Protein AF-A0A6P2ANN6-F1 (afdb_monomer_lite)

pLDDT: mean 75.97, std 21.84, range [27.89, 98.75]

Secondary structure (DSSP, 8-state):
--EEEEEEEEPSS-EEEEESSEEEEEEEEEEEEEEEEEESSEEEE-S-EEEEEEEE-SSSEEEE-SSEEEEEEEEEEE-SEEEESS-EEEEE----TTSEEEEE--EE-SS-EEEEESSSEEEE-S-BSSSS-BS-EEEEE-TTT--EEE--S---TT--SEEBSS-EEESTTPPPPS-SSS-SEEESS-EEEEEEEEEEEE-TT-EEEESS-EEEEEEEEEE-EEEESS-EEEEEEEEEEE--PPPTTSS--S-EEEESS-EEESSPPEEESSTTPPPPEEEESS--B-GGGTTSEEEE---SSS-HHHHHHHHTTS-SSS-----SS-HHHHHHHHH--S----------------HHHHHHHHHTT----PPPHHHHHHHHTT-------------TT-PPPPPP-----HHHHHHHHHHHHHHH-HHHHHHHHHHHHHHHHHHHHHHGGG--HHHHHHHHHHTTTTSHHHHHHHHHHHHHHHHHHHTT--HHHHHHHHTTTTHHHHSS--S---HHHHHHHHHHHHHH-

Foldseek 3Di:
DEAADDDAAEDPEEDEDEEAAEYHDEHYDAQAYEYEYEHQAEYEYHEEHHYQEYEYDLHHEYEDQEEYEYEHAEAYYYNYEYEYNYAYEYEYHHYDQAAARYEHEEYAYQYHYAYYYLGAAHEYAAAYHQVHAYAEYHHAHHQALHAHEYEYPDDDPPGARHGHQEEYEYNAPHPAYPDLLEARYEYAEEHEYAHQNYEYAYYASHAYEYAYEYYYHHQEYEDFAYYYLAEYYYHYPAYEYRWDAADPPPLGQTGEYYYQYEYEHNAQYDYDDDPPRAFYEYEYQVLDYYPSCVVGHTDHDHPPDDDSVVCLVVVCPDDDHHSRDHPDCPPCRVVCSVVVPPDDDDDDDDDDDDDPQDPVNQVVCVVVQHHDDDDDSVQVVCVSLLHFRDDDDPDDDAPPVRRDDHDDDGPDPPVLVVVLVVLLCCLVVVCLLVQLLVLLLVLLVVQCVVCPPNDALLVSLVSCVVPCVSSVSNVVSLVSLLVSLVSCVVSVDDPVRSVVVSVVSCVVVPPDDDRPDDPVSSVVNSVSVVVPD

Sequence (533 aa):
GNIEVGGQVTLTGDVELKAGTSIFLSGIVGEDYKLSLDAANEINLFGDVNVRQFETGASGTTHLRQSLSITARELVRFANALQLHGAAEIRVTEISPNTFAIELQTVDGNHNLTVVAEQGSILFNDQIGNSEALADFVANAGPNGQLIAFATQNAPNNVPFVVVNGDIQLNVGNPLPTDPELAQIGAIGDLWFSATNGTFEMGQGQKMTALGNLVIEASHAIIGDLNALNDIVVDAQQISILLREPGGDGFDQGVDYVAGGNIDFSVVPVLVGPDNLPPPQFATPTGEVSPTLQGFIIRAFLDEVGGQQNLLFRLIGESGFLDVSAVGVSIEDLSEALAAEAPLGVDEDEIDDEVQIGASEREELERLGLIIRELRPEEVIALTEGRGVYIDQFETSWEDDGRPLPIVASRLDERPVGRVVEAYEQLMDEASVEGGRLAIAEAWVDYRDQAESAAEPASYVEFLLTREDEYRDALDVLRAIRNFEQLMTSLGLTTEEVRRGIMRVPDGVYERYALGLDRSELEQVIVTLRRID

Radius of gyration: 29.88 Å; chains: 1; bounding box: 69×79×67 Å

Structure (mmCIF, N/CA/C/O backbone):
data_AF-A0A6P2ANN6-F1
#
_entry.id   AF-A0A6P2ANN6-F1
#
loop_
_atom_site.group_PDB
_atom_site.id
_atom_site.type_symbol
_atom_site.label_atom_id
_atom_site.label_alt_id
_atom_site.label_comp_id
_atom_site.label_asym_id
_atom_site.label_entity_id
_atom_site.label_seq_id
_atom_site.pdbx_PDB_ins_code
_atom_site.Cartn_x
_atom_site.Cartn_y
_atom_site.Cartn_z
_atom_site.occupancy
_atom_site.B_iso_or_equiv
_atom_site.auth_seq_id
_atom_site.auth_comp_id
_atom_site.auth_asym_id
_atom_site.auth_atom_id
_atom_site.pdbx_PDB_model_num
ATOM 1 N N . GLY A 1 1 ? -9.152 2.325 33.962 1.00 90.00 1 GLY A N 1
ATOM 2 C CA . GLY A 1 1 ? -9.744 1.030 34.343 1.00 90.00 1 GLY A CA 1
ATOM 3 C C . GLY A 1 1 ? -10.277 0.359 33.098 1.00 90.00 1 GLY A C 1
ATOM 4 O O . GLY A 1 1 ? -10.222 0.984 32.044 1.00 90.00 1 GLY A O 1
ATOM 5 N N . ASN A 1 2 ? -10.764 -0.875 33.214 1.00 92.38 2 ASN A N 1
ATOM 6 C CA . ASN A 1 2 ? -11.252 -1.644 32.067 1.00 92.38 2 ASN A CA 1
ATOM 7 C C . ASN A 1 2 ? -12.691 -1.256 31.703 1.00 92.38 2 ASN A C 1
ATOM 9 O O . ASN A 1 2 ? -13.484 -0.950 32.595 1.00 92.38 2 ASN A O 1
ATOM 13 N N . ILE A 1 3 ? -13.017 -1.338 30.415 1.00 93.56 3 ILE A N 1
ATOM 14 C CA . ILE A 1 3 ? -14.391 -1.359 29.908 1.00 93.56 3 ILE A CA 1
ATOM 15 C C . ILE A 1 3 ? -14.637 -2.753 29.336 1.00 93.56 3 ILE A C 1
ATOM 17 O O . ILE A 1 3 ? -13.902 -3.205 28.464 1.00 93.56 3 ILE A O 1
ATOM 21 N N . GLU A 1 4 ? -15.666 -3.431 29.827 1.00 93.81 4 GLU A N 1
ATOM 22 C CA . GLU A 1 4 ? -16.084 -4.738 29.326 1.00 93.81 4 GLU A CA 1
ATOM 23 C C . GLU A 1 4 ? -17.577 -4.677 29.018 1.00 93.81 4 GLU A C 1
ATOM 25 O O . GLU A 1 4 ? -18.395 -4.444 29.913 1.00 93.81 4 GLU A O 1
ATOM 30 N N . VAL A 1 5 ? -17.924 -4.855 27.743 1.00 88.56 5 VAL A N 1
ATOM 31 C CA . VAL A 1 5 ? -19.310 -4.943 27.283 1.00 88.56 5 VAL A CA 1
ATOM 32 C C . VAL A 1 5 ? -19.494 -6.311 26.640 1.00 88.56 5 VAL A C 1
ATOM 34 O O . VAL A 1 5 ? -19.018 -6.574 25.538 1.00 88.56 5 VAL A O 1
ATOM 37 N N . GLY A 1 6 ? -20.138 -7.211 27.380 1.00 82.19 6 GLY A N 1
ATOM 38 C CA . GLY A 1 6 ? -20.430 -8.564 26.918 1.00 82.19 6 GLY A CA 1
ATOM 39 C C . GLY A 1 6 ? -21.735 -8.644 26.126 1.00 82.19 6 GLY A C 1
ATOM 40 O O . GLY A 1 6 ? -22.708 -7.964 26.452 1.00 82.19 6 GLY A O 1
ATOM 41 N N . GLY A 1 7 ? -21.774 -9.553 25.149 1.00 85.62 7 GLY A N 1
ATOM 42 C CA . GLY A 1 7 ? -22.923 -9.749 24.260 1.00 85.62 7 GLY A CA 1
ATOM 43 C C . GLY A 1 7 ? -23.008 -8.693 23.157 1.00 85.62 7 GLY A C 1
ATOM 44 O O . GLY A 1 7 ? -22.202 -7.775 23.125 1.00 85.62 7 GLY A O 1
ATOM 45 N N . GLN A 1 8 ? -23.987 -8.843 22.260 1.00 89.12 8 GLN A N 1
ATOM 46 C CA . GLN A 1 8 ? -24.161 -7.940 21.122 1.00 89.12 8 GLN A CA 1
ATOM 47 C C . GLN A 1 8 ? -24.501 -6.514 21.586 1.00 89.12 8 GLN A C 1
ATOM 49 O O . GLN A 1 8 ? -25.440 -6.311 22.361 1.00 89.12 8 GLN A O 1
ATOM 54 N N . VAL A 1 9 ? -23.760 -5.533 21.080 1.00 91.19 9 VAL A N 1
ATOM 55 C CA . VAL A 1 9 ? -23.912 -4.105 21.359 1.00 91.19 9 VAL A CA 1
ATOM 56 C C . VAL A 1 9 ? -24.612 -3.431 20.185 1.00 91.19 9 VAL A C 1
ATOM 58 O O . VAL A 1 9 ? -24.138 -3.494 19.055 1.00 91.19 9 VAL A O 1
ATOM 61 N N . THR A 1 10 ? -25.728 -2.754 20.448 1.00 94.94 10 THR A N 1
ATOM 62 C CA . THR A 1 10 ? -26.407 -1.911 19.455 1.00 94.94 10 THR A CA 1
ATOM 63 C C . THR A 1 10 ? -26.118 -0.445 19.743 1.00 94.94 10 THR A C 1
ATOM 65 O O . THR A 1 10 ? -26.422 0.035 20.838 1.00 94.94 10 THR A O 1
ATOM 68 N N . LEU A 1 11 ? -25.553 0.267 18.771 1.00 94.94 11 LEU A N 1
ATOM 69 C CA . LEU A 1 11 ? -25.348 1.710 18.847 1.00 94.94 11 LEU A CA 1
ATOM 70 C C . LEU A 1 11 ? -26.642 2.425 18.439 1.00 94.94 11 LEU A C 1
ATOM 72 O O . LEU A 1 11 ? -27.311 2.031 17.488 1.00 94.94 11 LEU A O 1
ATOM 76 N N . THR A 1 12 ? -27.001 3.478 19.170 1.00 95.31 12 THR A N 1
ATOM 77 C CA . THR A 1 12 ? -28.160 4.347 18.869 1.00 95.31 12 THR A CA 1
ATOM 78 C C . THR A 1 12 ? -27.735 5.798 18.632 1.00 95.31 12 THR A C 1
ATOM 80 O O . THR A 1 12 ? -28.529 6.723 18.793 1.00 95.31 12 THR A O 1
ATOM 83 N N . GLY A 1 13 ? -26.449 5.993 18.374 1.00 96.50 13 GLY A N 1
ATOM 84 C CA . GLY A 1 13 ? -25.747 7.264 18.300 1.00 96.50 13 GLY A CA 1
ATOM 85 C C . GLY A 1 13 ? -24.255 6.995 18.158 1.00 96.50 13 GLY A C 1
ATOM 86 O O . GLY A 1 13 ? -23.811 5.869 18.399 1.00 96.50 13 GLY A O 1
ATOM 87 N N . ASP A 1 14 ? -23.496 8.025 17.802 1.00 97.06 14 ASP A N 1
ATOM 88 C CA . ASP A 1 14 ? -22.038 7.945 17.785 1.00 97.06 14 ASP A CA 1
ATOM 89 C C . ASP A 1 14 ? -21.507 7.662 19.196 1.00 97.06 14 ASP A C 1
ATOM 91 O O . ASP A 1 14 ? -21.978 8.233 20.189 1.00 97.06 14 ASP A O 1
ATOM 95 N N . VAL A 1 15 ? -20.535 6.757 19.293 1.00 97.25 15 VAL A N 1
ATOM 96 C CA . VAL A 1 15 ? -19.979 6.294 20.565 1.00 97.25 15 VAL A CA 1
ATOM 97 C C . VAL A 1 15 ? -18.465 6.424 20.563 1.00 97.25 15 VAL A C 1
ATOM 99 O O . VAL A 1 15 ? -17.776 5.881 19.705 1.00 97.25 15 VAL A O 1
ATOM 102 N N . GLU A 1 16 ? -17.948 7.069 21.605 1.00 96.81 16 GLU A N 1
ATOM 103 C CA . GLU A 1 16 ? -16.529 7.080 21.944 1.00 96.81 16 GLU A CA 1
ATOM 104 C C . GLU A 1 16 ? -16.319 6.348 23.278 1.00 96.81 16 GLU A C 1
ATOM 106 O O . GLU A 1 16 ? -16.902 6.714 24.304 1.00 96.81 16 GLU A O 1
ATOM 111 N N . LEU A 1 17 ? -15.484 5.305 23.279 1.00 95.44 17 LEU A N 1
ATOM 112 C CA . LEU A 1 17 ? -15.092 4.574 24.483 1.00 95.44 17 LEU A CA 1
ATOM 113 C C . LEU A 1 17 ? -13.613 4.808 24.774 1.00 95.44 17 LEU A C 1
ATOM 115 O O . LEU A 1 17 ? -12.753 4.404 23.998 1.00 95.44 17 LEU A O 1
ATOM 119 N N . LYS A 1 18 ? -13.326 5.401 25.938 1.00 95.88 18 LYS A N 1
ATOM 120 C CA . LYS A 1 18 ? -11.961 5.620 26.433 1.00 95.88 18 LYS A CA 1
ATOM 121 C C . LYS A 1 18 ? -11.697 4.814 27.695 1.00 95.88 18 LYS A C 1
ATOM 123 O O . LYS A 1 18 ? -12.338 5.038 28.725 1.00 95.88 18 LYS A O 1
ATOM 128 N N . ALA A 1 19 ? -10.729 3.907 27.647 1.00 94.31 19 ALA A N 1
ATOM 129 C CA . ALA A 1 19 ? -10.306 3.113 28.792 1.00 94.31 19 ALA A CA 1
ATOM 130 C C . ALA A 1 19 ? -8.851 3.406 29.163 1.00 94.31 19 ALA A C 1
A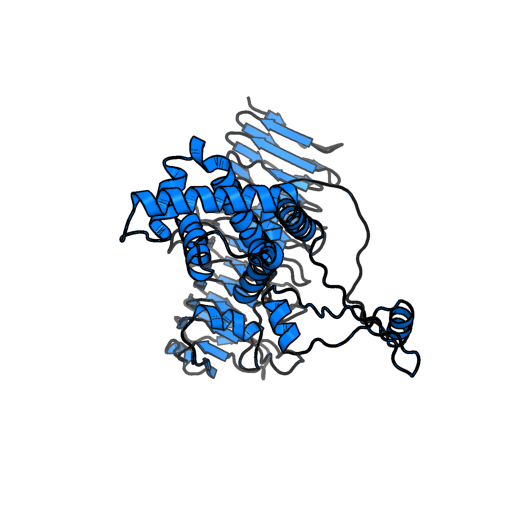TOM 132 O O . ALA A 1 19 ? -7.942 3.338 28.347 1.00 94.31 19 ALA A O 1
ATOM 133 N N . GLY A 1 20 ? -8.591 3.621 30.453 1.00 93.31 20 GLY A N 1
ATOM 134 C CA . GLY A 1 20 ? -7.212 3.780 30.935 1.00 93.31 20 GLY A CA 1
ATOM 135 C C . GLY A 1 20 ? -6.364 2.499 30.886 1.00 93.31 20 GLY A C 1
ATOM 136 O O . GLY A 1 20 ? -5.220 2.540 31.315 1.00 93.31 20 GLY A O 1
ATOM 137 N N . THR A 1 21 ? -6.933 1.363 30.473 1.00 95.31 21 THR A N 1
ATOM 138 C CA . THR A 1 21 ? -6.235 0.072 30.362 1.00 95.31 21 THR A CA 1
ATOM 139 C C . THR A 1 21 ? -6.731 -0.705 29.146 1.00 95.31 21 THR A C 1
ATOM 141 O O . THR A 1 21 ? -6.077 -0.657 28.111 1.00 95.31 21 THR A O 1
ATOM 144 N N . SER A 1 22 ? -7.885 -1.372 29.249 1.00 96.44 22 SER A N 1
ATOM 145 C CA . SER A 1 22 ? -8.367 -2.294 28.213 1.00 96.44 22 SER A CA 1
ATOM 146 C C . SER A 1 22 ? -9.845 -2.085 27.879 1.00 96.44 22 SER A C 1
ATOM 148 O O . SER A 1 22 ? -10.644 -1.772 28.770 1.00 96.44 22 SER A O 1
ATOM 150 N N . ILE A 1 23 ? -10.205 -2.321 26.617 1.00 96.81 23 ILE A N 1
ATOM 151 C CA . ILE A 1 23 ? -11.588 -2.402 26.123 1.00 96.81 23 ILE A CA 1
ATOM 152 C C . ILE A 1 23 ? -11.856 -3.835 25.646 1.00 96.81 23 ILE A C 1
ATOM 154 O O . ILE A 1 23 ? -11.043 -4.401 24.922 1.00 96.81 23 ILE A O 1
ATOM 158 N N . PHE A 1 24 ? -12.994 -4.416 26.026 1.00 96.38 24 PHE A N 1
ATOM 159 C CA . PHE A 1 24 ? -13.464 -5.720 25.546 1.00 96.38 24 PHE A CA 1
ATOM 160 C C . PHE A 1 24 ? -14.882 -5.570 24.996 1.00 96.38 24 PHE A C 1
ATOM 162 O O . PHE A 1 24 ? -15.790 -5.207 25.749 1.00 96.38 24 PHE A O 1
ATOM 169 N N . LEU A 1 25 ? -15.066 -5.846 23.703 1.00 94.44 25 LEU A N 1
ATOM 170 C CA . LEU A 1 25 ? -16.351 -5.742 23.007 1.00 94.44 25 LEU A CA 1
ATOM 171 C C . LEU A 1 25 ? -16.614 -6.993 22.168 1.00 94.44 25 LEU A C 1
ATOM 173 O O . LEU A 1 25 ? -15.696 -7.621 21.641 1.00 94.44 25 LEU A O 1
ATOM 177 N N . SER A 1 26 ? -17.883 -7.347 22.006 1.00 93.25 26 SER A N 1
ATOM 178 C CA . SER A 1 26 ? -18.304 -8.458 21.154 1.00 93.25 26 SER A CA 1
ATOM 179 C C . SER A 1 26 ? -19.541 -8.049 20.365 1.00 93.25 26 SER A C 1
ATOM 181 O O . SER A 1 26 ? -20.477 -7.524 20.951 1.00 93.25 26 SER A O 1
ATOM 183 N N . GLY A 1 27 ? -19.543 -8.288 19.052 1.00 89.31 27 GLY A N 1
ATOM 184 C CA . GLY A 1 27 ? -20.719 -8.133 18.190 1.00 89.31 27 GLY A CA 1
ATOM 185 C C . GLY A 1 27 ? -21.331 -6.732 18.222 1.00 89.31 27 GLY A C 1
ATOM 186 O O . GLY A 1 27 ? -22.280 -6.498 18.961 1.00 89.31 27 GLY A O 1
ATOM 187 N N . ILE A 1 28 ? -20.830 -5.803 17.419 1.00 94.38 28 ILE A N 1
ATOM 188 C CA . ILE A 1 28 ? -21.291 -4.410 17.418 1.00 94.38 28 ILE A CA 1
ATOM 189 C C . ILE A 1 28 ? -22.116 -4.145 16.165 1.00 94.38 28 ILE A C 1
ATOM 191 O O . ILE A 1 28 ? -21.681 -4.459 15.063 1.00 94.38 28 ILE A O 1
ATOM 195 N N . VAL A 1 29 ? -23.293 -3.541 16.327 1.00 93.56 29 VAL A N 1
ATOM 196 C CA . VAL A 1 29 ? -24.156 -3.135 15.213 1.00 93.56 29 VAL A CA 1
ATOM 197 C C . VAL A 1 29 ? -24.618 -1.695 15.405 1.00 93.56 29 VAL A C 1
ATOM 199 O O . VAL A 1 29 ? -25.149 -1.340 16.456 1.00 93.56 29 VAL A O 1
ATOM 202 N N . GLY A 1 30 ? -24.450 -0.879 14.376 1.00 91.75 30 GLY A N 1
ATOM 203 C CA . GLY A 1 30 ? -24.805 0.532 14.357 1.00 91.75 30 GLY A CA 1
ATOM 204 C C . GLY A 1 30 ? -24.468 1.159 13.013 1.00 91.75 30 GLY A C 1
ATOM 205 O O . GLY A 1 30 ? -23.649 2.066 12.979 1.00 91.75 30 GLY A O 1
ATOM 206 N N . GLU A 1 31 ? -25.066 0.652 11.932 1.00 89.38 31 GLU A N 1
ATOM 207 C CA . GLU A 1 31 ? -24.732 0.956 10.523 1.00 89.38 31 GLU A CA 1
ATOM 208 C C . GLU A 1 31 ? -24.681 2.454 10.179 1.00 89.38 31 GLU A C 1
ATOM 210 O O . GLU A 1 31 ? -23.976 2.841 9.255 1.00 89.38 31 GLU A O 1
ATOM 215 N N . ASP A 1 32 ? -25.384 3.298 10.938 1.00 92.94 32 ASP A N 1
ATOM 216 C CA . ASP A 1 32 ? -25.440 4.754 10.741 1.00 92.94 32 ASP A CA 1
ATOM 217 C C . ASP A 1 32 ? -24.557 5.548 11.724 1.00 92.94 32 ASP A C 1
ATOM 219 O O . ASP A 1 32 ? -24.519 6.778 11.688 1.00 92.94 32 ASP A O 1
ATOM 223 N N . TYR A 1 33 ? -23.837 4.866 12.614 1.00 96.31 33 TYR A N 1
ATOM 224 C CA . TYR A 1 33 ? -23.125 5.489 13.726 1.00 96.31 33 TYR A CA 1
ATOM 225 C C . TYR A 1 33 ? -21.627 5.225 13.698 1.00 96.31 33 TYR A C 1
ATOM 227 O O . TYR A 1 33 ? -21.159 4.172 13.269 1.00 96.31 33 TYR A O 1
ATOM 235 N N . LYS A 1 34 ? -20.873 6.198 14.200 1.00 96.44 34 LYS A N 1
ATOM 236 C CA . LYS A 1 34 ? -19.434 6.101 14.425 1.00 96.44 34 LYS A CA 1
ATOM 237 C C . LYS A 1 34 ? -19.137 5.365 15.730 1.00 96.44 34 LYS A C 1
ATOM 239 O O . LYS A 1 34 ? -19.766 5.626 16.759 1.00 96.44 34 LYS A O 1
ATOM 244 N N . LEU A 1 35 ? -18.127 4.501 15.703 1.00 97.38 35 LEU A N 1
ATOM 245 C CA . LEU A 1 35 ? -17.514 3.914 16.887 1.00 97.38 35 LEU A CA 1
ATOM 246 C C . LEU A 1 35 ? -16.029 4.279 16.957 1.00 97.38 35 LEU A C 1
ATOM 248 O O . LEU A 1 35 ? -15.251 3.855 16.107 1.00 97.38 35 LEU A O 1
ATOM 252 N N . SER A 1 36 ? -15.636 4.978 18.021 1.00 97.81 36 SER A N 1
ATOM 253 C CA . SER A 1 36 ? -14.236 5.274 18.341 1.00 97.81 36 SER A CA 1
ATOM 254 C C . SER A 1 36 ? -13.811 4.575 19.629 1.00 97.81 36 SER A C 1
ATOM 256 O O . SER A 1 36 ? -14.453 4.727 20.673 1.00 97.81 36 SER A O 1
ATOM 258 N N . LEU A 1 37 ? -12.718 3.814 19.573 1.00 97.62 37 LEU A N 1
ATOM 259 C CA . LEU A 1 37 ? -12.189 3.034 20.692 1.00 97.62 37 LEU A CA 1
ATOM 260 C C . LEU A 1 37 ? -10.765 3.471 21.033 1.00 97.62 37 LEU A C 1
ATOM 262 O O . LEU A 1 37 ? -9.872 3.376 20.204 1.00 97.62 37 LEU A O 1
ATOM 266 N N . ASP A 1 38 ? -10.515 3.879 22.271 1.00 97.06 38 ASP A N 1
ATOM 267 C CA . ASP A 1 38 ? -9.178 4.273 22.721 1.00 97.06 38 ASP A CA 1
ATOM 268 C C . ASP A 1 38 ? -8.852 3.610 24.062 1.00 97.06 38 ASP A C 1
ATOM 270 O O . ASP A 1 38 ? -9.547 3.793 25.069 1.00 97.06 38 ASP A O 1
ATOM 274 N N . ALA A 1 39 ? -7.802 2.792 24.072 1.00 95.94 39 ALA A N 1
ATOM 275 C CA . ALA A 1 39 ? -7.337 2.087 25.253 1.00 95.94 39 ALA A CA 1
ATOM 276 C C . ALA A 1 39 ? -5.814 2.176 25.364 1.00 95.94 39 ALA A C 1
ATOM 278 O O . ALA A 1 39 ? -5.097 1.944 24.397 1.00 95.94 39 ALA A O 1
ATOM 279 N N . ALA A 1 40 ? -5.311 2.447 26.569 1.00 93.81 40 ALA A N 1
ATOM 280 C CA . ALA A 1 40 ? -3.871 2.593 26.786 1.00 93.81 40 ALA A CA 1
ATOM 281 C C . ALA A 1 40 ? -3.064 1.307 26.504 1.00 93.81 40 ALA A C 1
ATOM 283 O O . ALA A 1 40 ? -1.906 1.399 26.104 1.00 93.81 40 ALA A O 1
ATOM 284 N N . ASN A 1 41 ? -3.655 0.125 26.728 1.00 95.81 41 ASN A N 1
ATOM 285 C CA . ASN A 1 41 ? -2.975 -1.161 26.562 1.00 95.81 41 ASN A CA 1
ATOM 286 C C . ASN A 1 41 ? -3.542 -1.969 25.396 1.00 95.81 41 ASN A C 1
ATOM 288 O O . ASN A 1 41 ? -2.804 -2.316 24.482 1.00 95.81 41 ASN A O 1
ATOM 292 N N . GLU A 1 42 ? -4.827 -2.328 25.450 1.00 97.00 42 GLU A N 1
ATOM 293 C CA . GLU A 1 42 ? -5.406 -3.250 24.470 1.00 97.00 42 GLU A CA 1
ATOM 294 C C . GLU A 1 42 ? -6.897 -3.017 24.208 1.00 97.00 42 GLU A C 1
ATOM 296 O O . GLU A 1 42 ? -7.686 -2.727 25.113 1.00 97.00 42 GLU A O 1
ATOM 301 N N . ILE A 1 43 ? -7.297 -3.223 22.958 1.00 97.69 43 ILE A N 1
ATOM 302 C CA . ILE A 1 43 ? -8.693 -3.297 22.524 1.00 97.69 43 ILE A CA 1
ATOM 303 C C . ILE A 1 43 ? -8.931 -4.728 22.057 1.00 97.69 43 ILE A C 1
ATOM 305 O O . ILE A 1 43 ? -8.213 -5.222 21.203 1.00 97.69 43 ILE A O 1
ATOM 309 N N . ASN A 1 44 ? -9.918 -5.423 22.607 1.00 97.12 44 ASN A N 1
ATOM 310 C CA . ASN A 1 44 ? -10.210 -6.813 22.277 1.00 97.12 44 ASN A CA 1
ATOM 311 C C . ASN A 1 44 ? -11.597 -6.922 21.643 1.00 97.12 44 ASN A C 1
ATOM 313 O O . ASN A 1 44 ? -12.601 -6.638 22.302 1.00 97.12 44 ASN A O 1
ATOM 317 N N . LEU A 1 45 ? -11.642 -7.375 20.389 1.00 96.31 45 LEU A N 1
ATOM 318 C CA . LEU A 1 45 ? -12.875 -7.599 19.637 1.00 96.31 45 LEU A CA 1
ATOM 319 C C . LEU A 1 45 ? -13.143 -9.103 19.488 1.00 96.31 45 LEU A C 1
ATOM 321 O O . LEU A 1 45 ? -12.293 -9.854 19.010 1.00 96.31 45 LEU A O 1
ATOM 325 N N . PHE A 1 46 ? -14.334 -9.538 19.906 1.00 93.38 46 PHE A N 1
ATOM 326 C CA . PHE A 1 46 ? -14.775 -10.943 19.905 1.00 93.38 46 PHE A CA 1
ATOM 327 C C . PHE A 1 46 ? -16.023 -11.167 19.042 1.00 93.38 46 PHE A C 1
ATOM 329 O O . PHE A 1 46 ? -16.898 -11.953 19.402 1.00 93.38 46 PHE A O 1
ATOM 336 N N . GLY A 1 47 ? -16.193 -10.424 17.957 1.00 92.31 47 GLY A N 1
ATOM 337 C CA . GLY A 1 47 ? -17.342 -10.577 17.071 1.00 92.31 47 GLY A CA 1
ATOM 338 C C . GLY A 1 47 ? -17.376 -9.496 16.014 1.00 92.31 47 GLY A C 1
ATOM 339 O O . GLY A 1 47 ? -16.608 -8.539 16.095 1.00 92.31 47 GLY A O 1
ATOM 340 N N . ASP A 1 48 ? -18.276 -9.677 15.056 1.00 95.50 48 ASP A N 1
ATOM 341 C CA . ASP A 1 48 ? -18.387 -8.781 13.915 1.00 95.50 48 ASP A CA 1
ATOM 342 C C . ASP A 1 48 ? -18.745 -7.361 14.357 1.00 95.50 48 ASP A C 1
ATOM 344 O O . ASP A 1 48 ? -19.450 -7.151 15.350 1.00 95.50 48 ASP A O 1
ATOM 348 N N . VAL A 1 49 ? -18.242 -6.388 13.612 1.00 96.31 49 VAL A N 1
ATOM 349 C CA . VAL A 1 49 ? -18.522 -4.968 13.799 1.00 96.31 49 VAL A CA 1
ATOM 350 C C . VAL A 1 49 ? -19.158 -4.466 12.517 1.00 96.31 49 VAL A C 1
ATOM 352 O O . VAL A 1 49 ? -18.585 -4.632 11.447 1.00 96.31 49 VAL A O 1
ATOM 355 N N . ASN A 1 50 ? -20.338 -3.868 12.624 1.00 96.81 50 ASN A N 1
ATOM 356 C CA . ASN A 1 50 ? -21.035 -3.249 11.506 1.00 96.81 50 ASN A CA 1
ATOM 357 C C . ASN A 1 50 ? -21.469 -1.834 11.899 1.00 96.81 50 ASN A C 1
ATOM 359 O O . ASN A 1 50 ? -22.341 -1.676 12.758 1.00 96.81 50 ASN A O 1
ATOM 363 N N . VAL A 1 51 ? -20.813 -0.821 11.337 1.00 96.19 51 VAL A N 1
ATOM 364 C CA . VAL A 1 51 ? -20.941 0.589 11.741 1.00 96.19 51 VAL A CA 1
ATOM 365 C C . VAL A 1 51 ? -20.865 1.535 10.540 1.00 96.19 51 VAL A C 1
ATOM 367 O O . VAL A 1 51 ? -20.560 1.113 9.432 1.00 96.19 51 VAL A O 1
ATOM 370 N N . ARG A 1 52 ? -21.107 2.834 10.730 1.00 94.81 52 ARG A N 1
ATOM 371 C CA . ARG A 1 52 ? -20.832 3.832 9.681 1.00 94.81 52 ARG A CA 1
ATOM 372 C C . ARG A 1 52 ? -19.339 4.109 9.560 1.00 94.81 52 ARG A C 1
ATOM 374 O O . ARG A 1 52 ? -18.798 4.101 8.462 1.00 94.81 52 ARG A O 1
ATOM 381 N N . GLN A 1 53 ? -18.683 4.314 10.700 1.00 95.56 53 GLN A N 1
ATOM 382 C CA . GLN A 1 53 ? -17.244 4.550 10.814 1.00 95.56 53 GLN A CA 1
ATOM 383 C C . GLN A 1 53 ? -16.688 3.777 12.011 1.00 95.56 53 GLN A C 1
ATOM 385 O O . GLN A 1 53 ? -17.311 3.755 13.077 1.00 95.56 53 GLN A O 1
ATOM 390 N N . PHE A 1 54 ? -15.515 3.174 11.854 1.00 96.88 54 PHE A N 1
ATOM 391 C CA . PHE A 1 54 ? -14.782 2.498 12.917 1.00 96.88 54 PHE A CA 1
ATOM 392 C C . PHE A 1 54 ? -13.393 3.108 13.059 1.00 96.88 54 PHE A C 1
ATOM 394 O O . PHE A 1 54 ? -12.637 3.151 12.095 1.00 96.88 54 PHE A O 1
ATOM 401 N N . GLU A 1 55 ? -13.034 3.533 14.266 1.00 97.44 55 GLU A N 1
ATOM 402 C CA . GLU A 1 55 ? -11.724 4.119 14.537 1.00 97.44 55 GLU A CA 1
ATOM 403 C C . GLU A 1 55 ? -11.138 3.598 15.850 1.00 97.44 55 GLU A C 1
ATOM 405 O O . GLU A 1 55 ? -11.843 3.469 16.858 1.00 97.44 55 GLU A O 1
ATOM 410 N N . THR A 1 56 ? -9.826 3.365 15.872 1.00 97.56 56 THR A N 1
ATOM 411 C CA . THR A 1 56 ? -9.065 3.171 17.112 1.00 97.56 56 THR A CA 1
ATOM 412 C C . THR A 1 56 ? -8.145 4.355 17.398 1.00 97.56 56 THR A C 1
ATOM 414 O O . THR A 1 56 ? -7.689 5.041 16.487 1.00 97.56 56 THR A O 1
ATOM 417 N N . GLY A 1 57 ? -7.871 4.612 18.678 1.00 94.19 57 GLY A N 1
ATOM 418 C CA . GLY A 1 57 ? -6.830 5.545 19.104 1.00 94.19 57 GLY A CA 1
ATOM 419 C C . GLY A 1 57 ? -5.423 4.994 18.848 1.00 94.19 57 GLY A C 1
ATOM 420 O O . GLY A 1 57 ? -5.238 3.792 18.680 1.00 94.19 57 GLY A O 1
ATOM 421 N N . ALA A 1 58 ? -4.415 5.870 18.872 1.00 92.62 58 ALA A N 1
ATOM 422 C CA . ALA A 1 58 ? -3.024 5.521 18.547 1.00 92.62 58 ALA A CA 1
ATOM 423 C C . ALA A 1 58 ? -2.282 4.707 19.629 1.00 92.62 58 ALA A C 1
ATOM 425 O O . ALA A 1 58 ? -1.133 4.312 19.446 1.00 92.62 58 ALA A O 1
ATOM 426 N N . SER A 1 59 ? -2.906 4.489 20.789 1.00 92.12 59 SER A N 1
ATOM 427 C CA . SER A 1 59 ? -2.298 3.765 21.910 1.00 92.12 59 SER A CA 1
ATOM 428 C C . SER A 1 59 ? -2.653 2.278 21.906 1.00 92.12 59 SER A C 1
ATOM 430 O O . SER A 1 59 ? -3.709 1.861 21.427 1.00 92.12 59 SER A O 1
ATOM 432 N N . GLY A 1 60 ? -1.776 1.478 22.513 1.00 93.88 60 GLY A N 1
ATOM 433 C CA . GLY A 1 60 ? -2.011 0.057 22.741 1.00 93.88 60 GLY A CA 1
ATOM 434 C C . GLY A 1 60 ? -1.992 -0.794 21.471 1.00 93.88 60 GLY A C 1
ATOM 435 O O . GLY A 1 60 ? -1.367 -0.448 20.472 1.00 93.88 60 GLY A O 1
ATOM 436 N N . THR A 1 61 ? -2.665 -1.939 21.531 1.00 96.88 61 THR A N 1
ATOM 437 C CA . THR A 1 61 ? -2.811 -2.878 20.411 1.00 96.88 61 THR A CA 1
ATOM 438 C C . THR A 1 61 ? -4.260 -3.329 20.303 1.00 96.88 61 THR A C 1
ATOM 440 O O . THR A 1 61 ? -4.899 -3.656 21.307 1.00 96.88 61 THR A O 1
ATOM 443 N N . THR A 1 62 ? -4.789 -3.385 19.087 1.00 97.94 62 THR A N 1
ATOM 444 C CA . THR A 1 62 ? -6.108 -3.961 18.839 1.00 97.94 62 THR A CA 1
ATOM 445 C C . THR A 1 62 ? -5.981 -5.439 18.489 1.00 97.94 62 THR A C 1
ATOM 447 O O . THR A 1 62 ? -5.245 -5.819 17.589 1.00 97.94 62 THR A O 1
ATOM 450 N N . HIS A 1 63 ? -6.700 -6.294 19.207 1.00 97.75 63 HIS A N 1
ATOM 451 C CA . HIS A 1 63 ? -6.727 -7.738 19.030 1.00 97.75 63 HIS A CA 1
ATOM 452 C C . HIS A 1 63 ? -8.059 -8.186 18.424 1.00 97.75 63 HIS A C 1
ATOM 454 O O . HIS A 1 63 ? -9.113 -8.037 19.053 1.00 97.75 63 HIS A O 1
ATOM 460 N N . LEU A 1 64 ? -8.003 -8.825 17.254 1.00 96.75 64 LEU A N 1
ATOM 461 C CA . LEU A 1 64 ? -9.143 -9.525 16.655 1.00 96.75 64 LEU A CA 1
ATOM 462 C C . LEU A 1 64 ? -9.098 -10.982 17.121 1.00 96.75 64 LEU A C 1
ATOM 464 O O . LEU A 1 64 ? -8.328 -11.793 16.611 1.00 96.75 64 LEU A O 1
ATOM 468 N N . ARG A 1 65 ? -9.841 -11.295 18.189 1.00 92.12 65 ARG A N 1
ATOM 469 C CA . ARG A 1 65 ? -9.624 -12.505 19.008 1.00 92.12 65 ARG A CA 1
ATOM 470 C C . ARG A 1 65 ? -10.134 -13.810 18.393 1.00 92.12 65 ARG A C 1
ATOM 472 O O . ARG A 1 65 ? -9.861 -14.880 18.930 1.00 92.12 65 ARG A O 1
ATOM 479 N N . GLN A 1 66 ? -10.896 -13.725 17.316 1.00 92.25 66 GLN A N 1
ATOM 480 C CA . GLN A 1 66 ? -11.488 -14.848 16.600 1.00 92.25 66 GLN A CA 1
ATOM 481 C C . GLN A 1 66 ? -11.695 -14.442 15.144 1.00 92.25 66 GLN A C 1
ATOM 483 O O . GLN A 1 66 ? -11.487 -13.277 14.804 1.00 92.25 66 GLN A O 1
ATOM 488 N N . SER A 1 67 ? -12.156 -15.374 14.310 1.00 94.44 67 SER A N 1
ATOM 489 C CA . SER A 1 67 ? -12.570 -14.991 12.967 1.00 94.44 67 SER A CA 1
ATOM 490 C C . SER A 1 67 ? -13.742 -14.013 13.029 1.00 94.44 67 SER A C 1
ATOM 492 O O . SER A 1 67 ? -14.755 -14.330 13.660 1.00 94.44 67 SER A O 1
ATOM 494 N N . LEU A 1 68 ? -13.585 -12.835 12.431 1.00 95.25 68 LEU A N 1
ATOM 495 C CA . LEU A 1 68 ? -14.586 -11.770 12.464 1.00 95.25 68 LEU A CA 1
ATOM 496 C C . LEU A 1 68 ? -14.495 -10.863 11.237 1.00 95.25 68 LEU A C 1
ATOM 498 O O . LEU A 1 68 ? -13.446 -10.773 10.597 1.00 95.25 68 LEU A O 1
ATOM 502 N N . SER A 1 69 ? -15.589 -10.161 10.962 1.00 96.00 69 SER A N 1
ATOM 503 C CA . SER A 1 69 ? -15.653 -9.108 9.952 1.00 96.00 69 SER A CA 1
ATOM 504 C C . SER A 1 69 ? -15.868 -7.733 10.582 1.00 96.00 69 SER A C 1
ATOM 506 O O . SER A 1 69 ? -16.739 -7.571 11.439 1.00 96.00 69 SER A O 1
ATOM 508 N N . ILE A 1 70 ? -15.137 -6.728 10.114 1.00 95.56 70 ILE A N 1
ATOM 509 C CA . ILE A 1 70 ? -15.398 -5.315 10.389 1.00 95.56 70 ILE A CA 1
ATOM 510 C C . ILE A 1 70 ? -15.889 -4.702 9.092 1.00 95.56 70 ILE A C 1
ATOM 512 O O . ILE A 1 70 ? -15.122 -4.531 8.153 1.00 95.56 70 ILE A O 1
ATOM 516 N N . THR A 1 71 ? -17.180 -4.413 9.034 1.00 95.69 71 THR A N 1
ATOM 517 C CA . THR A 1 71 ? -17.805 -3.706 7.922 1.00 95.69 71 THR A CA 1
ATOM 518 C C . THR A 1 71 ? -18.112 -2.289 8.374 1.00 95.69 71 THR A C 1
ATOM 520 O O . THR A 1 71 ? -18.793 -2.089 9.382 1.00 95.69 71 THR A O 1
ATOM 523 N N . ALA A 1 72 ? -17.600 -1.306 7.645 1.00 93.25 72 ALA A N 1
ATOM 524 C CA . ALA A 1 72 ? -18.029 0.072 7.790 1.00 93.25 72 ALA A CA 1
ATOM 525 C C . ALA A 1 72 ? -18.634 0.5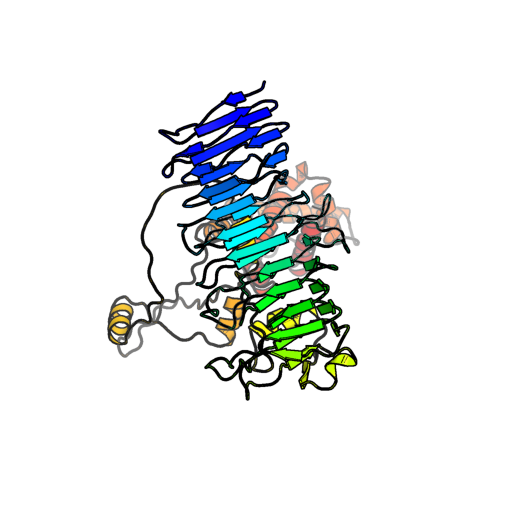77 6.483 1.00 93.25 72 ALA A C 1
ATOM 527 O O . ALA A 1 72 ? -18.293 0.091 5.407 1.00 93.25 72 ALA A O 1
ATOM 528 N N . ARG A 1 73 ? -19.529 1.559 6.560 1.00 90.81 73 ARG A N 1
ATOM 529 C CA . ARG A 1 73 ? -19.977 2.247 5.347 1.00 90.81 73 ARG A CA 1
ATOM 530 C C . ARG A 1 73 ? -18.869 3.143 4.824 1.00 90.81 73 ARG A C 1
ATOM 532 O O . ARG A 1 73 ? -18.449 2.938 3.701 1.00 90.81 73 ARG A O 1
ATOM 539 N N . GLU A 1 74 ? -18.335 4.023 5.663 1.00 91.19 74 GLU A N 1
ATOM 540 C CA . GLU A 1 74 ? -17.435 5.093 5.235 1.00 91.19 74 GLU A CA 1
ATOM 541 C C . GLU A 1 74 ? -15.963 4.810 5.549 1.00 91.19 74 GLU A C 1
ATOM 543 O O . GLU A 1 74 ? -15.137 4.855 4.653 1.00 91.19 74 GLU A O 1
ATOM 548 N N . LEU A 1 75 ? -15.603 4.519 6.803 1.00 92.94 75 LEU A N 1
ATOM 549 C CA . LEU A 1 75 ? -14.194 4.498 7.224 1.00 92.94 75 LEU A CA 1
ATOM 550 C C . LEU A 1 75 ? -13.904 3.363 8.202 1.00 92.94 75 LEU A C 1
ATOM 552 O O . LEU A 1 75 ? -14.654 3.154 9.160 1.00 92.94 75 LEU A O 1
ATOM 556 N N . VAL A 1 76 ? -12.761 2.704 8.020 1.00 96.56 76 VAL A N 1
ATOM 557 C CA . VAL A 1 76 ? -12.114 1.877 9.042 1.00 96.56 76 VAL A CA 1
ATOM 558 C C . VAL A 1 76 ? -10.681 2.355 9.246 1.00 96.56 76 VAL A C 1
ATOM 560 O O . VAL A 1 76 ? -9.835 2.179 8.376 1.00 96.56 76 VAL A O 1
ATOM 563 N N . ARG A 1 77 ? -10.377 2.892 10.426 1.00 96.44 77 ARG A N 1
ATOM 564 C CA . ARG A 1 77 ? -9.025 3.311 10.802 1.00 96.44 77 ARG A CA 1
ATOM 565 C C . ARG A 1 77 ? -8.551 2.585 12.047 1.00 96.44 77 ARG A C 1
ATOM 567 O O . ARG A 1 77 ? -9.152 2.691 13.116 1.00 96.44 77 ARG A O 1
ATOM 574 N N . PHE A 1 78 ? -7.415 1.917 11.931 1.00 96.88 78 PHE A N 1
ATOM 575 C CA . PHE A 1 78 ? -6.658 1.435 13.074 1.00 96.88 78 PHE A CA 1
ATOM 576 C C . PHE A 1 78 ? -5.436 2.321 13.259 1.00 96.88 78 PHE A C 1
ATOM 578 O O . PHE A 1 78 ? -4.451 2.139 12.556 1.00 96.88 78 PHE A O 1
ATOM 585 N N . ALA A 1 79 ? -5.484 3.275 14.193 1.00 94.44 79 ALA A N 1
ATOM 586 C CA . ALA A 1 79 ? -4.341 4.153 14.471 1.00 94.44 79 ALA A CA 1
ATOM 587 C C . ALA A 1 79 ? -3.273 3.489 15.361 1.00 94.44 79 ALA A C 1
ATOM 589 O O . ALA A 1 79 ? -2.214 4.064 15.598 1.00 94.44 79 ALA A O 1
ATOM 590 N N . ASN A 1 80 ? -3.551 2.289 15.872 1.00 94.38 80 ASN A N 1
ATOM 591 C CA . ASN A 1 80 ? -2.629 1.458 16.636 1.00 94.38 80 ASN A CA 1
ATOM 592 C C . ASN A 1 80 ? -2.345 0.133 15.914 1.00 94.38 80 ASN A C 1
ATOM 594 O O . ASN A 1 80 ? -3.005 -0.207 14.934 1.00 94.38 80 ASN A O 1
ATOM 598 N N . ALA A 1 81 ? -1.378 -0.633 16.422 1.00 95.50 81 ALA A N 1
ATOM 599 C CA . ALA A 1 81 ? -1.060 -1.948 15.873 1.00 95.50 81 ALA A CA 1
ATOM 600 C C . ALA A 1 81 ? -2.262 -2.906 15.967 1.00 95.50 81 ALA A C 1
ATOM 602 O O . ALA A 1 81 ? -2.976 -2.938 16.977 1.00 95.50 81 ALA A O 1
ATOM 603 N N . LEU A 1 82 ? -2.446 -3.721 14.932 1.00 97.44 82 LEU A N 1
ATOM 604 C CA . LEU A 1 82 ? -3.486 -4.733 14.810 1.00 97.44 82 LEU A CA 1
ATOM 605 C C . LEU A 1 82 ? -2.873 -6.132 14.924 1.00 97.44 82 LEU A C 1
ATOM 607 O O . LEU A 1 82 ? -1.968 -6.491 14.182 1.00 97.44 82 LEU A O 1
ATOM 611 N N . GLN A 1 83 ? -3.402 -6.953 15.824 1.00 97.94 83 GLN A N 1
ATOM 612 C CA . GLN A 1 83 ? -2.980 -8.338 16.009 1.00 97.94 83 GLN A CA 1
ATOM 613 C C . GLN A 1 83 ? -4.151 -9.290 15.765 1.00 97.94 83 GLN A C 1
ATOM 615 O O . GLN A 1 83 ? -5.170 -9.255 16.469 1.00 97.94 83 GLN A O 1
ATOM 620 N N . LEU A 1 84 ? -3.966 -10.209 14.826 1.00 97.94 84 LEU A N 1
ATOM 621 C CA . LEU A 1 84 ? -4.929 -11.239 14.470 1.00 97.94 84 LEU A CA 1
ATOM 622 C C . LEU A 1 84 ? -4.740 -12.479 15.353 1.00 97.94 84 LEU A C 1
ATOM 624 O O . LEU A 1 84 ? -3.625 -12.959 15.542 1.00 97.94 84 LEU A O 1
ATOM 628 N N . HIS A 1 85 ? -5.844 -13.015 15.879 1.00 97.06 85 HIS A N 1
ATOM 629 C CA . HIS A 1 85 ? -5.923 -14.339 16.529 1.00 97.06 85 HIS A CA 1
ATOM 630 C C . HIS A 1 85 ? -6.943 -15.257 15.823 1.00 97.06 85 HIS A C 1
ATOM 632 O O . HIS A 1 85 ? -7.313 -16.319 16.327 1.00 97.06 85 HIS A O 1
ATOM 638 N N . GLY A 1 86 ? -7.442 -14.815 14.670 1.00 96.12 86 GLY A N 1
ATOM 639 C CA . GLY A 1 86 ? -8.353 -15.513 13.774 1.00 96.12 86 GLY A CA 1
ATOM 640 C C . GLY A 1 86 ? -8.400 -14.790 12.427 1.00 96.12 86 GLY A C 1
ATOM 641 O O . GLY A 1 86 ? -7.843 -13.702 12.295 1.00 96.12 86 GLY A O 1
ATOM 642 N N . ALA A 1 87 ? -9.036 -15.401 11.425 1.00 97.19 87 ALA A N 1
ATOM 643 C CA . ALA A 1 87 ? -9.141 -14.801 10.094 1.00 97.19 87 ALA A CA 1
ATOM 644 C C . ALA A 1 87 ? -9.988 -13.520 10.135 1.00 97.19 87 ALA A C 1
ATOM 646 O O . ALA A 1 87 ? -11.095 -13.537 10.669 1.00 97.19 87 ALA A O 1
ATOM 647 N N . ALA A 1 88 ? -9.494 -12.430 9.561 1.00 97.69 88 ALA A N 1
ATOM 648 C CA . ALA A 1 88 ? -10.159 -11.137 9.615 1.00 97.69 88 ALA A CA 1
ATOM 649 C C . ALA A 1 88 ? -10.520 -10.632 8.219 1.00 97.69 88 ALA A C 1
ATOM 651 O O . ALA A 1 88 ? -9.701 -10.671 7.302 1.00 97.69 88 ALA A O 1
ATOM 652 N N . GLU A 1 89 ? -11.736 -10.110 8.094 1.00 97.81 89 GLU A N 1
ATOM 653 C CA . GLU A 1 89 ? -12.168 -9.335 6.934 1.00 97.81 89 GLU A CA 1
ATOM 654 C C . GLU A 1 89 ? -12.456 -7.896 7.368 1.00 97.81 89 GLU A C 1
ATOM 656 O O . GLU A 1 89 ? -13.228 -7.667 8.298 1.00 97.81 89 GLU A O 1
ATOM 661 N N . ILE A 1 90 ? -11.838 -6.923 6.707 1.00 97.56 90 ILE A N 1
ATOM 662 C CA . ILE A 1 90 ? -12.101 -5.497 6.890 1.00 97.56 90 ILE A CA 1
ATOM 663 C C . ILE A 1 90 ? -12.670 -4.977 5.579 1.00 97.56 90 ILE A C 1
ATOM 665 O O . ILE A 1 90 ? -12.019 -5.068 4.540 1.00 97.56 90 ILE A O 1
ATOM 669 N N . ARG A 1 91 ? -13.891 -4.450 5.624 1.00 96.06 91 ARG A N 1
ATOM 670 C CA . ARG A 1 91 ? -14.638 -4.035 4.443 1.00 96.06 91 ARG A CA 1
ATOM 671 C C . ARG A 1 91 ? -15.212 -2.637 4.610 1.00 96.06 91 ARG A C 1
ATOM 673 O O . ARG A 1 91 ? -15.788 -2.331 5.652 1.00 96.06 91 ARG A O 1
ATOM 680 N N . VAL A 1 92 ? -15.110 -1.836 3.555 1.00 92.25 92 VAL A N 1
ATOM 681 C CA . VAL A 1 92 ? -15.769 -0.534 3.433 1.00 92.25 92 VAL A CA 1
ATOM 682 C C . VAL A 1 92 ? -16.590 -0.483 2.152 1.00 92.25 92 VAL A C 1
ATOM 684 O O . VAL A 1 92 ? -16.090 -0.877 1.101 1.00 92.25 92 VAL A O 1
ATOM 687 N N . THR A 1 93 ? -17.853 -0.054 2.238 1.00 87.69 93 THR A N 1
ATOM 688 C CA . THR A 1 93 ? -18.824 -0.204 1.133 1.00 87.69 93 THR A CA 1
ATOM 689 C C . THR A 1 93 ? -19.246 1.105 0.458 1.00 87.69 93 THR A C 1
ATOM 691 O O . THR A 1 93 ? -19.631 1.097 -0.707 1.00 87.69 93 THR A O 1
ATOM 694 N N . GLU A 1 94 ? -19.217 2.233 1.167 1.00 80.31 94 GLU A N 1
ATOM 695 C CA . GLU A 1 94 ? -19.775 3.520 0.731 1.00 80.31 94 GLU A CA 1
ATOM 696 C C . GLU A 1 94 ? -18.919 4.696 1.226 1.00 80.31 94 GLU A C 1
ATOM 698 O O . GLU A 1 94 ? -19.109 5.207 2.330 1.00 80.31 94 GLU A O 1
ATOM 703 N N . ILE A 1 95 ? -18.005 5.184 0.393 1.00 67.88 95 ILE A N 1
ATOM 704 C CA . ILE A 1 95 ? -17.237 6.389 0.707 1.00 67.88 95 ILE A CA 1
ATOM 705 C C . ILE A 1 95 ? -17.068 7.253 -0.539 1.00 67.88 95 ILE A C 1
ATOM 707 O O . ILE A 1 95 ? -17.123 6.767 -1.669 1.00 67.88 95 ILE A O 1
ATOM 711 N N . SER A 1 96 ? -16.828 8.546 -0.323 1.00 63.72 96 SER A N 1
ATOM 712 C CA . SER A 1 96 ? -16.343 9.429 -1.377 1.00 63.72 96 SER A CA 1
ATOM 713 C C . SER A 1 96 ? -15.113 8.806 -2.071 1.00 63.72 96 SER A C 1
ATOM 715 O O . SER A 1 96 ? -14.188 8.354 -1.390 1.00 63.72 96 SER A O 1
ATOM 717 N N . PRO A 1 97 ? -15.069 8.765 -3.414 1.00 57.47 97 PRO A N 1
ATOM 718 C CA . PRO A 1 97 ? -14.039 8.050 -4.170 1.00 57.47 97 PRO A CA 1
ATOM 719 C C . PRO A 1 97 ? -12.599 8.557 -3.955 1.00 57.47 97 PRO A C 1
ATOM 721 O O . PRO A 1 97 ? -11.669 7.854 -4.338 1.00 57.47 97 PRO A O 1
ATOM 724 N N . ASN A 1 98 ? -12.406 9.704 -3.291 1.00 59.50 98 ASN A N 1
ATOM 725 C CA . ASN A 1 98 ? -11.107 10.377 -3.133 1.00 59.50 98 ASN A CA 1
ATOM 726 C C . ASN A 1 98 ? -10.544 10.353 -1.702 1.00 59.50 98 ASN A C 1
ATOM 728 O O . ASN A 1 98 ? -9.667 11.142 -1.362 1.00 59.50 98 ASN A O 1
ATOM 732 N N . THR A 1 99 ? -11.053 9.481 -0.840 1.00 71.12 99 THR A N 1
ATOM 733 C CA . THR A 1 99 ? -10.603 9.370 0.555 1.00 71.12 99 THR A CA 1
ATOM 734 C C . THR A 1 99 ? -10.101 7.967 0.857 1.00 71.12 99 THR A C 1
ATOM 736 O O . THR A 1 99 ? -10.531 6.989 0.237 1.00 71.12 99 THR A O 1
ATOM 739 N N . PHE A 1 100 ? -9.187 7.856 1.820 1.00 73.44 100 PHE A N 1
ATOM 740 C CA . PHE A 1 100 ? -8.793 6.556 2.344 1.00 73.44 100 PHE A CA 1
ATOM 741 C C . PHE A 1 100 ? -9.956 5.968 3.138 1.00 73.44 100 PHE A C 1
ATOM 743 O O . PHE A 1 100 ? -10.381 6.505 4.156 1.00 73.44 100 PHE A O 1
ATOM 750 N N . ALA A 1 101 ? -10.494 4.871 2.618 1.00 86.25 101 ALA A N 1
ATOM 751 C CA . ALA A 1 101 ? -11.582 4.119 3.221 1.00 86.25 101 ALA A CA 1
ATOM 752 C C . ALA A 1 101 ? -11.060 3.247 4.360 1.00 86.25 101 ALA A C 1
ATOM 754 O O . ALA A 1 101 ? -11.730 3.053 5.374 1.00 86.25 101 ALA A O 1
ATOM 755 N N . ILE A 1 102 ? -9.858 2.697 4.186 1.00 92.62 102 ILE A N 1
ATOM 756 C CA . ILE A 1 102 ? -9.246 1.799 5.155 1.00 92.62 102 ILE A CA 1
ATOM 757 C C . ILE A 1 102 ? -7.820 2.249 5.418 1.00 92.62 102 ILE A C 1
ATOM 759 O O . ILE A 1 102 ? -7.023 2.363 4.491 1.00 92.62 102 ILE A O 1
ATOM 763 N N . GLU A 1 103 ? -7.495 2.447 6.688 1.00 93.25 103 GLU A N 1
ATOM 764 C CA . GLU A 1 103 ? -6.165 2.831 7.138 1.00 93.25 103 GLU A CA 1
ATOM 765 C C . GLU A 1 103 ? -5.691 1.888 8.238 1.00 93.25 103 GLU A C 1
ATOM 767 O O . GLU A 1 103 ? -6.342 1.734 9.277 1.00 93.25 103 GLU A O 1
ATOM 772 N N . LEU A 1 104 ? -4.541 1.260 8.014 1.00 94.31 104 LEU A N 1
ATOM 773 C CA . LEU A 1 104 ? -3.957 0.279 8.919 1.00 94.31 104 LEU A CA 1
ATOM 774 C C . LEU A 1 104 ? -2.522 0.679 9.259 1.00 94.31 104 LEU A C 1
ATOM 776 O O . LEU A 1 104 ? -1.768 1.101 8.387 1.00 94.31 104 LEU A O 1
ATOM 780 N N . GLN A 1 105 ? -2.152 0.565 10.534 1.00 92.62 105 GLN A N 1
ATOM 781 C CA . GLN A 1 105 ? -0.756 0.615 10.982 1.00 92.62 105 GLN A CA 1
ATOM 782 C C . GLN A 1 105 ? -0.132 -0.783 10.847 1.00 92.62 105 GLN A C 1
ATOM 784 O O . GLN A 1 105 ? -0.463 -1.523 9.920 1.00 92.62 105 GLN A O 1
ATOM 789 N N . THR A 1 106 ? 0.742 -1.174 11.777 1.00 93.38 106 THR A N 1
ATOM 790 C CA . THR A 1 106 ? 1.323 -2.514 11.810 1.00 93.38 106 THR A CA 1
ATOM 791 C C . THR A 1 106 ? 0.218 -3.565 11.924 1.00 93.38 106 THR A C 1
ATOM 793 O O . THR A 1 106 ? -0.657 -3.436 12.786 1.00 93.38 106 THR A O 1
ATOM 796 N N . VAL A 1 107 ? 0.264 -4.620 11.108 1.00 96.38 107 VAL A N 1
ATOM 797 C CA . VAL A 1 107 ? -0.671 -5.753 11.212 1.00 96.38 107 VAL A CA 1
ATOM 798 C C . VAL A 1 107 ? 0.100 -7.056 11.336 1.00 96.38 107 VAL A C 1
ATOM 800 O O . VAL A 1 107 ? 0.858 -7.389 10.440 1.00 96.38 107 VAL A O 1
ATOM 803 N N . ASP A 1 108 ? -0.118 -7.823 12.398 1.00 96.38 108 ASP A N 1
ATOM 804 C CA . ASP A 1 108 ? 0.584 -9.087 12.655 1.00 96.38 108 ASP A CA 1
ATOM 805 C C . ASP A 1 108 ? -0.388 -10.221 13.016 1.00 96.38 108 ASP A C 1
ATOM 807 O O . ASP A 1 108 ? -1.506 -9.993 13.489 1.00 96.38 108 ASP A O 1
ATOM 811 N N . GLY A 1 109 ? 0.061 -11.465 12.846 1.00 94.38 109 GLY A N 1
ATOM 812 C CA . GLY A 1 109 ? -0.626 -12.668 13.320 1.00 94.38 109 GLY A CA 1
ATOM 813 C C . GLY A 1 109 ? -0.807 -13.707 12.223 1.00 94.38 109 GLY A C 1
ATOM 814 O O . GLY A 1 109 ? -1.247 -13.381 11.129 1.00 94.38 109 GLY A O 1
ATOM 815 N N . ASN A 1 110 ? -0.528 -14.977 12.527 1.00 96.31 110 ASN A N 1
ATOM 816 C CA . ASN A 1 110 ? -0.522 -16.085 11.563 1.00 96.31 110 ASN A CA 1
ATOM 817 C C . ASN A 1 110 ? -1.929 -16.546 11.129 1.00 96.31 110 ASN A C 1
ATOM 819 O O . ASN A 1 110 ? -2.325 -17.704 11.293 1.00 96.31 110 ASN A O 1
ATOM 823 N N . HIS A 1 111 ? -2.707 -15.607 10.602 1.00 97.94 111 HIS A N 1
ATOM 824 C CA . HIS A 1 111 ? -4.079 -15.758 10.150 1.00 97.94 111 HIS A CA 1
ATOM 825 C C . HIS A 1 111 ? -4.308 -14.960 8.866 1.00 97.94 111 HIS A C 1
ATOM 827 O O . HIS A 1 111 ? -3.494 -14.123 8.484 1.00 97.94 111 HIS A O 1
ATOM 833 N N . ASN A 1 112 ? -5.412 -15.253 8.185 1.00 98.00 112 ASN A N 1
ATOM 834 C CA . ASN A 1 112 ? -5.763 -14.604 6.929 1.00 98.00 112 ASN A CA 1
ATOM 835 C C . ASN A 1 112 ? -6.262 -13.184 7.200 1.00 98.00 112 ASN A C 1
ATOM 837 O O . ASN A 1 112 ? -7.093 -12.986 8.092 1.00 98.00 112 ASN A O 1
ATOM 841 N N . LEU A 1 113 ? -5.806 -12.233 6.391 1.00 98.44 113 LEU A N 1
ATOM 842 C CA . LEU A 1 113 ? -6.327 -10.874 6.354 1.00 98.44 113 LEU A CA 1
ATOM 843 C C . LEU A 1 113 ? -6.894 -10.582 4.968 1.00 98.44 113 LEU A C 1
ATOM 845 O O . LEU A 1 113 ? -6.209 -10.733 3.959 1.00 98.44 113 LEU A O 1
ATOM 849 N N . THR A 1 114 ? -8.139 -10.129 4.923 1.00 98.25 114 THR A N 1
ATOM 850 C CA . THR A 1 114 ? -8.780 -9.629 3.708 1.00 98.25 114 THR A CA 1
ATOM 851 C C . THR A 1 114 ? -9.222 -8.193 3.935 1.00 98.25 114 THR A C 1
ATOM 853 O O . THR A 1 114 ? -9.964 -7.917 4.873 1.00 98.25 114 THR A O 1
ATOM 856 N N . VAL A 1 115 ? -8.763 -7.283 3.083 1.00 97.56 115 VAL A N 1
ATOM 857 C CA . VAL A 1 115 ? -9.067 -5.854 3.137 1.00 97.56 115 VAL A CA 1
ATOM 858 C C . VAL A 1 115 ? -9.739 -5.458 1.831 1.00 97.56 115 VAL A C 1
ATOM 860 O O . VAL A 1 115 ? -9.170 -5.639 0.757 1.00 97.56 115 VAL A O 1
ATOM 863 N N . VAL A 1 116 ? -10.965 -4.951 1.904 1.00 95.38 116 VAL A N 1
ATOM 864 C CA . VAL A 1 116 ? -11.748 -4.597 0.718 1.00 95.38 116 VAL A CA 1
ATOM 865 C C . VAL A 1 116 ? -12.353 -3.216 0.886 1.00 95.38 116 VAL A C 1
ATOM 867 O O . VAL A 1 116 ? -13.252 -3.020 1.698 1.00 95.38 116 VAL A O 1
ATOM 870 N N . ALA A 1 117 ? -11.895 -2.273 0.078 1.00 92.31 117 ALA A N 1
ATOM 871 C CA . ALA A 1 117 ? -12.568 -1.002 -0.116 1.00 92.31 117 ALA A CA 1
ATOM 872 C C . ALA A 1 117 ? -13.364 -1.111 -1.422 1.00 92.31 117 ALA A C 1
ATOM 874 O O . ALA A 1 117 ? -12.782 -1.145 -2.500 1.00 92.31 117 ALA A O 1
ATOM 875 N N . GLU A 1 118 ? -14.691 -1.241 -1.349 1.00 89.56 118 GLU A N 1
ATOM 876 C CA . GLU A 1 118 ? -15.540 -1.252 -2.555 1.00 89.56 118 GLU A CA 1
ATOM 877 C C . GLU A 1 118 ? -15.559 0.127 -3.224 1.00 89.56 118 GLU A C 1
ATOM 879 O O . GLU A 1 118 ? -15.733 0.240 -4.440 1.00 89.56 118 GLU A O 1
ATOM 884 N N . GLN A 1 119 ? -15.359 1.162 -2.405 1.00 83.62 119 GLN A N 1
ATOM 885 C CA . GLN A 1 119 ? -15.104 2.542 -2.784 1.00 83.62 119 GLN A CA 1
ATOM 886 C C . GLN A 1 119 ? -13.988 3.099 -1.881 1.00 83.62 119 GLN A C 1
ATOM 888 O O . GLN A 1 119 ? -13.837 2.652 -0.744 1.00 83.62 119 GLN A O 1
ATOM 893 N N . GLY A 1 120 ? -13.238 4.085 -2.370 1.00 83.44 120 GLY A N 1
ATOM 894 C CA . GLY A 1 120 ? -12.086 4.688 -1.700 1.00 83.44 120 GLY A CA 1
ATOM 895 C C . GLY A 1 120 ? -10.794 3.862 -1.753 1.00 83.44 120 GLY A C 1
ATOM 896 O O . GLY A 1 120 ? -10.747 2.733 -2.238 1.00 83.44 120 GLY A O 1
ATOM 897 N N . SER A 1 121 ? -9.722 4.468 -1.251 1.00 86.88 121 SER A N 1
ATOM 898 C CA . SER A 1 121 ? -8.368 3.901 -1.258 1.00 86.88 121 SER A CA 1
ATOM 899 C C . SER A 1 121 ? -8.056 3.140 0.038 1.00 86.88 121 SER A C 1
ATOM 901 O O . SER A 1 121 ? -8.670 3.379 1.080 1.00 86.88 121 SER A O 1
ATOM 903 N N . ILE A 1 122 ? -7.073 2.241 -0.004 1.00 91.31 122 ILE A N 1
ATOM 904 C CA . ILE A 1 122 ? -6.537 1.527 1.163 1.00 91.31 122 ILE A CA 1
ATOM 905 C C . ILE A 1 122 ? -5.139 2.067 1.457 1.00 91.31 122 ILE A C 1
ATOM 907 O O . ILE A 1 122 ? -4.319 2.169 0.549 1.00 91.31 122 ILE A O 1
ATOM 911 N N . LEU A 1 123 ? -4.849 2.371 2.719 1.00 89.69 123 LEU A N 1
ATOM 912 C CA . LEU A 1 123 ? -3.543 2.824 3.181 1.00 89.69 123 LEU A CA 1
ATOM 913 C C . LEU A 1 123 ? -2.989 1.890 4.257 1.00 89.69 123 LEU A C 1
ATOM 915 O O . LEU A 1 123 ? -3.588 1.701 5.316 1.00 89.69 123 LEU A O 1
ATOM 919 N N . PHE A 1 124 ? -1.795 1.370 4.006 1.00 91.81 124 PHE A N 1
ATOM 920 C CA . PHE A 1 124 ? -0.970 0.676 4.985 1.00 91.81 124 PHE A CA 1
ATOM 921 C C . PHE A 1 124 ? 0.180 1.600 5.382 1.00 91.81 124 PHE A C 1
ATOM 923 O O . PHE A 1 124 ? 1.058 1.886 4.571 1.00 91.81 124 PHE A O 1
ATOM 930 N N . ASN A 1 125 ? 0.148 2.096 6.615 1.00 87.62 125 ASN A N 1
ATOM 931 C CA . ASN A 1 125 ? 1.108 3.059 7.163 1.00 87.62 125 ASN A CA 1
ATOM 932 C C . ASN A 1 125 ? 2.369 2.409 7.751 1.00 87.62 125 ASN A C 1
ATOM 934 O O . ASN A 1 125 ? 3.326 3.100 8.101 1.00 87.62 125 ASN A O 1
ATOM 938 N N . ASP A 1 126 ? 2.348 1.091 7.933 1.00 89.56 126 ASP A N 1
ATOM 939 C CA . ASP A 1 126 ? 3.459 0.345 8.504 1.00 89.56 126 ASP A CA 1
ATOM 940 C C . ASP A 1 126 ? 3.397 -1.129 8.071 1.00 89.56 126 ASP A C 1
ATOM 942 O O . ASP A 1 126 ? 2.500 -1.549 7.337 1.00 89.56 126 ASP A O 1
ATOM 946 N N . GLN A 1 127 ? 4.378 -1.907 8.514 1.00 91.50 127 GLN A N 1
ATOM 947 C CA . GLN A 1 127 ? 4.622 -3.275 8.079 1.00 91.50 127 GLN A CA 1
ATOM 948 C C . GLN A 1 127 ? 3.473 -4.247 8.388 1.00 91.50 127 GLN A C 1
ATOM 950 O O . GLN A 1 127 ? 2.803 -4.180 9.419 1.00 91.50 127 GLN A O 1
ATOM 955 N N . ILE A 1 128 ? 3.316 -5.234 7.511 1.00 94.75 128 ILE A N 1
ATOM 956 C CA . ILE A 1 128 ? 2.326 -6.304 7.590 1.00 94.75 128 ILE A CA 1
ATOM 957 C C . ILE A 1 128 ? 3.062 -7.641 7.740 1.00 94.75 128 ILE A C 1
ATOM 959 O O . ILE A 1 128 ? 3.837 -8.037 6.874 1.00 94.75 128 ILE A O 1
ATOM 963 N N . GLY A 1 129 ? 2.813 -8.361 8.829 1.00 94.19 129 GLY A N 1
ATOM 964 C CA . GLY A 1 129 ? 3.338 -9.696 9.105 1.00 94.19 129 GLY A CA 1
ATOM 965 C C . GLY A 1 129 ? 4.810 -9.738 9.526 1.00 94.19 129 GLY A C 1
ATOM 966 O O . GLY A 1 129 ? 5.424 -10.803 9.491 1.00 94.19 129 GLY A O 1
ATOM 967 N N . ASN A 1 130 ? 5.414 -8.609 9.902 1.00 88.06 130 ASN A N 1
ATOM 968 C CA . ASN A 1 130 ? 6.844 -8.562 10.211 1.00 88.06 130 ASN A CA 1
ATOM 969 C C . ASN A 1 130 ? 7.202 -9.254 11.541 1.00 88.06 130 ASN A C 1
ATOM 971 O O . ASN A 1 130 ? 8.227 -9.934 11.627 1.00 88.06 130 ASN A O 1
ATOM 975 N N . SER A 1 131 ? 6.375 -9.122 12.583 1.00 91.81 131 SER A N 1
ATOM 976 C CA . SER A 1 131 ? 6.606 -9.825 13.856 1.00 91.81 131 SER A CA 1
ATOM 977 C C . SER A 1 131 ? 6.126 -11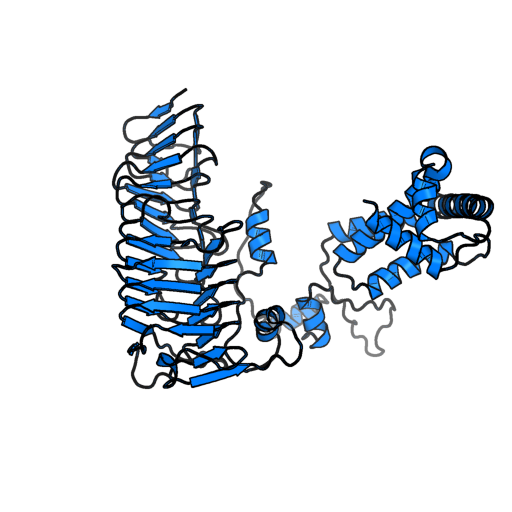.271 13.776 1.00 91.81 131 SER A C 1
ATOM 979 O O . SER A 1 131 ? 6.769 -12.187 14.297 1.00 91.81 131 SER A O 1
ATOM 981 N N . GLU A 1 132 ? 4.980 -11.472 13.128 1.00 94.88 132 GLU A N 1
ATOM 982 C CA . GLU A 1 132 ? 4.379 -12.775 12.886 1.00 94.88 132 GLU A CA 1
ATOM 983 C C . GLU A 1 132 ? 3.689 -12.763 11.519 1.00 94.88 132 GLU A C 1
ATOM 985 O O . GLU A 1 132 ? 2.625 -12.160 11.366 1.00 94.88 132 GLU A O 1
ATOM 990 N N . ALA A 1 133 ? 4.303 -13.449 10.548 1.00 95.81 133 ALA A N 1
ATOM 991 C CA . ALA A 1 133 ? 3.830 -13.524 9.167 1.00 95.81 133 ALA A CA 1
ATOM 992 C C . ALA A 1 133 ? 2.355 -13.920 9.092 1.00 95.81 133 ALA A C 1
ATOM 994 O O . ALA A 1 133 ? 1.935 -14.863 9.771 1.00 95.81 133 ALA A O 1
ATOM 995 N N . LEU A 1 134 ? 1.595 -13.239 8.230 1.00 98.00 134 LEU A N 1
ATOM 996 C CA . LEU A 1 134 ? 0.195 -13.588 7.998 1.00 98.00 134 LEU A CA 1
ATOM 997 C C . LEU A 1 134 ? 0.087 -14.954 7.315 1.00 98.00 134 LEU A C 1
ATOM 999 O O . LEU A 1 134 ? 1.028 -15.422 6.672 1.00 98.00 134 LEU A O 1
ATOM 1003 N N . ALA A 1 135 ? -1.069 -15.604 7.433 1.00 97.75 135 ALA A N 1
ATOM 1004 C CA . ALA A 1 135 ? -1.309 -16.835 6.686 1.00 97.75 135 ALA A CA 1
ATOM 1005 C C . ALA A 1 135 ? -1.518 -16.527 5.197 1.00 97.75 135 ALA A C 1
ATOM 1007 O O . ALA A 1 135 ? -0.760 -17.027 4.381 1.00 97.75 135 ALA A O 1
ATOM 1008 N N . ASP A 1 136 ? -2.461 -15.640 4.876 1.00 98.12 136 ASP A N 1
ATOM 1009 C CA . ASP A 1 136 ? -2.719 -15.114 3.531 1.00 98.12 136 ASP A CA 1
ATOM 1010 C C . ASP A 1 136 ? -3.072 -13.624 3.642 1.00 98.12 136 ASP A C 1
ATOM 1012 O O . ASP A 1 136 ? -3.622 -13.192 4.664 1.00 98.12 136 ASP A O 1
ATOM 1016 N N . PHE A 1 137 ? -2.807 -12.850 2.591 1.00 98.44 137 PHE A N 1
ATOM 1017 C CA . PHE A 1 137 ? -3.133 -11.428 2.524 1.00 98.44 137 PHE A CA 1
ATOM 1018 C C . PHE A 1 137 ? -3.834 -11.076 1.213 1.00 98.44 137 PHE A C 1
ATOM 1020 O O . PHE A 1 137 ? -3.314 -11.312 0.126 1.00 98.44 137 PHE A O 1
ATOM 1027 N N . VAL A 1 138 ? -5.014 -10.470 1.324 1.00 98.31 138 VAL A N 1
ATOM 1028 C CA . VAL A 1 138 ? -5.792 -9.977 0.186 1.00 98.31 138 VAL A CA 1
ATOM 1029 C C . VAL A 1 138 ? -6.107 -8.505 0.410 1.00 98.31 138 VAL A C 1
ATOM 1031 O O . VAL A 1 138 ? -6.664 -8.157 1.452 1.00 98.31 138 VAL A O 1
ATOM 1034 N N . ALA A 1 139 ? -5.804 -7.656 -0.568 1.00 97.06 139 ALA A N 1
ATOM 1035 C CA . ALA A 1 139 ? -6.204 -6.255 -0.573 1.00 97.06 139 ALA A CA 1
ATOM 1036 C C . ALA A 1 139 ? -6.813 -5.879 -1.927 1.00 97.06 139 ALA A C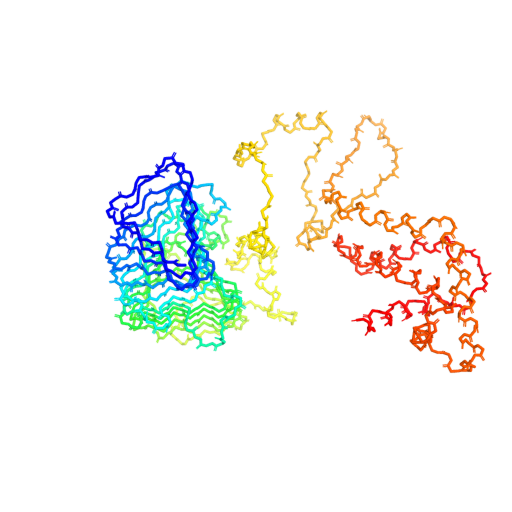 1
ATOM 1038 O O . ALA A 1 139 ? -6.174 -6.044 -2.963 1.00 97.06 139 ALA A O 1
ATOM 1039 N N . ASN A 1 140 ? -8.041 -5.364 -1.913 1.00 94.81 140 ASN A N 1
ATOM 1040 C CA . ASN A 1 140 ? -8.746 -4.917 -3.112 1.00 94.81 140 ASN A CA 1
ATOM 1041 C C . ASN A 1 140 ? -9.301 -3.508 -2.883 1.00 94.81 140 ASN A C 1
ATOM 1043 O O . ASN A 1 140 ? -10.193 -3.330 -2.052 1.00 94.81 140 ASN A O 1
ATOM 1047 N N . ALA A 1 141 ? -8.783 -2.531 -3.623 1.00 88.88 141 ALA A N 1
ATOM 1048 C CA . ALA A 1 141 ? -9.375 -1.201 -3.741 1.00 88.88 141 ALA A CA 1
ATOM 1049 C C . ALA A 1 141 ? -10.322 -1.184 -4.949 1.00 88.88 141 ALA A C 1
ATOM 1051 O O . ALA A 1 141 ? -10.110 -1.920 -5.913 1.00 88.88 141 ALA A O 1
ATOM 1052 N N . GLY A 1 142 ? -11.409 -0.424 -4.878 1.00 78.00 142 GLY A N 1
ATOM 1053 C CA . GLY A 1 142 ? -12.532 -0.537 -5.802 1.00 78.00 142 GLY A CA 1
ATOM 1054 C C . GLY A 1 142 ? -12.196 -0.211 -7.266 1.00 78.00 142 GLY A C 1
ATOM 1055 O O . GLY A 1 142 ? -11.129 0.306 -7.597 1.00 78.00 142 GLY A O 1
ATOM 1056 N N . PRO A 1 143 ? -13.130 -0.504 -8.186 1.00 67.19 143 PRO A N 1
ATOM 1057 C CA . PRO A 1 143 ? -12.871 -0.622 -9.626 1.00 67.19 143 PRO A CA 1
ATOM 1058 C C . PRO A 1 143 ? -12.527 0.685 -10.363 1.00 67.19 143 PRO A C 1
ATOM 1060 O O . PRO A 1 143 ? -12.169 0.637 -11.537 1.00 67.19 143 PRO A O 1
ATOM 1063 N N . ASN A 1 144 ? -12.637 1.843 -9.709 1.00 65.00 144 ASN A N 1
ATOM 1064 C CA . ASN A 1 144 ? -12.597 3.163 -10.349 1.00 65.00 144 ASN A CA 1
ATOM 1065 C C . ASN A 1 144 ? -11.270 3.910 -10.113 1.00 65.00 144 ASN A C 1
ATOM 1067 O O . ASN A 1 144 ? -11.289 5.092 -9.788 1.00 65.00 144 ASN A O 1
ATOM 1071 N N . GLY A 1 145 ? -10.120 3.238 -10.217 1.00 58.47 145 GLY A N 1
ATOM 1072 C CA . GLY A 1 145 ? -8.820 3.915 -10.064 1.00 58.47 145 GLY A CA 1
ATOM 1073 C C . GLY A 1 145 ? -8.405 4.191 -8.618 1.00 58.47 145 GLY A C 1
ATOM 1074 O O . GLY A 1 145 ? -7.588 5.071 -8.370 1.00 58.47 145 GLY A O 1
ATOM 1075 N N . GLN A 1 146 ? -8.962 3.452 -7.659 1.00 80.31 146 GLN A N 1
ATOM 1076 C CA . GLN A 1 146 ? -8.617 3.608 -6.248 1.00 80.31 146 GLN A CA 1
ATOM 1077 C C . GLN A 1 146 ? -7.271 2.958 -5.927 1.00 80.31 146 GLN A C 1
ATOM 1079 O O . GLN A 1 146 ? -6.879 1.956 -6.528 1.00 80.31 146 GLN A O 1
ATOM 1084 N N . LEU A 1 147 ? -6.562 3.553 -4.970 1.00 84.06 147 LEU A N 1
ATOM 1085 C CA . LEU A 1 147 ? -5.172 3.234 -4.673 1.00 84.06 147 LEU A CA 1
ATOM 1086 C C . LEU A 1 147 ? -5.067 2.257 -3.500 1.00 84.06 147 LEU A C 1
ATOM 1088 O O . LEU A 1 147 ? -5.678 2.460 -2.452 1.00 84.06 147 LEU A O 1
ATOM 1092 N N . ILE A 1 148 ? -4.214 1.245 -3.639 1.00 89.88 148 ILE A N 1
ATOM 1093 C CA . ILE A 1 148 ? -3.603 0.542 -2.510 1.00 89.88 148 ILE A CA 1
ATOM 1094 C C . ILE A 1 148 ? -2.240 1.187 -2.256 1.00 89.88 148 ILE A C 1
ATOM 1096 O O . ILE A 1 148 ? -1.305 1.010 -3.037 1.00 89.88 148 ILE A O 1
ATOM 1100 N N . ALA A 1 149 ? -2.134 1.951 -1.175 1.00 89.31 149 ALA A N 1
ATOM 1101 C CA . ALA A 1 149 ? -0.937 2.686 -0.799 1.00 89.31 149 ALA A CA 1
ATOM 1102 C C . ALA A 1 149 ? -0.188 1.993 0.344 1.00 89.31 149 ALA A C 1
ATOM 1104 O O . ALA A 1 149 ? -0.770 1.651 1.374 1.00 89.31 149 ALA A O 1
ATOM 1105 N N . PHE A 1 150 ? 1.124 1.863 0.185 1.00 87.75 150 PHE A N 1
ATOM 1106 C CA . PHE A 1 150 ? 2.062 1.421 1.211 1.00 87.75 150 PHE A CA 1
ATOM 1107 C C . PHE A 1 150 ? 2.953 2.606 1.592 1.00 87.75 150 PHE A C 1
ATOM 1109 O O . PHE A 1 150 ? 3.924 2.947 0.910 1.00 87.75 150 PHE A O 1
ATOM 1116 N N . ALA A 1 151 ? 2.579 3.289 2.667 1.00 79.69 151 ALA A N 1
ATOM 1117 C CA . ALA A 1 151 ? 3.311 4.423 3.191 1.00 79.69 151 ALA A CA 1
ATOM 1118 C C . ALA A 1 151 ? 4.225 3.942 4.314 1.00 79.69 151 ALA A C 1
ATOM 1120 O O . ALA A 1 151 ? 3.749 3.631 5.390 1.00 79.69 151 ALA A O 1
ATOM 1121 N N . THR A 1 152 ? 5.541 3.913 4.118 1.00 62.03 152 THR A N 1
ATOM 1122 C CA . THR A 1 152 ? 6.470 3.878 5.258 1.00 62.03 152 THR A CA 1
ATOM 1123 C C . THR A 1 152 ? 7.297 5.140 5.261 1.00 62.03 152 THR A C 1
ATOM 1125 O O . THR A 1 152 ? 8.194 5.298 4.437 1.00 62.03 152 THR A O 1
ATOM 1128 N N . GLN A 1 153 ? 7.049 6.011 6.238 1.00 48.75 153 GLN A N 1
ATOM 1129 C CA . GLN A 1 153 ? 7.961 7.116 6.534 1.00 48.75 153 GLN A CA 1
ATOM 1130 C C . GLN A 1 153 ? 9.296 6.618 7.125 1.00 48.75 153 GLN A C 1
ATOM 1132 O O . GLN A 1 153 ? 10.264 7.370 7.128 1.00 48.75 153 GLN A O 1
ATOM 1137 N N . ASN A 1 154 ? 9.365 5.374 7.635 1.00 44.66 154 ASN A N 1
ATOM 1138 C CA . ASN A 1 154 ? 10.511 4.863 8.399 1.00 44.66 154 ASN A CA 1
ATOM 1139 C C . ASN A 1 154 ? 10.727 3.334 8.290 1.00 44.66 154 ASN A C 1
ATOM 1141 O O . ASN A 1 154 ? 11.009 2.696 9.304 1.00 44.66 154 ASN A O 1
ATOM 1145 N N . ALA A 1 155 ? 10.615 2.710 7.111 1.00 46.59 155 ALA A N 1
ATOM 1146 C CA . ALA A 1 155 ? 11.097 1.330 6.983 1.00 46.59 155 ALA A CA 1
ATOM 1147 C C . ALA A 1 155 ? 12.635 1.346 7.113 1.00 46.59 155 ALA A C 1
ATOM 1149 O O . ALA A 1 155 ? 13.300 2.000 6.305 1.00 46.59 155 ALA A O 1
ATOM 1150 N N . PRO A 1 156 ? 13.243 0.696 8.124 1.00 50.38 156 PRO A N 1
ATOM 1151 C CA . PRO A 1 156 ? 14.688 0.531 8.132 1.00 50.38 156 PRO A CA 1
ATOM 1152 C C . PRO A 1 156 ? 15.086 -0.229 6.866 1.00 50.38 156 PRO A C 1
ATOM 1154 O O . PRO A 1 156 ? 14.456 -1.230 6.528 1.00 50.38 156 PRO A O 1
ATOM 1157 N N . ASN A 1 157 ? 16.125 0.254 6.179 1.00 53.12 157 ASN A N 1
ATOM 1158 C CA . ASN A 1 157 ? 16.665 -0.369 4.972 1.00 53.12 157 ASN A CA 1
ATOM 1159 C C . ASN A 1 157 ? 16.690 -1.903 5.131 1.00 53.12 157 ASN A C 1
ATOM 1161 O O . ASN A 1 157 ? 17.300 -2.400 6.084 1.00 53.12 157 ASN A O 1
ATOM 1165 N N . ASN A 1 158 ? 16.104 -2.632 4.171 1.00 59.53 158 ASN A N 1
ATOM 1166 C CA . ASN A 1 158 ? 16.206 -4.092 4.032 1.00 59.53 158 ASN A CA 1
ATOM 1167 C C . ASN A 1 158 ? 15.274 -4.978 4.899 1.00 59.53 158 ASN A C 1
ATOM 1169 O O . ASN A 1 158 ? 15.671 -6.084 5.275 1.00 59.53 158 ASN A O 1
ATOM 1173 N N . VAL A 1 159 ? 14.042 -4.553 5.196 1.00 68.31 159 VAL A N 1
ATOM 1174 C CA . VAL A 1 159 ? 13.011 -5.426 5.800 1.00 68.31 159 VAL A CA 1
ATOM 1175 C C . VAL A 1 159 ? 11.789 -5.495 4.877 1.00 68.31 159 VAL A C 1
ATOM 1177 O O . VAL A 1 159 ? 11.384 -4.441 4.383 1.00 68.31 159 VAL A O 1
ATOM 1180 N N . PRO A 1 160 ? 11.188 -6.681 4.639 1.00 71.00 160 PRO A N 1
ATOM 1181 C CA . PRO A 1 160 ? 9.961 -6.762 3.862 1.00 71.00 160 PRO A CA 1
ATOM 1182 C C . PRO A 1 160 ? 8.854 -5.895 4.467 1.00 71.00 160 PRO A C 1
ATOM 1184 O O . PRO A 1 160 ? 8.693 -5.834 5.687 1.00 71.00 160 PRO A O 1
ATOM 1187 N N . PHE A 1 161 ? 8.085 -5.232 3.607 1.00 81.69 161 PHE A N 1
ATOM 1188 C CA . PHE A 1 161 ? 6.902 -4.488 4.024 1.00 81.69 161 PHE A CA 1
ATOM 1189 C C . PHE A 1 161 ? 5.767 -5.457 4.348 1.00 81.69 161 PHE A C 1
ATOM 1191 O O . PHE A 1 161 ? 5.100 -5.305 5.365 1.00 81.69 161 PHE A O 1
ATOM 1198 N N . VAL A 1 162 ? 5.565 -6.463 3.493 1.00 92.88 162 VAL A N 1
ATOM 1199 C CA . VAL A 1 162 ? 4.518 -7.476 3.650 1.00 92.88 162 VAL A CA 1
ATOM 1200 C C . VAL A 1 162 ? 5.156 -8.857 3.704 1.00 92.88 162 VAL A C 1
ATOM 1202 O O . VAL A 1 162 ? 5.829 -9.265 2.758 1.00 92.88 162 VAL A O 1
ATOM 1205 N N . VAL A 1 163 ? 4.919 -9.592 4.788 1.00 95.50 163 VAL A N 1
ATOM 1206 C CA . VAL A 1 163 ? 5.382 -10.970 4.981 1.00 95.50 163 VAL A CA 1
ATOM 1207 C C . VAL A 1 163 ? 4.188 -11.887 5.207 1.00 95.50 163 VAL A C 1
ATOM 1209 O O . VAL A 1 163 ? 3.430 -11.730 6.169 1.00 95.50 163 VAL A O 1
ATOM 1212 N N . VAL A 1 164 ? 4.053 -12.893 4.348 1.00 96.69 164 VAL A N 1
ATOM 1213 C CA . VAL A 1 164 ? 3.026 -13.929 4.471 1.00 96.69 164 VAL A CA 1
ATOM 1214 C C . VAL A 1 164 ? 3.613 -15.326 4.282 1.00 96.69 164 VAL A C 1
ATOM 1216 O O . VAL A 1 164 ? 4.628 -15.526 3.614 1.00 96.69 164 VAL A O 1
ATOM 1219 N N . ASN A 1 165 ? 2.950 -16.320 4.866 1.00 96.69 165 ASN A N 1
ATOM 1220 C CA . ASN A 1 165 ? 3.275 -17.733 4.690 1.00 96.69 165 ASN A CA 1
ATOM 1221 C C . ASN A 1 165 ? 2.619 -18.346 3.443 1.00 96.69 165 ASN A C 1
ATOM 1223 O O . ASN A 1 165 ? 3.123 -19.350 2.945 1.00 96.69 165 ASN A O 1
ATOM 1227 N N . GLY A 1 166 ? 1.499 -17.794 2.983 1.00 97.00 166 GLY A N 1
ATOM 1228 C CA . GLY A 1 166 ? 0.713 -18.253 1.842 1.00 97.00 166 GLY A CA 1
ATOM 1229 C C . GLY A 1 166 ? 0.695 -17.216 0.727 1.00 97.00 166 GLY A C 1
ATOM 1230 O O . GLY A 1 166 ? 1.756 -16.792 0.269 1.00 97.00 166 GLY A O 1
ATOM 1231 N N . ASP A 1 167 ? -0.498 -16.835 0.280 1.00 98.38 167 ASP A N 1
ATOM 1232 C CA . ASP A 1 167 ? -0.676 -16.003 -0.911 1.00 98.38 167 ASP A CA 1
ATOM 1233 C C . ASP A 1 167 ? -0.816 -14.504 -0.579 1.00 98.38 167 ASP A C 1
ATOM 1235 O O . ASP A 1 167 ? -1.380 -14.117 0.450 1.00 98.38 167 ASP A O 1
ATOM 1239 N N . ILE A 1 168 ? -0.320 -13.655 -1.485 1.00 98.62 168 ILE A N 1
ATOM 1240 C CA . ILE A 1 168 ? -0.566 -12.208 -1.546 1.00 98.62 168 ILE A CA 1
ATOM 1241 C C . ILE A 1 168 ? -1.381 -11.925 -2.805 1.00 98.62 168 ILE A C 1
ATOM 1243 O O . ILE A 1 168 ? -0.921 -12.213 -3.909 1.00 98.62 168 ILE A O 1
ATOM 1247 N N . GLN A 1 169 ? -2.559 -11.323 -2.649 1.00 98.31 169 GLN A N 1
ATOM 1248 C CA . GLN A 1 169 ? -3.432 -10.936 -3.758 1.00 98.31 169 GLN A CA 1
ATOM 1249 C C . GLN A 1 169 ? -3.779 -9.451 -3.691 1.00 98.31 169 GLN A C 1
ATOM 1251 O O . GLN A 1 169 ? -4.376 -8.995 -2.715 1.00 98.31 169 GLN A O 1
ATOM 1256 N N . LEU A 1 170 ? -3.435 -8.706 -4.742 1.00 96.94 170 LEU A N 1
ATOM 1257 C CA . LEU A 1 170 ? -3.694 -7.271 -4.853 1.00 96.94 170 LEU A CA 1
ATOM 1258 C C . LEU A 1 170 ? -4.591 -6.978 -6.059 1.00 96.94 170 LEU A C 1
ATOM 1260 O O . LEU A 1 170 ? -4.205 -7.233 -7.199 1.00 96.94 170 LEU A O 1
ATOM 1264 N N . ASN A 1 171 ? -5.787 -6.437 -5.824 1.00 94.12 171 ASN A N 1
ATOM 1265 C CA . ASN A 1 171 ? -6.785 -6.138 -6.863 1.00 94.12 171 ASN A CA 1
ATOM 1266 C C . ASN A 1 171 ? -7.134 -7.348 -7.760 1.00 94.12 171 ASN A C 1
ATOM 1268 O O . ASN A 1 171 ? -7.497 -7.198 -8.930 1.00 94.12 171 ASN A O 1
ATOM 1272 N N . VAL A 1 172 ? -7.022 -8.575 -7.240 1.00 93.75 172 VAL A N 1
ATOM 1273 C CA . VAL A 1 172 ? -7.293 -9.796 -8.013 1.00 93.75 172 VAL A CA 1
ATOM 1274 C C . VAL A 1 172 ? -8.796 -9.959 -8.218 1.00 93.75 172 VAL A C 1
ATOM 1276 O O . VAL A 1 172 ? -9.582 -9.953 -7.273 1.00 93.75 172 VAL A O 1
ATOM 1279 N N . GLY A 1 173 ? -9.204 -10.131 -9.477 1.00 88.62 173 GLY A N 1
ATOM 1280 C CA . GLY A 1 173 ? -10.614 -10.245 -9.858 1.00 88.62 173 GLY A CA 1
ATOM 1281 C C . GLY A 1 173 ? -11.351 -8.908 -9.972 1.00 88.62 173 GLY A C 1
ATOM 1282 O O . GLY A 1 173 ? -12.521 -8.911 -10.364 1.00 88.62 173 GLY A O 1
ATOM 1283 N N . ASN A 1 174 ? -10.684 -7.784 -9.695 1.00 87.12 174 ASN A N 1
ATOM 1284 C CA . ASN A 1 174 ? -11.233 -6.470 -10.003 1.00 87.12 174 ASN A CA 1
ATOM 1285 C C . ASN A 1 174 ? -11.392 -6.288 -11.524 1.00 87.12 174 ASN A C 1
ATOM 1287 O O . ASN A 1 174 ? -10.655 -6.898 -12.309 1.00 87.12 174 ASN A O 1
ATOM 1291 N N . PRO A 1 175 ? -12.349 -5.449 -11.965 1.00 84.69 175 PRO A N 1
ATOM 1292 C CA . PRO A 1 175 ? -12.395 -4.963 -13.337 1.00 84.69 175 PRO A CA 1
ATOM 1293 C C . PRO A 1 175 ? -11.049 -4.379 -13.775 1.00 84.69 175 PRO A C 1
ATOM 1295 O O . PRO A 1 175 ? -10.271 -3.896 -12.953 1.00 84.69 175 PRO A O 1
ATOM 1298 N N . LEU A 1 176 ? -10.798 -4.408 -15.085 1.00 81.38 176 LEU A N 1
ATOM 1299 C CA . LEU A 1 176 ? -9.636 -3.732 -15.656 1.00 81.38 176 LEU A CA 1
ATOM 1300 C C . LEU A 1 176 ? -9.664 -2.243 -15.272 1.00 81.38 176 LEU A C 1
ATOM 1302 O O . LEU A 1 176 ? -10.752 -1.656 -15.283 1.00 81.38 176 LEU A O 1
ATOM 1306 N N . PRO A 1 177 ? -8.504 -1.634 -14.979 1.00 75.50 177 PRO A N 1
ATOM 1307 C CA . PRO A 1 177 ? -8.401 -0.193 -14.793 1.00 75.50 177 PRO A CA 1
ATOM 1308 C C . PRO A 1 177 ? -9.064 0.574 -15.936 1.00 75.50 177 PRO A C 1
ATOM 1310 O O . PRO A 1 177 ? -8.896 0.230 -17.106 1.00 75.50 177 PRO A O 1
ATOM 1313 N N . THR A 1 178 ? -9.825 1.613 -15.592 1.00 70.44 178 THR A N 1
ATOM 1314 C CA . THR A 1 178 ? -10.419 2.532 -16.574 1.00 70.44 178 THR A CA 1
ATOM 1315 C C . THR A 1 178 ? -9.368 3.409 -17.242 1.00 70.44 178 THR A C 1
ATOM 1317 O O . THR A 1 178 ? -9.550 3.799 -18.391 1.00 70.44 178 THR A O 1
ATOM 1320 N N . ASP A 1 179 ? -8.282 3.683 -16.522 1.00 70.19 179 ASP A N 1
ATOM 1321 C CA . ASP A 1 179 ? -7.106 4.389 -17.001 1.00 70.19 179 ASP A CA 1
ATOM 1322 C C . ASP A 1 179 ? -5.879 3.472 -16.819 1.00 70.19 179 ASP A C 1
ATOM 1324 O O . ASP A 1 179 ? -5.504 3.185 -15.677 1.00 70.19 179 ASP A O 1
ATOM 1328 N N . PRO A 1 180 ? -5.303 2.934 -17.910 1.00 66.69 180 PRO A N 1
ATOM 1329 C CA . PRO A 1 180 ? -4.136 2.057 -17.845 1.00 66.69 180 PRO A CA 1
ATOM 1330 C C . PRO A 1 180 ? -2.840 2.806 -17.495 1.00 66.69 180 PRO A C 1
ATOM 1332 O O . PRO A 1 180 ? -1.839 2.166 -17.163 1.00 66.69 180 PRO A O 1
ATOM 1335 N N . GLU A 1 181 ? -2.834 4.141 -17.549 1.00 68.69 181 GLU A N 1
ATOM 1336 C CA . GLU A 1 181 ? -1.642 4.940 -17.276 1.00 68.69 181 GLU A CA 1
ATOM 1337 C C . GLU A 1 181 ? -1.377 5.046 -15.768 1.00 68.69 181 GLU A C 1
ATOM 1339 O O . GLU A 1 181 ? -0.218 5.000 -15.346 1.00 68.69 181 GLU A O 1
ATOM 1344 N N . LEU A 1 182 ? -2.433 5.090 -14.947 1.00 72.00 182 LEU A N 1
ATOM 1345 C CA . LEU A 1 182 ? -2.351 5.317 -13.503 1.00 72.00 182 LEU A CA 1
ATOM 1346 C C . LEU A 1 182 ? -1.992 4.050 -12.711 1.00 72.00 182 LEU A C 1
ATOM 1348 O O . LEU A 1 182 ? -2.586 2.980 -12.865 1.00 72.00 182 LEU A O 1
ATOM 1352 N N . ALA A 1 183 ? -1.050 4.189 -11.775 1.00 81.81 183 ALA A N 1
ATOM 1353 C CA . ALA A 1 183 ? -0.735 3.132 -10.821 1.00 81.81 183 ALA A CA 1
ATOM 1354 C C . ALA A 1 183 ? -1.823 3.022 -9.741 1.00 81.81 183 ALA A C 1
ATOM 1356 O O . ALA A 1 183 ? -2.092 3.976 -9.015 1.00 81.81 183 ALA A O 1
ATOM 1357 N N . GLN A 1 184 ? -2.403 1.830 -9.596 1.00 86.25 184 GLN A N 1
ATOM 1358 C CA . GLN A 1 184 ? -3.413 1.525 -8.570 1.00 86.25 184 GLN A CA 1
ATOM 1359 C C . GLN A 1 184 ? -2.805 0.865 -7.329 1.00 86.25 184 GLN A C 1
ATOM 1361 O O . GLN A 1 184 ? -3.485 0.656 -6.325 1.00 86.25 184 GLN A O 1
ATOM 1366 N N . ILE A 1 185 ? -1.512 0.542 -7.381 1.00 89.62 185 ILE A N 1
ATOM 1367 C CA . ILE A 1 185 ? -0.738 0.049 -6.246 1.00 89.62 185 ILE A CA 1
ATOM 1368 C C . ILE A 1 185 ? 0.528 0.899 -6.147 1.00 89.62 185 ILE A C 1
ATOM 1370 O O . ILE A 1 185 ? 1.289 0.997 -7.110 1.00 89.62 185 ILE A O 1
ATOM 1374 N N . GLY A 1 186 ? 0.753 1.530 -4.998 1.00 88.88 186 GLY A N 1
ATOM 1375 C CA . GLY A 1 186 ? 1.793 2.544 -4.844 1.00 88.88 186 GLY A CA 1
ATOM 1376 C C . GLY A 1 186 ? 2.549 2.440 -3.528 1.00 88.88 186 GLY A C 1
ATOM 1377 O O . GLY A 1 186 ? 1.964 2.116 -2.497 1.00 88.88 186 GLY A O 1
ATOM 1378 N N . ALA A 1 187 ? 3.837 2.776 -3.544 1.00 83.56 187 ALA A N 1
ATOM 1379 C CA . ALA A 1 187 ? 4.630 2.989 -2.338 1.00 83.56 187 ALA A CA 1
ATOM 1380 C C . ALA A 1 187 ? 5.509 4.235 -2.447 1.00 83.56 187 ALA A C 1
ATOM 1382 O O . ALA A 1 187 ? 6.134 4.481 -3.478 1.00 83.56 187 ALA A O 1
ATOM 1383 N N . ILE A 1 188 ? 5.612 4.986 -1.348 1.00 78.81 188 ILE A N 1
ATOM 1384 C CA . ILE A 1 188 ? 6.434 6.209 -1.261 1.00 78.81 188 ILE A CA 1
ATOM 1385 C C . ILE A 1 188 ? 7.934 5.940 -1.057 1.00 78.81 188 ILE A C 1
ATOM 1387 O O . ILE A 1 188 ? 8.728 6.875 -1.010 1.00 78.81 188 ILE A O 1
ATOM 1391 N N . GLY A 1 189 ? 8.329 4.677 -0.913 1.00 81.00 189 GLY A N 1
ATOM 1392 C CA . GLY A 1 189 ? 9.710 4.255 -0.698 1.00 81.00 189 GLY A CA 1
ATOM 1393 C C . GLY A 1 189 ? 9.928 2.829 -1.189 1.00 81.00 189 GLY A C 1
ATOM 1394 O O . GLY A 1 189 ? 9.304 2.409 -2.165 1.00 81.00 189 GLY A O 1
ATOM 1395 N N . ASP A 1 190 ? 10.810 2.094 -0.512 1.00 86.00 190 ASP A N 1
ATOM 1396 C CA . ASP A 1 190 ? 11.047 0.680 -0.804 1.00 86.00 190 ASP A CA 1
ATOM 1397 C C . ASP A 1 190 ? 9.786 -0.148 -0.518 1.00 86.00 190 ASP A C 1
ATOM 1399 O O . ASP A 1 190 ? 9.181 -0.045 0.550 1.00 86.00 190 ASP A O 1
ATOM 1403 N N . LEU A 1 191 ? 9.416 -0.999 -1.470 1.00 89.81 191 LEU A N 1
ATOM 1404 C CA . LEU A 1 191 ? 8.291 -1.916 -1.368 1.00 89.81 191 LEU A CA 1
ATOM 1405 C C . LEU A 1 191 ? 8.798 -3.342 -1.547 1.00 89.81 191 LEU A C 1
ATOM 1407 O O . LEU A 1 191 ? 9.312 -3.701 -2.604 1.00 89.81 191 LEU A O 1
ATOM 1411 N N . TRP A 1 192 ? 8.647 -4.160 -0.507 1.00 94.38 192 TRP A N 1
ATOM 1412 C CA . TRP A 1 192 ? 9.080 -5.554 -0.525 1.00 94.38 192 TRP A CA 1
ATOM 1413 C C . TRP A 1 192 ? 7.967 -6.482 -0.038 1.00 94.38 192 TRP A C 1
ATOM 1415 O O . TRP A 1 192 ? 7.526 -6.398 1.110 1.00 94.38 192 TRP A O 1
ATOM 1425 N N . PHE A 1 193 ? 7.539 -7.386 -0.918 1.00 97.00 193 PHE A N 1
ATOM 1426 C CA . PHE A 1 193 ? 6.627 -8.487 -0.624 1.00 97.00 193 PHE A CA 1
ATOM 1427 C C . PHE A 1 193 ? 7.387 -9.807 -0.464 1.00 97.00 193 PHE A C 1
ATOM 1429 O O . PHE A 1 193 ? 8.169 -10.180 -1.338 1.00 97.00 193 PHE A O 1
ATOM 1436 N N . SER A 1 194 ? 7.121 -10.538 0.617 1.00 97.06 194 SER A N 1
ATOM 1437 C CA . SER A 1 194 ? 7.663 -11.875 0.863 1.00 97.06 194 SER A CA 1
ATOM 1438 C C . SER A 1 194 ? 6.527 -12.884 1.050 1.00 97.06 194 SER A C 1
ATOM 1440 O O . SER A 1 194 ? 5.863 -12.919 2.083 1.00 97.06 194 SER A O 1
ATOM 1442 N N . ALA A 1 195 ? 6.320 -13.708 0.024 1.00 96.69 195 ALA A N 1
ATOM 1443 C CA . ALA A 1 195 ? 5.368 -14.816 -0.064 1.00 96.69 195 ALA A CA 1
ATOM 1444 C C . ALA A 1 195 ? 6.105 -16.104 -0.475 1.00 96.69 195 ALA A C 1
ATOM 1446 O O . ALA A 1 195 ? 5.697 -16.830 -1.379 1.00 96.69 195 ALA A O 1
ATOM 1447 N N . THR A 1 196 ? 7.257 -16.376 0.146 1.00 92.00 196 THR A N 1
ATOM 1448 C CA . THR A 1 196 ? 8.227 -17.400 -0.310 1.00 92.00 196 THR A CA 1
ATOM 1449 C C . THR A 1 196 ? 7.660 -18.815 -0.487 1.00 92.00 196 THR A C 1
ATOM 1451 O O . THR A 1 196 ? 8.211 -19.599 -1.262 1.00 92.00 196 THR A O 1
ATOM 1454 N N . ASN A 1 197 ? 6.560 -19.151 0.196 1.00 94.06 197 ASN A N 1
ATOM 1455 C CA . ASN A 1 197 ? 5.877 -20.445 0.073 1.00 94.06 197 ASN A CA 1
ATOM 1456 C C . ASN A 1 197 ? 4.546 -20.383 -0.697 1.00 94.06 197 ASN A C 1
ATOM 1458 O O . ASN A 1 197 ? 3.900 -21.423 -0.841 1.00 94.06 197 ASN A O 1
ATOM 1462 N N . GLY A 1 198 ? 4.144 -19.214 -1.194 1.00 96.75 198 GLY A N 1
ATOM 1463 C CA . GLY A 1 198 ? 2.892 -19.017 -1.918 1.00 96.75 198 GLY A CA 1
ATOM 1464 C C . GLY A 1 198 ? 3.048 -18.136 -3.151 1.00 96.75 198 GLY A C 1
ATOM 1465 O O . GLY A 1 198 ? 4.130 -18.020 -3.738 1.00 96.75 198 GLY A O 1
ATOM 1466 N N . THR A 1 199 ? 1.931 -17.576 -3.585 1.00 98.56 199 THR A N 1
ATOM 1467 C CA . THR A 1 199 ? 1.811 -16.808 -4.821 1.00 98.56 199 THR A CA 1
ATOM 1468 C C . THR A 1 199 ? 1.750 -15.326 -4.498 1.00 98.56 199 THR A C 1
ATOM 1470 O O . THR A 1 199 ? 0.991 -14.913 -3.629 1.00 98.56 199 THR A O 1
ATOM 1473 N N . PHE A 1 200 ? 2.513 -14.517 -5.224 1.00 98.62 200 PHE A N 1
ATOM 1474 C CA . PHE A 1 200 ? 2.243 -13.090 -5.332 1.00 98.62 200 PHE A CA 1
ATOM 1475 C C . PHE A 1 200 ? 1.448 -12.855 -6.614 1.00 98.62 200 PHE A C 1
ATOM 1477 O O . PHE A 1 200 ? 1.932 -13.184 -7.697 1.00 98.62 200 PHE A O 1
ATOM 1484 N N . GLU A 1 201 ? 0.247 -12.300 -6.504 1.00 98.25 201 GLU A N 1
ATOM 1485 C CA . GLU A 1 201 ? -0.638 -12.046 -7.637 1.00 98.25 201 GLU A CA 1
ATOM 1486 C C . GLU A 1 201 ? -1.203 -10.628 -7.578 1.00 98.25 201 GLU A C 1
ATOM 1488 O O . GLU A 1 201 ? -1.768 -10.199 -6.571 1.00 98.25 201 GLU A O 1
ATOM 1493 N N . MET A 1 202 ? -1.085 -9.909 -8.689 1.00 95.62 202 MET A N 1
ATOM 1494 C CA . MET A 1 202 ? -1.823 -8.671 -8.921 1.00 95.62 202 MET A CA 1
ATOM 1495 C C . MET A 1 202 ? -2.900 -8.877 -9.984 1.00 95.62 202 MET A C 1
ATOM 1497 O O . MET A 1 202 ? -2.776 -9.736 -10.858 1.00 95.62 202 MET A O 1
ATOM 1501 N N . GLY A 1 203 ? -3.964 -8.081 -9.915 1.00 93.19 203 GLY A N 1
ATOM 1502 C CA . GLY A 1 203 ? -5.040 -8.107 -10.900 1.00 93.19 203 GLY A CA 1
ATOM 1503 C C . GLY A 1 203 ? -4.563 -7.864 -12.336 1.00 93.19 203 GLY A C 1
ATOM 1504 O O . GLY A 1 203 ? -3.549 -7.214 -12.597 1.00 93.19 203 GLY A O 1
ATOM 1505 N N . GLN A 1 204 ? -5.337 -8.360 -13.298 1.00 90.88 204 GLN A N 1
ATOM 1506 C CA . GLN A 1 204 ? -5.083 -8.133 -14.718 1.00 90.88 204 GLN A CA 1
ATOM 1507 C C . GLN A 1 204 ? -5.121 -6.633 -15.048 1.00 90.88 204 GLN A C 1
ATOM 1509 O O . GLN A 1 204 ? -6.053 -5.930 -14.664 1.00 90.88 204 GLN A O 1
ATOM 1514 N N . GLY A 1 205 ? -4.124 -6.160 -15.801 1.00 88.56 205 GLY A N 1
ATOM 1515 C CA . GLY A 1 205 ? -4.029 -4.761 -16.230 1.00 88.56 205 GLY A CA 1
ATOM 1516 C C . GLY A 1 205 ? -3.628 -3.777 -15.131 1.00 88.56 205 GLY A C 1
ATOM 1517 O O . GLY A 1 205 ? -3.588 -2.584 -15.391 1.00 88.56 205 GLY A O 1
ATOM 1518 N N . GLN A 1 206 ? -3.354 -4.259 -13.918 1.00 89.19 206 GLN A N 1
ATOM 1519 C CA . GLN A 1 206 ? -2.919 -3.424 -12.806 1.00 89.19 206 GLN A CA 1
ATOM 1520 C C . GLN A 1 206 ? -1.488 -2.921 -13.031 1.00 89.19 206 GLN A C 1
ATOM 1522 O O . GLN A 1 206 ? -0.656 -3.630 -13.602 1.00 89.19 206 GLN A O 1
ATOM 1527 N N . LYS A 1 207 ? -1.202 -1.726 -12.510 1.00 89.81 207 LYS A N 1
ATOM 1528 C CA . LYS A 1 207 ? 0.128 -1.109 -12.505 1.00 89.81 207 LYS A CA 1
ATOM 1529 C C . LYS A 1 207 ? 0.568 -0.834 -11.070 1.00 89.81 207 LYS A C 1
ATOM 1531 O O . LYS A 1 207 ? -0.200 -0.285 -10.274 1.00 89.81 207 LYS A O 1
ATOM 1536 N N . MET A 1 208 ? 1.802 -1.217 -10.749 1.00 91.25 208 MET A N 1
ATOM 1537 C CA . MET A 1 208 ? 2.429 -0.994 -9.447 1.00 91.25 208 MET A CA 1
ATOM 1538 C C . MET A 1 208 ? 3.609 -0.035 -9.569 1.00 91.25 208 MET A C 1
ATOM 1540 O O . MET A 1 208 ? 4.436 -0.192 -10.461 1.00 91.25 208 MET A O 1
ATOM 1544 N N . THR A 1 209 ? 3.719 0.935 -8.661 1.00 88.81 209 THR A N 1
ATOM 1545 C CA . THR A 1 209 ? 4.848 1.877 -8.621 1.00 88.81 209 THR A CA 1
ATOM 1546 C C . THR A 1 209 ? 5.447 1.986 -7.221 1.00 88.81 209 THR A C 1
ATOM 1548 O O . THR A 1 209 ? 4.731 2.236 -6.255 1.00 88.81 209 THR A O 1
ATOM 1551 N N . ALA A 1 210 ? 6.769 1.858 -7.110 1.00 86.19 210 ALA A N 1
ATOM 1552 C CA . ALA A 1 210 ? 7.518 2.132 -5.886 1.00 86.19 210 ALA A CA 1
ATOM 1553 C C . ALA A 1 210 ? 8.487 3.304 -6.096 1.00 86.19 210 ALA A C 1
ATOM 1555 O O . ALA A 1 210 ? 9.293 3.300 -7.026 1.00 86.19 210 ALA A O 1
ATOM 1556 N N . LEU A 1 211 ? 8.468 4.298 -5.205 1.00 83.06 211 LEU A N 1
ATOM 1557 C CA . LEU A 1 211 ? 9.436 5.406 -5.232 1.00 83.06 211 LEU A CA 1
ATOM 1558 C C . LEU A 1 211 ? 10.808 5.030 -4.633 1.00 83.06 211 LEU A C 1
ATOM 1560 O O . LEU A 1 211 ? 11.668 5.890 -4.458 1.00 83.06 211 LEU A O 1
ATOM 1564 N N . GLY A 1 212 ? 11.030 3.750 -4.337 1.00 84.81 212 GLY A N 1
ATOM 1565 C CA . GLY A 1 212 ? 12.315 3.169 -3.955 1.00 84.81 212 GLY A CA 1
ATOM 1566 C C . GLY A 1 212 ? 12.627 1.913 -4.769 1.00 84.81 212 GLY A C 1
ATOM 1567 O O . GLY A 1 212 ? 12.422 1.880 -5.983 1.00 84.81 212 GLY A O 1
ATOM 1568 N N . ASN A 1 213 ? 13.150 0.887 -4.102 1.00 89.44 213 ASN A N 1
ATOM 1569 C CA . ASN A 1 213 ? 13.280 -0.464 -4.647 1.00 89.44 213 ASN A CA 1
ATOM 1570 C C . ASN A 1 213 ? 11.924 -1.176 -4.651 1.00 89.44 213 ASN A C 1
ATOM 1572 O O . ASN A 1 213 ? 11.142 -1.022 -3.714 1.00 89.44 213 ASN A O 1
ATOM 1576 N N . LEU A 1 214 ? 11.686 -2.020 -5.650 1.00 94.12 214 LEU A N 1
ATOM 1577 C CA . LEU A 1 214 ? 10.568 -2.956 -5.668 1.00 94.12 214 LEU A CA 1
ATOM 1578 C C . LEU A 1 214 ? 11.102 -4.387 -5.632 1.00 94.12 214 LEU A C 1
ATOM 1580 O O . LEU A 1 214 ? 11.780 -4.820 -6.561 1.00 94.12 214 LEU A O 1
ATOM 1584 N N . VAL A 1 215 ? 10.776 -5.128 -4.575 1.00 96.81 215 VAL A N 1
ATOM 1585 C CA . VAL A 1 215 ? 11.202 -6.518 -4.384 1.00 96.81 215 VAL A CA 1
ATOM 1586 C C . VAL A 1 215 ? 9.985 -7.421 -4.211 1.00 96.81 215 VAL A C 1
ATOM 1588 O O . VAL A 1 215 ? 9.146 -7.209 -3.337 1.00 96.81 215 VAL A O 1
ATOM 1591 N N . ILE A 1 216 ? 9.893 -8.462 -5.031 1.00 98.25 216 ILE A N 1
ATOM 1592 C CA . ILE A 1 216 ? 8.866 -9.499 -4.932 1.00 98.25 216 ILE A CA 1
ATOM 1593 C C . ILE A 1 216 ? 9.573 -10.842 -4.766 1.00 98.25 216 ILE A C 1
ATOM 1595 O O . ILE A 1 216 ? 10.234 -11.313 -5.689 1.00 98.25 216 ILE A O 1
ATOM 1599 N N . GLU A 1 217 ? 9.409 -11.463 -3.601 1.00 98.06 217 GLU A N 1
ATOM 1600 C CA . GLU A 1 217 ? 9.868 -12.822 -3.314 1.00 98.06 217 GLU A CA 1
ATOM 1601 C C . GLU A 1 217 ? 8.662 -13.756 -3.193 1.00 98.06 217 GLU A C 1
ATOM 1603 O O . GLU A 1 217 ? 7.831 -13.583 -2.301 1.00 98.06 217 GLU A O 1
ATOM 1608 N N . ALA A 1 218 ? 8.552 -14.763 -4.059 1.00 98.25 218 ALA A N 1
ATOM 1609 C CA . ALA A 1 218 ? 7.408 -15.676 -4.053 1.00 98.25 218 ALA A CA 1
ATOM 1610 C C . ALA A 1 218 ? 7.765 -17.084 -4.547 1.00 98.25 218 ALA A C 1
ATOM 1612 O O . ALA A 1 218 ? 8.792 -17.302 -5.183 1.00 98.25 218 ALA A O 1
ATOM 1613 N N . SER A 1 219 ? 6.899 -18.074 -4.321 1.00 98.25 219 SER A N 1
ATOM 1614 C CA . SER A 1 219 ? 7.003 -19.336 -5.067 1.00 98.25 219 SER A CA 1
ATOM 1615 C C . SER A 1 219 ? 6.619 -19.120 -6.535 1.00 98.25 219 SER A C 1
ATOM 1617 O O . SER A 1 219 ? 7.328 -19.574 -7.438 1.00 98.25 219 SER A O 1
ATOM 1619 N N . HIS A 1 220 ? 5.546 -18.362 -6.771 1.00 98.56 220 HIS A N 1
ATOM 1620 C CA . HIS A 1 220 ? 5.085 -17.943 -8.093 1.00 98.56 220 HIS A CA 1
ATOM 1621 C C . HIS A 1 220 ? 4.722 -16.456 -8.060 1.00 98.56 220 HIS A C 1
ATOM 1623 O O . HIS A 1 220 ? 3.927 -16.035 -7.229 1.00 98.56 220 HIS A O 1
ATOM 1629 N N . ALA A 1 221 ? 5.307 -15.662 -8.954 1.00 98.69 221 ALA A N 1
ATOM 1630 C CA . ALA A 1 221 ? 4.922 -14.270 -9.167 1.00 98.69 221 ALA A CA 1
ATOM 1631 C C . ALA A 1 221 ? 4.052 -14.146 -10.428 1.00 98.69 221 ALA A C 1
ATOM 1633 O O . ALA A 1 221 ? 4.471 -14.558 -11.513 1.00 98.69 221 ALA A O 1
ATOM 1634 N N . ILE A 1 222 ? 2.857 -13.577 -10.293 1.00 98.56 222 ILE A N 1
ATOM 1635 C CA . ILE A 1 222 ? 1.927 -13.241 -11.374 1.00 98.56 222 ILE A CA 1
ATOM 1636 C C . ILE A 1 222 ? 1.785 -11.716 -11.388 1.00 98.56 222 ILE A C 1
ATOM 1638 O O . ILE A 1 222 ? 1.176 -11.136 -10.490 1.00 98.56 222 ILE A O 1
ATOM 1642 N N . ILE A 1 223 ? 2.395 -11.072 -12.381 1.00 97.81 223 ILE A N 1
ATOM 1643 C CA . ILE A 1 223 ? 2.652 -9.626 -12.384 1.00 97.81 223 ILE A CA 1
ATOM 1644 C C . ILE A 1 223 ? 2.227 -8.957 -13.696 1.00 97.81 223 ILE A C 1
ATOM 1646 O O . ILE A 1 223 ? 2.292 -9.570 -14.760 1.00 97.81 223 ILE A O 1
ATOM 1650 N N . GLY A 1 224 ? 1.799 -7.700 -13.605 1.00 94.44 224 GLY A N 1
ATOM 1651 C CA . GLY A 1 224 ? 1.544 -6.781 -14.716 1.00 94.44 224 GLY A CA 1
ATOM 1652 C C . GLY A 1 224 ? 2.644 -5.723 -14.803 1.00 94.44 224 GLY A C 1
ATOM 1653 O O . GLY A 1 224 ? 3.820 -6.057 -14.645 1.00 94.44 224 GLY A O 1
ATOM 1654 N N . ASP A 1 225 ? 2.256 -4.472 -15.037 1.00 92.56 225 ASP A N 1
ATOM 1655 C CA . ASP A 1 225 ? 3.155 -3.324 -15.167 1.00 92.56 225 ASP A CA 1
ATOM 1656 C C . ASP A 1 225 ? 3.807 -2.964 -13.825 1.00 92.56 225 ASP A C 1
ATOM 1658 O O . ASP A 1 225 ? 3.116 -2.807 -12.811 1.00 92.56 225 ASP A O 1
ATOM 1662 N N . LEU A 1 226 ? 5.134 -2.803 -13.818 1.00 94.62 226 LEU A N 1
ATOM 1663 C CA . LEU A 1 226 ? 5.896 -2.452 -12.617 1.00 94.62 226 LEU A CA 1
ATOM 1664 C C . LEU A 1 226 ? 6.846 -1.286 -12.882 1.00 94.62 226 LEU A C 1
ATOM 1666 O O . LEU A 1 226 ? 7.667 -1.335 -13.797 1.00 94.62 226 LEU A O 1
ATOM 1670 N N . ASN A 1 227 ? 6.814 -0.305 -11.987 1.00 91.62 227 ASN A N 1
ATOM 1671 C CA . ASN A 1 227 ? 7.722 0.829 -11.988 1.00 91.62 227 ASN A CA 1
ATOM 1672 C C . ASN A 1 227 ? 8.456 0.933 -10.649 1.00 91.62 227 ASN A C 1
ATOM 1674 O O . ASN A 1 227 ? 7.847 0.805 -9.584 1.00 91.62 227 ASN A O 1
ATOM 1678 N N . ALA A 1 228 ? 9.756 1.212 -10.692 1.00 89.94 228 ALA A N 1
ATOM 1679 C CA . ALA A 1 228 ? 10.542 1.515 -9.502 1.00 89.94 228 ALA A CA 1
ATOM 1680 C C . ALA A 1 228 ? 11.518 2.665 -9.754 1.00 89.94 228 ALA A C 1
ATOM 1682 O O . ALA A 1 228 ? 12.136 2.756 -10.818 1.00 89.94 228 ALA A O 1
ATOM 1683 N N . LEU A 1 229 ? 11.708 3.526 -8.752 1.00 83.38 229 LEU A N 1
ATOM 1684 C CA . LEU A 1 229 ? 12.735 4.566 -8.830 1.00 83.38 229 LEU A CA 1
ATOM 1685 C C . LEU A 1 229 ? 14.147 3.966 -8.833 1.00 83.38 229 LEU A C 1
ATOM 1687 O O . LEU A 1 229 ? 15.025 4.478 -9.522 1.00 83.38 229 LEU A O 1
ATOM 1691 N N . ASN A 1 230 ? 14.353 2.881 -8.086 1.00 89.06 230 ASN A N 1
ATOM 1692 C CA . ASN A 1 230 ? 15.627 2.174 -8.000 1.00 89.06 230 ASN A CA 1
ATOM 1693 C C . ASN A 1 230 ? 15.531 0.828 -8.737 1.00 89.06 230 ASN A C 1
ATOM 1695 O O . ASN A 1 230 ? 15.210 0.809 -9.923 1.00 89.06 230 ASN A O 1
ATOM 1699 N N . ASP A 1 231 ? 15.832 -0.286 -8.068 1.00 92.88 231 ASP A N 1
ATOM 1700 C CA . ASP A 1 231 ? 15.840 -1.615 -8.675 1.00 92.88 231 ASP A CA 1
ATOM 1701 C C . ASP A 1 231 ? 14.448 -2.274 -8.637 1.00 92.88 231 ASP A C 1
ATOM 1703 O O . ASP A 1 231 ? 13.694 -2.110 -7.675 1.00 92.88 231 ASP A O 1
ATOM 1707 N N . ILE A 1 232 ? 14.138 -3.076 -9.661 1.00 97.12 232 ILE A N 1
ATOM 1708 C CA . ILE A 1 232 ? 13.058 -4.072 -9.639 1.00 97.12 232 ILE A CA 1
ATOM 1709 C C . ILE A 1 232 ? 13.699 -5.453 -9.511 1.00 97.12 232 ILE A C 1
ATOM 1711 O O . ILE A 1 232 ? 14.483 -5.860 -10.371 1.00 97.12 232 ILE A O 1
ATOM 1715 N N . VAL A 1 233 ? 13.327 -6.201 -8.476 1.00 98.06 233 VAL A N 1
ATOM 1716 C CA . VAL A 1 233 ? 13.776 -7.577 -8.245 1.00 98.06 233 VAL A CA 1
ATOM 1717 C C . VAL A 1 233 ? 12.567 -8.495 -8.099 1.00 98.06 233 VAL A C 1
ATOM 1719 O O . VAL A 1 233 ? 11.741 -8.310 -7.208 1.00 98.06 233 VAL A O 1
ATOM 1722 N N . VAL A 1 234 ? 12.479 -9.512 -8.956 1.00 98.50 234 VAL A N 1
ATOM 1723 C CA . VAL A 1 234 ? 11.460 -10.568 -8.888 1.00 98.50 234 VAL A CA 1
ATOM 1724 C C . VAL A 1 234 ? 12.153 -11.921 -8.704 1.00 98.50 234 VAL A C 1
ATOM 1726 O O . VAL A 1 234 ? 12.629 -12.555 -9.658 1.00 98.50 234 VAL A O 1
ATOM 1729 N N . ASP A 1 235 ? 12.211 -12.374 -7.453 1.00 98.31 235 ASP A N 1
ATOM 1730 C CA . ASP A 1 235 ? 12.759 -13.673 -7.067 1.00 98.31 235 ASP A CA 1
ATOM 1731 C C . ASP A 1 235 ? 11.628 -14.688 -6.854 1.00 98.31 235 ASP A C 1
ATOM 1733 O O . ASP A 1 235 ? 10.930 -14.685 -5.839 1.00 98.31 235 ASP A O 1
ATOM 1737 N N . ALA A 1 236 ? 11.408 -15.547 -7.850 1.00 98.44 236 ALA A N 1
ATOM 1738 C CA . ALA A 1 236 ? 10.390 -16.576 -7.809 1.00 98.44 236 ALA A CA 1
ATOM 1739 C C . ALA A 1 236 ? 10.771 -17.807 -8.633 1.00 98.44 236 ALA A C 1
ATOM 1741 O O . ALA A 1 236 ? 11.444 -17.733 -9.660 1.00 98.44 236 ALA A O 1
ATOM 1742 N N . GLN A 1 237 ? 10.281 -18.977 -8.221 1.00 98.25 237 GLN A N 1
ATOM 1743 C CA . GLN A 1 237 ? 10.529 -20.227 -8.956 1.00 98.25 237 GLN A CA 1
ATOM 1744 C C . GLN A 1 237 ? 9.801 -20.245 -10.307 1.00 98.25 237 GLN A C 1
ATOM 1746 O O . GLN A 1 237 ? 10.236 -20.912 -11.249 1.00 98.25 237 GLN A O 1
ATOM 1751 N N . GLN A 1 238 ? 8.694 -19.507 -10.392 1.00 98.44 238 GLN A N 1
ATOM 1752 C CA . GLN A 1 238 ? 7.929 -19.263 -11.602 1.00 98.44 238 GLN A CA 1
ATOM 1753 C C . GLN A 1 238 ? 7.549 -17.782 -11.674 1.00 98.44 238 GLN A C 1
ATOM 1755 O O . GLN A 1 238 ? 7.111 -17.204 -10.682 1.00 98.44 238 GLN A O 1
ATOM 1760 N N . ILE A 1 239 ? 7.667 -17.186 -12.862 1.00 98.75 239 ILE A N 1
ATOM 1761 C CA . ILE A 1 239 ? 7.218 -15.817 -13.133 1.00 98.75 239 ILE A CA 1
ATOM 1762 C C . ILE A 1 239 ? 6.242 -15.853 -14.309 1.00 98.75 239 ILE A C 1
ATOM 1764 O O . ILE A 1 239 ? 6.522 -16.453 -15.352 1.00 98.75 239 ILE A O 1
ATOM 1768 N N . SER A 1 240 ? 5.084 -15.227 -14.137 1.00 98.56 240 SER A N 1
ATOM 1769 C CA . SER A 1 240 ? 4.049 -15.067 -15.151 1.00 98.56 240 SER A CA 1
ATOM 1770 C C . SER A 1 240 ? 3.757 -13.589 -15.362 1.00 98.56 240 SER A C 1
ATOM 1772 O O . SER A 1 240 ? 3.426 -12.890 -14.411 1.00 98.56 240 SER A O 1
ATOM 1774 N N . ILE A 1 241 ? 3.870 -13.129 -16.606 1.00 97.94 241 ILE A N 1
ATOM 1775 C CA . ILE A 1 241 ? 3.558 -11.749 -16.988 1.00 97.94 241 ILE A CA 1
ATOM 1776 C C . ILE A 1 241 ? 2.158 -11.719 -17.593 1.00 97.94 241 ILE A C 1
ATOM 1778 O O . ILE A 1 241 ? 1.914 -12.377 -18.608 1.00 97.94 241 ILE A O 1
ATOM 1782 N N . LEU A 1 242 ? 1.257 -10.964 -16.972 1.00 95.69 242 LEU A N 1
ATOM 1783 C CA . LEU A 1 242 ? -0.115 -10.742 -17.414 1.00 95.69 242 LEU A CA 1
ATOM 1784 C C . LEU A 1 242 ? -0.143 -9.706 -18.543 1.00 95.69 242 LEU A C 1
ATOM 1786 O O . LEU A 1 242 ? -0.196 -8.507 -18.291 1.00 95.69 242 LEU A O 1
ATOM 1790 N N . LEU A 1 243 ? -0.130 -10.164 -19.796 1.00 93.69 243 LEU A N 1
ATOM 1791 C CA . LEU A 1 243 ? -0.225 -9.302 -20.976 1.00 93.69 243 LEU A CA 1
ATOM 1792 C C . LEU A 1 243 ? -1.569 -8.575 -21.028 1.00 93.69 243 LEU A C 1
ATOM 1794 O O . LEU A 1 243 ? -2.611 -9.190 -20.796 1.00 93.69 243 LEU A O 1
ATOM 1798 N N . ARG A 1 244 ? -1.557 -7.304 -21.433 1.00 90.62 244 ARG A N 1
ATOM 1799 C CA . ARG A 1 244 ? -2.755 -6.485 -21.663 1.00 90.62 244 ARG A CA 1
ATOM 1800 C C . ARG A 1 244 ? -2.733 -5.825 -23.039 1.00 90.62 244 ARG A C 1
ATOM 1802 O O . ARG A 1 244 ? -1.704 -5.806 -23.715 1.00 90.62 244 ARG A O 1
ATOM 1809 N N . GLU A 1 245 ? -3.893 -5.336 -23.463 1.00 87.31 245 GLU A N 1
ATOM 1810 C CA . GLU A 1 245 ? -3.997 -4.540 -24.685 1.00 87.31 245 GLU A CA 1
ATOM 1811 C C . GLU A 1 245 ? -3.281 -3.188 -24.505 1.00 87.31 245 GLU A C 1
ATOM 1813 O O . GLU A 1 245 ? -3.326 -2.629 -23.408 1.00 87.31 245 GLU A O 1
ATOM 1818 N N . PRO A 1 246 ? -2.630 -2.674 -25.562 1.00 83.00 246 PRO A N 1
ATOM 1819 C CA . PRO A 1 246 ? -2.178 -1.286 -25.636 1.00 83.00 246 PRO A CA 1
ATOM 1820 C C . PRO A 1 246 ? -3.307 -0.288 -25.380 1.00 83.00 246 PRO A C 1
ATOM 1822 O O . PRO A 1 246 ? -4.444 -0.513 -25.809 1.00 83.00 246 PRO A O 1
ATOM 1825 N N . GLY A 1 247 ? -2.971 0.843 -24.774 1.00 74.88 247 GLY A N 1
ATOM 1826 C CA . GLY A 1 247 ? -3.843 2.004 -24.647 1.00 74.88 247 GLY A CA 1
ATOM 1827 C C . GLY A 1 247 ? -4.174 2.656 -25.996 1.00 74.88 247 GLY A C 1
ATOM 1828 O O . GLY A 1 247 ? -3.559 2.400 -27.036 1.00 74.88 247 GLY A O 1
ATOM 1829 N N . GLY A 1 248 ? -5.223 3.482 -26.000 1.00 65.06 248 GLY A N 1
ATOM 1830 C CA . GLY A 1 248 ? -5.820 4.033 -27.225 1.00 65.06 248 GLY A CA 1
ATOM 1831 C C . GLY A 1 248 ? -5.059 5.197 -27.870 1.00 65.06 248 GLY A C 1
ATOM 1832 O O . GLY A 1 248 ? -5.379 5.584 -28.995 1.00 65.06 248 GLY A O 1
ATOM 1833 N N . ASP A 1 249 ? -4.075 5.762 -27.180 1.00 64.00 249 ASP A N 1
ATOM 1834 C CA . ASP A 1 249 ? -3.360 6.986 -27.549 1.00 64.00 249 ASP A CA 1
ATOM 1835 C C . ASP A 1 249 ? -2.068 6.731 -28.357 1.00 64.00 249 ASP A C 1
ATOM 1837 O O . ASP A 1 249 ? -1.508 7.649 -28.963 1.00 64.00 249 ASP A O 1
ATOM 1841 N N . GLY A 1 250 ? -1.640 5.467 -28.449 1.00 60.28 250 GLY A N 1
ATOM 1842 C CA . GLY A 1 250 ? -0.473 5.023 -29.210 1.00 60.28 250 GLY A CA 1
ATOM 1843 C C . GLY A 1 250 ? 0.863 5.127 -28.468 1.00 60.28 250 GLY A C 1
ATOM 1844 O O . GLY A 1 250 ? 1.890 4.781 -29.068 1.00 60.28 250 GLY A O 1
ATOM 1845 N N . PHE A 1 251 ? 0.863 5.567 -27.206 1.00 63.62 251 PHE A N 1
ATOM 1846 C CA . PHE A 1 251 ? 2.053 5.603 -26.351 1.00 63.62 251 PHE A CA 1
ATOM 1847 C C . PHE A 1 251 ? 2.146 4.373 -25.450 1.00 63.62 251 PHE A C 1
ATOM 1849 O O . PHE A 1 251 ? 3.223 3.782 -25.362 1.00 63.62 251 PHE A O 1
ATOM 1856 N N . ASP A 1 252 ? 1.023 3.935 -24.887 1.00 73.12 252 ASP A N 1
ATOM 1857 C CA . ASP A 1 252 ? 0.915 2.667 -24.171 1.00 73.12 252 ASP A CA 1
ATOM 1858 C C . ASP A 1 252 ? 0.989 1.498 -25.169 1.00 73.12 252 ASP A C 1
ATOM 1860 O O . ASP A 1 252 ? 0.190 1.398 -26.102 1.00 73.12 252 ASP A O 1
ATOM 1864 N N . GLN A 1 253 ? 1.985 0.622 -25.006 1.00 80.38 253 GLN A N 1
ATOM 1865 C CA . GLN A 1 253 ? 2.237 -0.518 -25.896 1.00 80.38 253 GLN A CA 1
ATOM 1866 C C . GLN A 1 253 ? 1.918 -1.869 -25.245 1.00 80.38 253 GLN A C 1
ATOM 1868 O O . GLN A 1 253 ? 2.300 -2.908 -25.793 1.00 80.38 253 GLN A O 1
ATOM 1873 N N . GLY A 1 254 ? 1.190 -1.873 -24.128 1.00 87.44 254 GLY A N 1
ATOM 1874 C CA . GLY A 1 254 ? 0.898 -3.058 -23.334 1.00 87.44 254 GLY A CA 1
ATOM 1875 C C . GLY A 1 254 ? 1.697 -3.048 -22.034 1.00 87.44 254 GLY A C 1
ATOM 1876 O O . GLY A 1 254 ? 1.759 -2.035 -21.362 1.00 87.44 254 GLY A O 1
ATOM 1877 N N . VAL A 1 255 ? 2.270 -4.189 -21.647 1.00 91.56 255 VAL A N 1
ATOM 1878 C CA . VAL A 1 255 ? 2.932 -4.309 -20.337 1.00 91.56 255 VAL A CA 1
ATOM 1879 C C . VAL A 1 255 ? 4.349 -3.753 -20.370 1.00 91.56 255 VAL A C 1
ATOM 1881 O O . VAL A 1 255 ? 5.193 -4.267 -21.115 1.00 91.56 255 VAL A O 1
ATOM 1884 N N . ASP A 1 256 ? 4.627 -2.808 -19.480 1.00 90.38 256 ASP A N 1
ATOM 1885 C CA . ASP A 1 256 ? 5.930 -2.168 -19.353 1.00 90.38 256 ASP A CA 1
ATOM 1886 C C . ASP A 1 256 ? 6.548 -2.339 -17.951 1.00 90.38 256 ASP A C 1
ATOM 1888 O O . ASP A 1 256 ? 5.872 -2.376 -16.919 1.00 90.38 256 ASP A O 1
ATOM 1892 N N . TYR A 1 257 ? 7.876 -2.469 -17.934 1.00 93.56 257 TYR A N 1
ATOM 1893 C CA . TYR A 1 257 ? 8.701 -2.546 -16.730 1.00 93.56 257 TYR A CA 1
ATOM 1894 C C . TYR A 1 257 ? 9.767 -1.457 -16.774 1.00 93.56 257 TYR A C 1
ATOM 1896 O O . TYR A 1 257 ? 10.667 -1.511 -17.622 1.00 93.56 257 TYR A O 1
ATOM 1904 N N . VAL A 1 258 ? 9.702 -0.496 -15.852 1.00 91.00 258 VAL A N 1
ATOM 1905 C CA . VAL A 1 258 ? 10.626 0.646 -15.829 1.00 91.00 258 VAL A CA 1
ATOM 1906 C C . VAL A 1 258 ? 11.304 0.767 -14.473 1.00 91.00 258 VAL A C 1
ATOM 1908 O O . VAL A 1 258 ? 10.658 0.952 -13.446 1.00 91.00 258 VAL A O 1
ATOM 1911 N N . ALA A 1 259 ? 12.632 0.700 -14.473 1.00 91.12 259 ALA A N 1
ATOM 1912 C CA . ALA A 1 259 ? 13.445 0.877 -13.277 1.00 91.12 259 ALA A CA 1
ATOM 1913 C C . ALA A 1 259 ? 14.471 1.992 -13.496 1.00 91.12 259 ALA A C 1
ATOM 1915 O O . ALA A 1 259 ? 15.085 2.066 -14.562 1.00 91.12 259 ALA A O 1
ATOM 1916 N N . GLY A 1 260 ? 14.704 2.841 -12.492 1.00 85.19 260 GLY A N 1
ATOM 1917 C CA . GLY A 1 260 ? 15.847 3.763 -12.511 1.00 85.19 260 GLY A CA 1
ATOM 1918 C C . GLY A 1 260 ? 17.189 3.065 -12.242 1.00 85.19 260 GLY A C 1
ATOM 1919 O O . GLY A 1 260 ? 18.244 3.604 -12.578 1.00 85.19 260 GLY A O 1
ATOM 1920 N N . GLY A 1 261 ? 17.155 1.858 -11.676 1.00 89.25 261 GLY A N 1
ATOM 1921 C CA . GLY A 1 261 ? 18.285 0.953 -11.493 1.00 89.25 261 GLY A CA 1
ATOM 1922 C C . GLY A 1 261 ? 18.240 -0.238 -12.455 1.00 89.25 261 GLY A C 1
ATOM 1923 O O . GLY A 1 261 ? 18.123 -0.079 -13.669 1.00 89.25 261 GLY A O 1
ATOM 1924 N N . ASN A 1 262 ? 18.375 -1.441 -11.907 1.00 93.12 262 ASN A N 1
ATOM 1925 C CA . ASN A 1 262 ? 18.370 -2.711 -12.626 1.00 93.12 262 ASN A CA 1
ATOM 1926 C C . ASN A 1 262 ? 16.992 -3.377 -12.584 1.00 93.12 262 ASN A C 1
ATOM 1928 O O . ASN A 1 262 ? 16.214 -3.174 -11.655 1.00 93.12 262 ASN A O 1
ATOM 1932 N N . ILE A 1 263 ? 16.738 -4.254 -13.559 1.00 96.75 263 ILE A N 1
ATOM 1933 C CA . ILE A 1 263 ? 15.610 -5.193 -13.527 1.00 96.75 263 ILE A CA 1
ATOM 1934 C C . ILE A 1 263 ? 16.162 -6.622 -13.488 1.00 96.75 263 ILE A C 1
ATOM 1936 O O . ILE A 1 263 ? 16.769 -7.096 -14.462 1.00 96.75 263 ILE A O 1
ATOM 1940 N N . ASP A 1 264 ? 15.948 -7.313 -12.367 1.00 98.00 264 ASP A N 1
ATOM 1941 C CA . ASP A 1 264 ? 16.425 -8.677 -12.133 1.00 98.00 264 ASP A CA 1
ATOM 1942 C C . ASP A 1 264 ? 15.279 -9.662 -11.902 1.00 98.00 264 ASP A C 1
ATOM 1944 O O . ASP A 1 264 ? 14.491 -9.529 -10.968 1.00 98.00 264 ASP A O 1
ATOM 1948 N N . PHE A 1 265 ? 15.175 -10.649 -12.789 1.00 98.50 265 PHE A N 1
ATOM 1949 C CA . PHE A 1 265 ? 14.184 -11.712 -12.728 1.00 98.50 265 PHE A CA 1
ATOM 1950 C C . PHE A 1 265 ? 14.926 -13.042 -12.601 1.00 98.50 265 PHE A C 1
ATOM 1952 O O . PHE A 1 265 ? 15.683 -13.444 -13.487 1.00 98.50 265 PHE A O 1
ATOM 1959 N N . SER A 1 266 ? 14.672 -13.762 -11.516 1.00 98.38 266 SER A N 1
ATOM 1960 C CA . SER A 1 266 ? 15.322 -15.044 -11.184 1.00 98.38 266 SER A CA 1
ATOM 1961 C C . SER A 1 266 ? 15.158 -16.149 -12.245 1.00 98.38 266 SER A C 1
ATOM 1963 O O . SER A 1 266 ? 16.040 -17.000 -12.404 1.00 98.38 266 SER A O 1
ATOM 1965 N N . VAL A 1 267 ? 14.059 -16.138 -13.008 1.00 98.31 267 VAL A N 1
ATOM 1966 C CA . VAL A 1 267 ? 13.760 -17.091 -14.091 1.00 98.31 267 VAL A CA 1
ATOM 1967 C C . VAL A 1 267 ? 13.163 -16.386 -15.311 1.00 98.31 267 VAL A C 1
ATOM 1969 O O . VAL A 1 267 ? 12.671 -15.267 -15.217 1.00 98.31 267 VAL A O 1
ATOM 1972 N N . VAL A 1 268 ? 13.191 -17.042 -16.477 1.00 98.31 268 VAL A N 1
ATOM 1973 C CA . VAL A 1 268 ? 12.546 -16.517 -17.696 1.00 98.31 268 VAL A CA 1
ATOM 1974 C C . VAL A 1 268 ? 11.021 -16.529 -17.512 1.00 98.31 268 VAL A C 1
ATOM 1976 O O . VAL A 1 268 ? 10.469 -17.608 -17.271 1.00 98.31 268 VAL A O 1
ATOM 1979 N N . PRO A 1 269 ? 10.325 -15.391 -17.668 1.00 98.12 269 PRO A N 1
ATOM 1980 C CA . PRO A 1 269 ? 8.874 -15.343 -17.535 1.00 98.12 269 PRO A CA 1
ATOM 1981 C C . PRO A 1 269 ? 8.116 -16.121 -18.602 1.00 98.12 269 PRO A C 1
ATOM 1983 O O . PRO A 1 269 ? 8.514 -16.189 -19.767 1.00 98.12 269 PRO A O 1
ATOM 1986 N N . VAL A 1 270 ? 6.951 -16.630 -18.209 1.00 97.69 270 VAL A N 1
ATOM 1987 C CA . VAL A 1 270 ? 5.918 -17.108 -19.129 1.00 97.69 270 VAL A CA 1
ATOM 1988 C C . VAL A 1 270 ? 4.912 -15.987 -19.360 1.00 97.69 270 VAL A C 1
ATOM 1990 O O . VAL A 1 270 ? 4.409 -15.393 -18.411 1.00 97.69 270 VAL A O 1
ATOM 1993 N N . LEU A 1 271 ? 4.594 -15.713 -20.622 1.00 96.62 271 LEU A N 1
ATOM 1994 C CA . LEU A 1 271 ? 3.578 -14.727 -20.976 1.00 96.62 271 LEU A CA 1
ATOM 1995 C C . LEU A 1 271 ? 2.181 -15.339 -20.857 1.00 96.62 271 LEU A C 1
ATOM 1997 O O . LEU A 1 271 ? 1.933 -16.430 -21.374 1.00 96.62 271 LEU A O 1
ATOM 2001 N N . VAL A 1 272 ? 1.278 -14.633 -20.184 1.00 95.44 272 VAL A N 1
ATOM 2002 C CA . VAL A 1 272 ? -0.104 -15.046 -19.937 1.00 95.44 272 VAL A CA 1
ATOM 2003 C C . VAL A 1 272 ? -1.035 -13.976 -20.493 1.00 95.44 272 VAL A C 1
ATOM 2005 O O . VAL A 1 272 ? -0.944 -12.818 -20.114 1.00 95.44 272 VAL A O 1
ATOM 2008 N N . GLY A 1 273 ? -1.930 -14.356 -21.400 1.00 89.88 273 GLY A N 1
ATOM 2009 C CA . GLY A 1 273 ? -2.902 -13.450 -22.012 1.00 89.88 273 GLY A CA 1
ATOM 2010 C C . GLY A 1 273 ? -3.364 -13.950 -23.385 1.00 89.88 273 GLY A C 1
ATOM 2011 O O . GLY A 1 273 ? -2.903 -15.001 -23.838 1.00 89.88 273 GLY A O 1
ATOM 2012 N N . PRO A 1 274 ? -4.296 -13.238 -24.041 1.00 84.75 274 PRO A N 1
ATOM 2013 C CA . PRO A 1 274 ? -4.718 -13.529 -25.408 1.00 84.75 274 PRO A CA 1
ATOM 2014 C C . PRO A 1 274 ? -3.555 -13.632 -26.405 1.00 84.75 274 PRO A C 1
ATOM 2016 O O . PRO A 1 274 ? -2.575 -12.888 -26.338 1.00 84.75 274 PRO A O 1
ATOM 2019 N N . ASP A 1 275 ? -3.702 -14.523 -27.388 1.00 79.00 275 ASP A N 1
ATOM 2020 C CA . ASP A 1 275 ? -2.759 -14.625 -28.501 1.00 79.00 275 ASP A CA 1
ATOM 2021 C C . ASP A 1 275 ? -2.695 -13.291 -29.275 1.00 79.00 275 ASP A C 1
ATOM 2023 O O . ASP A 1 275 ? -3.729 -12.704 -29.601 1.00 79.00 275 ASP A O 1
ATOM 2027 N N . ASN A 1 276 ? -1.486 -12.876 -29.673 1.00 84.62 276 ASN A N 1
ATOM 2028 C CA . ASN A 1 276 ? -1.172 -11.649 -30.432 1.00 84.62 276 ASN A CA 1
ATOM 2029 C C . ASN A 1 276 ? -1.155 -10.327 -29.648 1.00 84.62 276 ASN A C 1
ATOM 2031 O O . ASN A 1 276 ? -1.062 -9.273 -30.281 1.00 84.62 276 ASN A O 1
ATOM 2035 N N . LEU A 1 277 ? -1.190 -10.354 -28.315 1.00 90.12 277 LEU A N 1
ATOM 2036 C CA . LEU A 1 277 ? -0.828 -9.160 -27.553 1.00 90.12 277 LEU A CA 1
ATOM 2037 C C . LEU A 1 277 ? 0.665 -8.830 -27.728 1.00 90.12 277 LEU A C 1
ATOM 2039 O O . LEU A 1 277 ? 1.471 -9.747 -27.945 1.00 90.12 277 LEU A O 1
ATOM 2043 N N . PRO A 1 278 ? 1.053 -7.543 -27.673 1.00 88.44 278 PRO A N 1
ATOM 2044 C CA . PRO A 1 278 ? 2.456 -7.160 -27.746 1.00 88.44 278 PRO A CA 1
ATOM 2045 C C . PRO A 1 278 ? 3.282 -7.822 -26.636 1.00 88.44 278 PRO A C 1
ATOM 2047 O O . PRO A 1 278 ? 2.775 -8.048 -25.535 1.00 88.44 278 PRO A O 1
ATOM 2050 N N . PRO A 1 279 ? 4.554 -8.160 -26.907 1.00 88.94 279 PRO A N 1
ATOM 2051 C CA . PRO A 1 279 ? 5.452 -8.639 -25.866 1.00 88.94 279 PRO A CA 1
ATOM 2052 C C . PRO A 1 279 ? 5.751 -7.515 -24.860 1.00 88.94 279 PRO A C 1
ATOM 2054 O O . PRO A 1 279 ? 5.757 -6.346 -25.256 1.00 88.94 279 PRO A O 1
ATOM 2057 N N . PRO A 1 280 ? 6.067 -7.856 -23.598 1.00 93.25 280 PRO A N 1
ATOM 2058 C CA . PRO A 1 280 ? 6.401 -6.858 -22.595 1.00 93.25 280 PRO A CA 1
ATOM 2059 C C . PRO A 1 280 ? 7.714 -6.153 -22.934 1.00 93.25 280 PRO A C 1
ATOM 2061 O O . PRO A 1 280 ? 8.592 -6.728 -23.601 1.00 93.25 280 PRO A O 1
ATOM 2064 N N . GLN A 1 281 ? 7.858 -4.926 -22.442 1.00 91.75 281 GLN A N 1
ATOM 2065 C CA . GLN A 1 281 ? 9.061 -4.121 -22.637 1.00 91.75 281 GLN A CA 1
ATOM 2066 C C . GLN A 1 281 ? 9.723 -3.814 -21.302 1.00 91.75 281 GLN A C 1
ATOM 2068 O O . GLN A 1 281 ? 9.068 -3.616 -20.286 1.00 91.75 281 GLN A O 1
ATOM 2073 N N . PHE A 1 282 ? 11.049 -3.783 -21.324 1.00 91.62 282 PHE A N 1
ATOM 2074 C CA . PHE A 1 282 ? 11.874 -3.532 -20.153 1.00 91.62 282 PHE A CA 1
ATOM 2075 C C . PHE A 1 282 ? 12.767 -2.335 -20.423 1.00 91.62 282 PHE A C 1
ATOM 2077 O O . PHE A 1 282 ? 13.424 -2.277 -21.469 1.00 91.62 282 PHE A O 1
ATOM 2084 N N . ALA A 1 283 ? 12.826 -1.402 -19.481 1.00 89.75 283 ALA A N 1
ATOM 2085 C CA . ALA A 1 283 ? 13.677 -0.236 -19.598 1.00 89.75 283 ALA A CA 1
ATOM 2086 C C . ALA A 1 283 ? 14.426 0.096 -18.317 1.00 89.75 283 ALA A C 1
ATOM 2088 O O . ALA A 1 283 ? 13.866 0.136 -17.224 1.00 89.75 283 ALA A O 1
ATOM 2089 N N . THR A 1 284 ? 15.705 0.400 -18.509 1.00 88.25 284 THR A N 1
ATOM 2090 C CA . THR A 1 284 ? 16.622 0.919 -17.493 1.00 88.25 284 THR A CA 1
ATOM 2091 C C . THR A 1 284 ? 17.467 2.034 -18.114 1.00 88.25 284 THR A C 1
ATOM 2093 O O . THR A 1 284 ? 17.518 2.138 -19.346 1.00 88.25 284 THR A O 1
ATOM 2096 N N . PRO A 1 285 ? 18.184 2.866 -17.338 1.00 83.88 285 PRO A N 1
ATOM 2097 C CA . PRO A 1 285 ? 19.011 3.923 -17.925 1.00 83.88 285 PRO A CA 1
ATOM 2098 C C . PRO A 1 285 ? 20.115 3.386 -18.847 1.00 83.88 285 PRO A C 1
ATOM 2100 O O . PRO A 1 285 ? 20.518 4.025 -19.817 1.00 83.88 285 PRO A O 1
ATOM 2103 N N . THR A 1 286 ? 20.621 2.189 -18.549 1.00 83.81 286 THR A N 1
ATOM 2104 C CA . THR A 1 286 ? 21.704 1.541 -19.302 1.00 83.81 286 THR A CA 1
ATOM 2105 C C . THR A 1 286 ? 21.191 0.549 -20.346 1.00 83.81 286 THR A C 1
ATOM 2107 O O . THR A 1 286 ? 21.961 0.122 -21.208 1.00 83.81 286 THR A O 1
ATOM 2110 N N . GLY A 1 287 ? 19.909 0.171 -20.287 1.00 83.25 287 GLY A N 1
ATOM 2111 C CA . GLY A 1 287 ? 19.367 -0.980 -21.011 1.00 83.25 287 GLY A CA 1
ATOM 2112 C C . GLY A 1 287 ? 19.925 -2.316 -20.513 1.00 83.25 287 GLY A C 1
ATOM 2113 O O . GLY A 1 287 ? 19.808 -3.327 -21.203 1.00 83.25 287 GLY A O 1
ATOM 2114 N N . GLU A 1 288 ? 20.572 -2.336 -19.347 1.00 85.44 288 GLU A N 1
ATOM 2115 C CA . GLU A 1 288 ? 21.016 -3.569 -18.710 1.00 85.44 288 GLU A CA 1
ATOM 2116 C C . GLU A 1 288 ? 19.865 -4.173 -17.902 1.00 85.44 288 GLU A C 1
ATOM 2118 O O . GLU A 1 288 ? 19.212 -3.498 -17.107 1.00 85.44 288 GLU A O 1
ATOM 2123 N N . VAL A 1 289 ? 19.625 -5.462 -18.135 1.00 91.81 289 VAL A N 1
ATOM 2124 C CA . VAL A 1 289 ? 18.650 -6.302 -17.433 1.00 91.81 289 VAL A CA 1
ATOM 2125 C C . VAL A 1 289 ? 19.256 -7.688 -17.225 1.00 91.81 289 VAL A C 1
ATOM 2127 O O . VAL A 1 289 ? 20.220 -8.071 -17.904 1.00 91.81 289 VAL A O 1
ATOM 2130 N N . SER A 1 290 ? 18.683 -8.468 -16.313 1.00 95.06 290 SER A N 1
ATOM 2131 C CA . SER A 1 290 ? 19.124 -9.843 -16.052 1.00 95.06 290 SER A CA 1
ATOM 2132 C C . SER A 1 290 ? 19.159 -10.737 -17.314 1.00 95.06 290 SER A C 1
ATOM 2134 O O . SER A 1 290 ? 18.388 -10.546 -18.262 1.00 95.06 290 SER A O 1
ATOM 2136 N N . PRO A 1 291 ? 20.045 -11.757 -17.373 1.00 95.88 291 PRO A N 1
ATOM 2137 C CA . PRO A 1 291 ? 20.159 -12.654 -18.530 1.00 95.88 291 PRO A CA 1
ATOM 2138 C C . PRO A 1 291 ? 18.870 -13.405 -18.899 1.00 95.88 291 PRO A C 1
ATOM 2140 O O . PRO A 1 291 ? 18.699 -13.811 -20.049 1.00 95.88 291 PRO A O 1
ATOM 2143 N N . THR A 1 292 ? 17.971 -13.598 -17.936 1.00 96.50 292 THR A N 1
ATOM 2144 C CA . THR A 1 292 ? 16.652 -14.227 -18.106 1.00 96.50 292 THR A CA 1
ATOM 2145 C C . THR A 1 292 ? 15.704 -13.385 -18.964 1.00 96.50 292 THR A C 1
ATOM 2147 O O . THR A 1 292 ? 14.768 -13.931 -19.547 1.00 96.50 292 THR A O 1
ATOM 2150 N N . LEU A 1 293 ? 15.980 -12.086 -19.117 1.00 94.62 293 LEU A N 1
ATOM 2151 C CA . LEU A 1 293 ? 15.155 -11.142 -19.871 1.00 94.62 293 LEU A CA 1
ATOM 2152 C C . LEU A 1 293 ? 15.667 -10.859 -21.295 1.00 94.62 293 LEU A C 1
ATOM 2154 O O . LEU A 1 293 ? 15.018 -10.157 -22.063 1.00 94.62 293 LEU A O 1
ATOM 2158 N N . GLN A 1 294 ? 16.788 -11.459 -21.709 1.00 89.44 294 GLN A N 1
ATOM 2159 C CA . GLN A 1 294 ? 17.435 -11.201 -23.012 1.00 89.44 294 GLN A CA 1
ATOM 2160 C C . GLN A 1 294 ? 16.591 -11.594 -24.241 1.00 89.44 294 GLN A C 1
ATOM 2162 O O . GLN A 1 294 ? 16.939 -11.252 -25.369 1.00 89.44 294 GLN A O 1
ATOM 2167 N N . GLY A 1 295 ? 15.502 -12.345 -24.043 1.00 86.56 295 GLY A N 1
ATOM 2168 C CA . GLY A 1 295 ? 14.543 -12.700 -25.093 1.00 86.56 295 GLY A CA 1
ATOM 2169 C C . GLY A 1 295 ? 13.434 -11.666 -25.326 1.00 86.56 295 GLY A C 1
ATOM 2170 O O . GLY A 1 295 ? 12.648 -11.850 -26.254 1.00 86.56 295 GLY A O 1
ATOM 2171 N N . PHE A 1 296 ? 13.355 -10.618 -24.502 1.00 92.44 296 PHE A N 1
ATOM 2172 C CA . PHE A 1 296 ? 12.311 -9.592 -24.553 1.00 92.44 296 PHE A CA 1
ATOM 2173 C C . PHE A 1 296 ? 12.808 -8.286 -25.176 1.00 92.44 296 PHE A C 1
ATOM 2175 O O . PHE A 1 296 ? 13.979 -8.141 -25.536 1.00 92.44 296 PHE A O 1
ATOM 2182 N N . ILE A 1 297 ? 11.893 -7.329 -25.340 1.00 89.25 297 ILE A N 1
ATOM 2183 C CA . ILE A 1 297 ? 12.235 -5.988 -25.807 1.00 89.25 297 ILE A CA 1
ATOM 2184 C C . ILE A 1 297 ? 12.919 -5.248 -24.660 1.00 89.25 297 ILE A C 1
ATOM 2186 O O . ILE A 1 297 ? 12.321 -5.045 -23.609 1.00 89.25 297 ILE A O 1
ATOM 2190 N N . ILE A 1 298 ? 14.164 -4.831 -24.882 1.00 88.56 298 ILE A N 1
ATOM 2191 C CA . ILE A 1 298 ? 14.962 -4.083 -23.909 1.00 88.56 298 ILE A CA 1
ATOM 2192 C C . ILE A 1 298 ? 15.268 -2.705 -24.482 1.00 88.56 298 ILE A C 1
ATOM 2194 O O . ILE A 1 298 ? 15.666 -2.574 -25.645 1.00 88.56 298 ILE A O 1
ATOM 2198 N N . ARG A 1 299 ? 15.086 -1.674 -23.663 1.00 85.62 299 ARG A N 1
ATOM 2199 C CA . ARG A 1 299 ? 15.306 -0.276 -24.017 1.00 85.62 299 ARG A CA 1
ATOM 2200 C C . ARG A 1 299 ? 16.218 0.391 -22.997 1.00 85.62 299 ARG A C 1
ATOM 2202 O O . ARG A 1 299 ? 16.200 0.063 -21.817 1.00 85.62 299 ARG A O 1
ATOM 2209 N N . ALA A 1 300 ? 16.999 1.346 -23.484 1.00 80.50 300 ALA A N 1
ATOM 2210 C CA . ALA A 1 300 ? 17.760 2.262 -22.653 1.00 80.50 300 ALA A CA 1
ATOM 2211 C C . ALA A 1 300 ? 17.170 3.664 -22.807 1.00 80.50 300 ALA A C 1
ATOM 2213 O O . ALA A 1 300 ? 16.913 4.086 -23.940 1.00 80.50 300 ALA A O 1
ATOM 2214 N N . PHE A 1 301 ? 16.994 4.388 -21.706 1.00 72.38 301 PHE A N 1
ATOM 2215 C CA . PHE A 1 301 ? 16.722 5.824 -21.734 1.00 72.38 301 PHE A CA 1
ATOM 2216 C C . PHE A 1 301 ? 17.982 6.565 -21.265 1.00 72.38 301 PHE A C 1
ATOM 2218 O O . PHE A 1 301 ? 18.448 6.394 -20.144 1.00 72.38 301 PHE A O 1
ATOM 2225 N N . LEU A 1 302 ? 18.607 7.319 -22.174 1.00 56.81 302 LEU A N 1
ATOM 2226 C CA . LEU A 1 302 ? 19.918 7.929 -21.938 1.00 56.81 302 LEU A CA 1
ATOM 2227 C C . LEU A 1 302 ? 19.819 9.112 -20.960 1.00 56.81 302 LEU A C 1
ATOM 2229 O O . LEU A 1 302 ? 19.105 10.078 -21.220 1.00 56.81 302 LEU A O 1
ATOM 2233 N N . ASP A 1 303 ? 20.606 9.063 -19.882 1.00 51.34 303 ASP A N 1
ATOM 2234 C CA . ASP A 1 303 ? 20.874 10.194 -18.985 1.00 51.34 303 ASP A CA 1
ATOM 2235 C C . ASP A 1 303 ? 21.903 11.138 -19.638 1.00 51.34 303 ASP A C 1
ATOM 2237 O O . ASP A 1 303 ? 23.112 11.017 -19.431 1.00 51.34 303 ASP A O 1
ATOM 2241 N N . GLU A 1 304 ? 21.452 12.055 -20.500 1.00 44.34 304 GLU A N 1
ATOM 2242 C CA . GLU A 1 304 ? 22.349 13.075 -21.070 1.00 44.34 304 GLU A CA 1
ATOM 2243 C C . GLU A 1 304 ? 22.659 14.223 -20.087 1.00 44.34 304 GLU A C 1
ATOM 2245 O O . GLU A 1 304 ? 23.551 15.029 -20.362 1.00 44.34 304 GLU A O 1
ATOM 2250 N N . VAL A 1 305 ? 21.997 14.308 -18.921 1.00 41.69 305 VAL A N 1
ATOM 2251 C CA . VAL A 1 305 ? 22.194 15.410 -17.960 1.00 41.69 305 VAL A CA 1
ATOM 2252 C C . VAL A 1 305 ? 22.079 14.914 -16.514 1.00 41.69 305 VAL A C 1
ATOM 2254 O O . VAL A 1 305 ? 21.107 15.198 -15.824 1.00 41.69 305 VAL A O 1
ATOM 2257 N N . GLY A 1 306 ? 23.127 14.211 -16.076 1.00 39.66 306 GLY A N 1
ATOM 2258 C CA . GLY A 1 306 ? 23.438 13.796 -14.704 1.00 39.66 306 GLY A CA 1
ATOM 2259 C C . GLY A 1 306 ? 22.367 14.045 -13.641 1.00 39.66 306 GLY A C 1
ATOM 2260 O O . GLY A 1 306 ? 22.379 15.078 -12.969 1.00 39.66 306 GLY A O 1
ATOM 2261 N N . GLY A 1 307 ? 21.519 13.041 -13.428 1.00 45.41 307 GLY A N 1
ATOM 2262 C CA . GLY A 1 307 ? 20.634 12.977 -12.273 1.00 45.41 307 GLY A CA 1
ATOM 2263 C C . GLY A 1 307 ? 19.559 11.911 -12.431 1.00 45.41 307 GLY A C 1
ATOM 2264 O O . GLY A 1 307 ? 18.478 12.209 -12.926 1.00 45.41 307 GLY A O 1
ATOM 2265 N N . GLN A 1 308 ? 19.818 10.697 -11.929 1.00 45.09 308 GLN A N 1
ATOM 2266 C CA . GLN A 1 308 ? 18.862 9.573 -11.926 1.00 45.09 308 GLN A CA 1
ATOM 2267 C C . GLN A 1 308 ? 17.483 9.931 -11.335 1.00 45.09 308 GLN A C 1
ATOM 2269 O O . GLN A 1 308 ? 16.481 9.347 -11.728 1.00 45.09 308 GLN A O 1
ATOM 2274 N N . GLN A 1 309 ? 17.407 10.931 -10.449 1.00 44.00 309 GLN A N 1
ATOM 2275 C CA . GLN A 1 309 ? 16.150 11.374 -9.834 1.00 44.00 309 GLN A CA 1
ATOM 2276 C C . GLN A 1 309 ? 15.279 12.263 -10.734 1.00 44.00 309 GLN A C 1
ATOM 2278 O O . GLN A 1 309 ? 14.076 12.342 -10.520 1.00 44.00 309 GLN A O 1
ATOM 2283 N N . ASN A 1 310 ? 15.849 12.903 -11.760 1.00 42.03 310 ASN A N 1
ATOM 2284 C CA . ASN A 1 310 ? 15.081 13.763 -12.663 1.00 42.03 310 ASN A CA 1
ATOM 2285 C C . ASN A 1 310 ? 14.372 12.978 -13.770 1.00 42.03 310 ASN A C 1
ATOM 2287 O O . ASN A 1 310 ? 13.469 13.521 -14.384 1.00 42.03 310 ASN A O 1
ATOM 2291 N N . LEU A 1 311 ? 14.748 11.728 -14.058 1.00 45.94 311 LEU A N 1
ATOM 2292 C CA . LEU A 1 311 ? 14.224 11.009 -15.223 1.00 45.94 311 LEU A CA 1
ATOM 2293 C C . LEU A 1 311 ? 12.813 10.462 -15.010 1.00 45.94 311 LEU A C 1
ATOM 2295 O O . LEU A 1 311 ? 11.986 10.698 -15.878 1.00 45.94 311 LEU A O 1
ATOM 2299 N N . LEU A 1 312 ? 12.491 9.839 -13.869 1.00 45.59 312 LEU A N 1
ATOM 2300 C CA . LEU A 1 312 ? 11.111 9.395 -13.613 1.00 45.59 312 LEU A CA 1
ATOM 2301 C C . LEU A 1 312 ? 10.135 10.580 -13.510 1.00 45.59 312 LEU A C 1
ATOM 2303 O O . LEU A 1 312 ? 9.015 10.467 -13.982 1.00 45.59 312 LEU A O 1
ATOM 2307 N N . PHE A 1 313 ? 10.575 11.732 -12.987 1.00 42.69 313 PHE A N 1
ATOM 2308 C CA . PHE A 1 313 ? 9.767 12.960 -12.937 1.00 42.69 313 PHE A CA 1
ATOM 2309 C C . PHE A 1 313 ? 9.697 13.717 -14.273 1.00 42.69 313 PHE A C 1
ATOM 2311 O O . PHE A 1 313 ? 8.699 14.371 -14.555 1.00 42.69 313 PHE A O 1
ATOM 2318 N N . ARG A 1 314 ? 10.730 13.631 -15.121 1.00 38.88 314 ARG A N 1
ATOM 2319 C CA . ARG A 1 314 ? 10.771 14.304 -16.430 1.00 38.88 314 ARG A CA 1
ATOM 2320 C C . ARG A 1 314 ? 10.158 13.471 -17.556 1.00 38.88 314 ARG A C 1
ATOM 2322 O O . ARG A 1 314 ? 9.626 14.051 -18.496 1.00 38.88 314 ARG A O 1
ATOM 2329 N N . LEU A 1 315 ? 10.171 12.143 -17.450 1.00 42.03 315 LEU A N 1
ATOM 2330 C CA . LEU A 1 315 ? 9.432 11.245 -18.342 1.00 42.03 315 LEU A CA 1
ATOM 2331 C C . LEU A 1 315 ? 7.906 11.436 -18.220 1.00 42.03 315 LEU A C 1
ATOM 2333 O O . LEU A 1 315 ? 7.219 11.296 -19.222 1.00 42.03 315 LEU A O 1
ATOM 2337 N N . ILE A 1 316 ? 7.418 11.892 -17.057 1.00 41.81 316 ILE A N 1
ATOM 2338 C CA . ILE A 1 316 ? 6.019 12.314 -16.837 1.00 41.81 316 ILE A CA 1
ATOM 2339 C C . ILE A 1 316 ? 5.677 13.619 -17.600 1.00 41.81 316 ILE A C 1
ATOM 2341 O O . ILE A 1 316 ? 4.508 13.927 -17.812 1.00 41.81 316 ILE A O 1
ATOM 2345 N N . GLY A 1 317 ? 6.674 14.405 -18.036 1.00 32.72 317 GLY A N 1
ATOM 2346 C CA . GLY A 1 317 ? 6.464 15.744 -18.608 1.00 32.72 317 GLY A CA 1
ATOM 2347 C C . GLY A 1 317 ? 6.923 15.957 -20.055 1.00 32.72 317 GLY A C 1
ATOM 2348 O O . GLY A 1 317 ? 6.382 16.827 -20.736 1.00 32.72 317 GLY A O 1
ATOM 2349 N N . GLU A 1 318 ? 7.906 15.208 -20.565 1.00 33.53 318 GLU A N 1
ATOM 2350 C CA . GLU A 1 318 ? 8.460 15.452 -21.903 1.00 33.53 318 GLU A CA 1
ATOM 2351 C C . GLU A 1 318 ? 8.814 14.145 -22.648 1.00 33.53 318 GLU A C 1
ATOM 2353 O O . GLU A 1 318 ? 9.862 13.543 -22.437 1.00 33.53 318 GLU A O 1
ATOM 2358 N N . SER A 1 319 ? 7.995 13.808 -23.655 1.00 31.78 319 SER A N 1
ATOM 2359 C CA . SER A 1 319 ? 8.310 13.010 -24.862 1.00 31.78 319 SER A CA 1
ATOM 2360 C C . SER A 1 319 ? 8.408 11.465 -24.801 1.00 31.78 319 SER A C 1
ATOM 2362 O O . SER A 1 319 ? 9.481 10.886 -24.711 1.00 31.78 319 SER A O 1
ATOM 2364 N N . GLY A 1 320 ? 7.294 10.791 -25.117 1.00 36.88 320 GLY A N 1
ATOM 2365 C CA . GLY A 1 320 ? 7.160 9.870 -26.266 1.00 36.88 320 GLY A CA 1
ATOM 2366 C C . GLY A 1 320 ? 7.990 8.578 -26.369 1.00 36.88 320 GLY A C 1
ATOM 2367 O O . GLY A 1 320 ? 7.932 7.936 -27.420 1.00 36.88 320 GLY A O 1
ATOM 2368 N N . PHE A 1 321 ? 8.741 8.163 -25.350 1.00 36.47 321 PHE A N 1
ATOM 2369 C CA . PHE A 1 321 ? 9.454 6.881 -25.350 1.00 36.47 321 PHE A CA 1
ATOM 2370 C C . PHE A 1 321 ? 9.307 6.179 -23.990 1.00 36.47 321 PHE A C 1
ATOM 2372 O O . PHE A 1 321 ? 9.885 6.643 -23.016 1.00 36.47 321 PHE A O 1
ATOM 2379 N N . LEU A 1 322 ? 8.610 5.028 -23.998 1.00 47.06 322 LEU A N 1
ATOM 2380 C CA . LEU A 1 322 ? 8.138 4.215 -22.855 1.00 47.06 322 LEU A CA 1
ATOM 2381 C C . LEU A 1 322 ? 7.015 4.841 -22.024 1.00 47.06 322 LEU A C 1
ATOM 2383 O O . LEU A 1 322 ? 7.071 6.024 -21.711 1.00 47.06 322 LEU A O 1
ATOM 2387 N N . ASP A 1 323 ? 6.025 4.019 -21.659 1.00 47.53 323 ASP A N 1
ATOM 2388 C CA . ASP A 1 323 ? 4.918 4.387 -20.773 1.00 47.53 323 ASP A CA 1
ATOM 2389 C C . ASP A 1 323 ? 5.438 4.684 -19.355 1.00 47.53 323 ASP A C 1
ATOM 2391 O O . ASP A 1 323 ? 5.527 3.820 -18.480 1.00 47.53 323 ASP A O 1
ATOM 2395 N N . VAL A 1 324 ? 5.841 5.936 -19.145 1.00 46.78 324 VAL A N 1
ATOM 2396 C CA . VAL A 1 324 ? 6.144 6.507 -17.837 1.00 46.78 324 VAL A CA 1
ATOM 2397 C C . VAL A 1 324 ? 5.259 7.732 -17.646 1.00 46.78 324 VAL A C 1
ATOM 2399 O O . VAL A 1 324 ? 5.672 8.861 -17.886 1.00 46.78 324 VAL A O 1
ATOM 2402 N N . SER A 1 325 ? 4.063 7.485 -17.122 1.00 34.22 325 SER A N 1
ATOM 2403 C CA . SER A 1 325 ? 3.327 8.439 -16.298 1.00 34.22 325 SER A CA 1
ATOM 2404 C C . SER A 1 325 ? 3.060 7.791 -14.940 1.00 34.22 325 SER A C 1
ATOM 2406 O O . SER A 1 325 ? 2.042 7.141 -14.737 1.00 34.22 325 SER A O 1
ATOM 2408 N N . ALA A 1 326 ? 3.965 7.962 -13.971 1.00 34.69 326 ALA A N 1
ATOM 2409 C CA . ALA A 1 326 ? 3.622 7.788 -12.559 1.00 34.69 326 ALA A CA 1
ATOM 2410 C C . ALA A 1 326 ? 2.902 9.054 -12.063 1.00 34.69 326 ALA A C 1
ATOM 2412 O O . ALA A 1 326 ? 3.378 9.730 -11.156 1.00 34.69 326 ALA A O 1
ATOM 2413 N N . VAL A 1 327 ? 1.765 9.400 -12.673 1.00 35.03 327 VAL A N 1
ATOM 2414 C CA . VAL A 1 327 ? 0.840 10.368 -12.071 1.00 35.03 327 VAL A CA 1
ATOM 2415 C C . VAL A 1 327 ? -0.032 9.583 -11.096 1.00 35.03 327 VAL A C 1
ATOM 2417 O O . VAL A 1 327 ? -1.195 9.313 -11.337 1.00 35.03 327 VAL A O 1
ATOM 2420 N N . GLY A 1 328 ? 0.554 9.130 -9.989 1.00 35.78 328 GLY A N 1
ATOM 2421 C CA . GLY A 1 328 ? -0.256 8.941 -8.786 1.00 35.78 328 GLY A CA 1
ATOM 2422 C C . GLY A 1 328 ? -0.684 10.315 -8.267 1.00 35.78 328 GLY A C 1
ATOM 2423 O O . GLY A 1 328 ? -0.140 11.326 -8.719 1.00 35.78 328 GLY A O 1
ATOM 2424 N N . VAL A 1 329 ? -1.614 10.358 -7.305 1.00 33.50 329 VAL A N 1
ATOM 2425 C CA . VAL A 1 329 ? -1.853 11.559 -6.476 1.00 33.50 329 VAL A CA 1
ATOM 2426 C C . VAL A 1 329 ? -0.489 12.184 -6.179 1.00 33.50 329 VAL A C 1
ATOM 2428 O O . VAL A 1 329 ? 0.408 11.461 -5.729 1.00 33.50 329 VAL A O 1
ATOM 2431 N N . SER A 1 330 ? -0.281 13.449 -6.556 1.00 32.12 330 SER A N 1
ATOM 2432 C CA . SER A 1 330 ? 1.056 14.047 -6.523 1.00 32.12 330 SER A CA 1
ATOM 2433 C C . SER A 1 330 ? 1.651 13.900 -5.118 1.00 32.12 330 SER A C 1
ATOM 2435 O O . SER A 1 330 ? 0.922 13.749 -4.142 1.00 32.12 330 SER A O 1
ATOM 2437 N N . ILE A 1 331 ? 2.979 13.915 -4.960 1.00 36.56 331 ILE A N 1
ATOM 2438 C CA . ILE A 1 331 ? 3.586 13.892 -3.613 1.00 36.56 331 ILE A CA 1
ATOM 2439 C C . ILE A 1 331 ? 3.008 15.023 -2.748 1.00 36.56 331 ILE A C 1
ATOM 2441 O O . ILE A 1 331 ? 2.886 14.850 -1.540 1.00 36.56 331 ILE A O 1
ATOM 2445 N N . GLU A 1 332 ? 2.595 16.131 -3.367 1.00 35.16 332 GLU A N 1
ATOM 2446 C CA . GLU A 1 332 ? 1.834 17.199 -2.728 1.00 35.16 332 GLU A CA 1
ATOM 2447 C C . GLU A 1 332 ? 0.422 16.752 -2.340 1.00 35.16 332 GLU A C 1
ATOM 2449 O O . GLU A 1 332 ? 0.105 16.891 -1.173 1.00 35.16 332 GLU A O 1
ATOM 2454 N N . ASP A 1 333 ? -0.365 16.093 -3.192 1.00 35.94 333 ASP A N 1
ATOM 2455 C CA . ASP A 1 333 ? -1.701 15.581 -2.832 1.00 35.94 333 ASP A CA 1
ATOM 2456 C C . ASP A 1 333 ? -1.669 14.428 -1.814 1.00 35.94 333 ASP A C 1
ATOM 2458 O O . ASP A 1 333 ? -2.549 14.321 -0.966 1.00 35.94 333 ASP A O 1
ATOM 2462 N N . LEU A 1 334 ? -0.666 13.545 -1.867 1.00 39.28 334 LEU A N 1
ATOM 2463 C CA . LEU A 1 334 ? -0.495 12.451 -0.910 1.00 39.28 334 LEU A CA 1
ATOM 2464 C C . LEU A 1 334 ? 0.039 12.987 0.424 1.00 39.28 334 LEU A C 1
ATOM 2466 O O . LEU A 1 334 ? -0.424 12.571 1.482 1.00 39.28 334 LEU A O 1
ATOM 2470 N N . SER A 1 335 ? 0.983 13.936 0.393 1.00 34.91 335 SER A N 1
ATOM 2471 C CA . SER A 1 335 ? 1.461 14.635 1.590 1.00 34.91 335 SER A CA 1
ATOM 2472 C C . SER A 1 335 ? 0.394 15.557 2.168 1.00 34.91 335 SER A C 1
ATOM 2474 O O . SER A 1 335 ? 0.362 15.716 3.381 1.00 34.91 335 SER A O 1
ATOM 2476 N N . GLU A 1 336 ? -0.466 16.162 1.353 1.00 39.22 336 GLU A N 1
ATOM 2477 C CA . GLU A 1 336 ? -1.571 17.023 1.773 1.00 39.22 336 GLU A CA 1
ATOM 2478 C C . GLU A 1 336 ? -2.730 16.173 2.296 1.00 39.22 336 GLU A C 1
ATOM 2480 O O . GLU A 1 336 ? -3.240 16.478 3.364 1.00 39.22 336 GLU A O 1
ATOM 2485 N N . ALA A 1 337 ? -3.048 15.029 1.684 1.00 38.47 337 ALA A N 1
ATOM 2486 C CA . ALA A 1 337 ? -3.986 14.048 2.237 1.00 38.47 337 ALA A CA 1
ATOM 2487 C C . ALA A 1 337 ? -3.492 13.435 3.563 1.00 38.47 337 ALA A C 1
ATOM 2489 O O . ALA A 1 337 ? -4.289 13.240 4.479 1.00 38.47 337 ALA A O 1
ATOM 2490 N N . LEU A 1 338 ? -2.183 13.177 3.699 1.00 36.78 338 LEU A N 1
ATOM 2491 C CA . LEU A 1 338 ? -1.561 12.708 4.947 1.00 36.78 338 LEU A CA 1
ATOM 2492 C C . LEU A 1 338 ? -1.392 13.831 5.992 1.00 36.78 338 LEU A C 1
ATOM 2494 O O . LEU A 1 338 ? -1.391 13.553 7.188 1.00 36.78 338 LEU A O 1
ATOM 2498 N N . ALA A 1 339 ? -1.253 15.096 5.578 1.00 36.47 339 ALA A N 1
ATOM 2499 C CA . ALA A 1 339 ? -1.115 16.251 6.475 1.00 36.47 339 ALA A CA 1
ATOM 2500 C C . ALA A 1 339 ? -2.455 16.927 6.828 1.00 36.47 339 ALA A C 1
ATOM 2502 O O . ALA A 1 339 ? -2.521 17.657 7.820 1.00 36.47 339 ALA A O 1
ATOM 2503 N N . ALA A 1 340 ? -3.529 16.669 6.076 1.00 36.75 340 ALA A N 1
ATOM 2504 C CA . ALA A 1 340 ? -4.874 17.210 6.297 1.00 36.75 340 ALA A CA 1
ATOM 2505 C C . ALA A 1 340 ? -5.616 16.562 7.480 1.00 36.75 340 ALA A C 1
ATOM 2507 O O . ALA A 1 340 ? -6.768 16.893 7.752 1.00 36.75 340 ALA A O 1
ATOM 2508 N N . GLU A 1 341 ? -4.957 15.701 8.258 1.00 30.92 341 GLU A N 1
ATOM 2509 C CA . GLU A 1 341 ? -5.514 15.064 9.456 1.00 30.92 341 GLU A CA 1
ATOM 2510 C C . GLU A 1 341 ? -5.697 16.011 10.671 1.00 30.92 341 GLU A C 1
ATOM 2512 O O . GLU A 1 341 ? -5.983 15.570 11.787 1.00 30.92 341 GLU A O 1
ATOM 2517 N N . ALA A 1 342 ? -5.573 17.331 10.489 1.00 27.89 342 ALA A N 1
ATOM 2518 C CA . ALA A 1 342 ? -5.953 18.314 11.502 1.00 27.89 342 ALA A CA 1
ATOM 2519 C C . ALA A 1 342 ? -7.439 18.716 11.337 1.00 27.89 342 ALA A C 1
ATOM 2521 O O . ALA A 1 342 ? -7.823 19.247 10.295 1.00 27.89 342 ALA A O 1
ATOM 2522 N N . PRO A 1 343 ? -8.298 18.518 12.356 1.00 32.66 343 PRO A N 1
ATOM 2523 C CA . PRO A 1 343 ? -9.743 18.599 12.190 1.00 32.66 343 PRO A CA 1
ATOM 2524 C C . PRO A 1 343 ? -10.223 20.049 12.175 1.00 32.66 343 PRO A C 1
ATOM 2526 O O . PRO A 1 343 ? -10.211 20.715 13.210 1.00 32.66 343 PRO A O 1
ATOM 2529 N N . LEU A 1 344 ? -10.750 20.513 11.044 1.00 28.36 344 LEU A N 1
ATOM 2530 C CA . LEU A 1 344 ? -11.696 21.627 10.997 1.00 28.36 344 LEU A CA 1
ATOM 2531 C C . LEU A 1 344 ? -12.765 21.324 9.945 1.00 28.36 344 LEU A C 1
ATOM 2533 O O . LEU A 1 344 ? -12.455 21.013 8.803 1.00 28.36 344 LEU A O 1
ATOM 2537 N N . GLY A 1 345 ? -14.020 21.343 10.391 1.00 30.45 345 GLY A N 1
ATOM 2538 C CA . GLY A 1 345 ? -15.166 20.861 9.630 1.00 30.45 345 GLY A CA 1
ATOM 2539 C C . GLY A 1 345 ? -15.912 21.908 8.810 1.00 30.45 345 GLY A C 1
ATOM 2540 O O . GLY A 1 345 ? -15.466 23.044 8.652 1.00 30.45 345 GLY A O 1
ATOM 2541 N N . VAL A 1 346 ? -17.125 21.470 8.454 1.00 28.50 346 VAL A N 1
ATOM 2542 C CA . VAL A 1 346 ? -18.263 22.140 7.800 1.00 28.50 346 VAL A CA 1
ATOM 2543 C C . VAL A 1 346 ? -18.429 21.801 6.308 1.00 28.50 346 VAL A C 1
ATOM 2545 O O . VAL A 1 346 ? -17.727 22.330 5.458 1.00 28.50 346 VAL A O 1
ATOM 2548 N N . ASP A 1 347 ? -19.396 20.898 6.095 1.00 31.73 347 ASP A N 1
ATOM 2549 C CA . ASP A 1 347 ? -20.488 20.795 5.108 1.00 31.73 347 ASP A CA 1
ATOM 2550 C C . ASP A 1 347 ? -20.295 21.123 3.610 1.00 31.73 347 ASP A C 1
ATOM 2552 O O . ASP A 1 347 ? -20.045 22.260 3.220 1.00 31.73 347 ASP A O 1
ATOM 2556 N N . GLU A 1 348 ? -20.539 20.059 2.825 1.00 40.62 348 GLU A N 1
ATOM 2557 C CA . GLU A 1 348 ? -21.380 19.896 1.616 1.00 40.62 348 GLU A CA 1
ATOM 2558 C C . GLU A 1 348 ? -21.521 21.065 0.615 1.00 40.62 348 GLU A C 1
ATOM 2560 O O . GLU A 1 348 ? -22.127 22.089 0.912 1.00 40.62 348 GLU A O 1
ATOM 2565 N N . ASP A 1 349 ? -21.082 20.845 -0.635 1.00 30.31 349 ASP A N 1
ATOM 2566 C CA . ASP A 1 349 ? -22.023 20.550 -1.733 1.00 30.31 349 ASP A CA 1
ATOM 2567 C C . ASP A 1 349 ? -21.322 20.076 -3.029 1.00 30.31 349 ASP A C 1
ATOM 2569 O O . ASP A 1 349 ? -20.367 20.678 -3.511 1.00 30.31 349 ASP A O 1
ATOM 2573 N N . GLU A 1 350 ? -21.889 18.984 -3.548 1.00 35.81 350 GLU A N 1
ATOM 2574 C CA . GLU A 1 350 ? -22.021 18.498 -4.931 1.00 35.81 350 GLU A CA 1
ATOM 2575 C C . GLU A 1 350 ? -20.818 18.306 -5.888 1.00 35.81 350 GLU A C 1
ATOM 2577 O O . GLU A 1 350 ? -20.069 19.203 -6.262 1.00 35.81 350 GLU A O 1
ATOM 2582 N N . ILE A 1 351 ? -20.761 17.047 -6.335 1.00 41.75 351 ILE A N 1
ATOM 2583 C CA . ILE A 1 351 ? -20.030 16.412 -7.436 1.00 41.75 351 ILE A CA 1
ATOM 2584 C C . ILE A 1 351 ? -20.226 17.192 -8.743 1.00 41.75 351 ILE A C 1
ATOM 2586 O O . ILE A 1 351 ? -21.357 17.573 -9.036 1.00 41.75 351 ILE A O 1
ATOM 2590 N N . ASP A 1 352 ? -19.200 17.291 -9.595 1.00 30.53 352 ASP A N 1
ATOM 2591 C CA . ASP A 1 352 ? -19.486 17.161 -11.027 1.00 30.53 352 ASP A CA 1
ATOM 2592 C C . ASP A 1 352 ? -18.356 16.487 -11.808 1.00 30.53 352 ASP A C 1
ATOM 2594 O O . ASP A 1 352 ? -17.166 16.677 -11.541 1.00 30.53 352 ASP A O 1
ATOM 2598 N N . ASP A 1 353 ? -18.817 15.668 -12.746 1.00 33.88 353 ASP A N 1
ATOM 2599 C CA . ASP A 1 353 ? -18.095 14.865 -13.715 1.00 33.88 353 ASP A CA 1
ATOM 2600 C C . ASP A 1 353 ? -17.158 15.724 -14.578 1.00 33.88 353 ASP A C 1
ATOM 2602 O O . ASP A 1 353 ? -17.240 16.949 -14.617 1.00 33.88 353 ASP A O 1
ATOM 2606 N N . GLU A 1 354 ? -16.260 15.081 -15.320 1.00 31.64 354 GLU A N 1
ATOM 2607 C CA . GLU A 1 354 ? -15.401 15.733 -16.306 1.00 31.64 354 GLU A CA 1
ATOM 2608 C C . GLU A 1 354 ? -16.241 16.497 -17.357 1.00 31.64 354 GLU A C 1
ATOM 2610 O O . GLU A 1 354 ? -16.682 15.960 -18.378 1.00 31.64 354 GLU A O 1
ATOM 2615 N N . VAL A 1 355 ? -16.489 17.784 -17.093 1.00 32.81 355 VAL A N 1
ATOM 2616 C CA . VAL A 1 355 ? -17.229 18.685 -17.976 1.00 32.81 355 VAL A CA 1
ATOM 2617 C C . VAL A 1 355 ? -16.332 19.058 -19.149 1.00 32.81 355 VAL A C 1
ATOM 2619 O O . VAL A 1 355 ? -15.568 20.027 -19.113 1.00 32.81 355 VAL A O 1
ATOM 2622 N N . GLN A 1 356 ? -16.463 18.331 -20.255 1.00 34.69 356 GLN A N 1
ATOM 2623 C CA . GLN A 1 356 ? -16.086 18.892 -21.546 1.00 34.69 356 GLN A CA 1
ATOM 2624 C C . GLN A 1 356 ? -17.085 19.991 -21.909 1.00 34.69 356 GLN A C 1
ATOM 2626 O O . GLN A 1 356 ? -18.193 19.721 -22.367 1.00 34.69 356 GLN A O 1
ATOM 2631 N N . ILE A 1 357 ? -16.665 21.241 -21.710 1.00 36.72 357 ILE A N 1
ATOM 2632 C CA . ILE A 1 357 ? -17.431 22.439 -22.065 1.00 36.72 357 ILE A CA 1
ATOM 2633 C C . ILE A 1 357 ? -17.739 22.392 -23.565 1.00 36.72 357 ILE A C 1
ATOM 2635 O O . ILE A 1 357 ? -16.848 22.517 -24.416 1.00 36.72 357 ILE A O 1
ATOM 2639 N N . GLY A 1 358 ? -19.016 22.222 -23.895 1.00 35.56 358 GLY A N 1
ATOM 2640 C CA . GLY A 1 358 ? -19.503 22.225 -25.262 1.00 35.56 358 GLY A CA 1
ATOM 2641 C C . GLY A 1 358 ? -19.275 23.583 -25.925 1.00 35.56 358 GLY A C 1
ATOM 2642 O O . GLY A 1 358 ? -19.174 24.626 -25.277 1.00 35.56 358 GLY A O 1
ATOM 2643 N N . ALA A 1 359 ? -19.228 23.611 -27.258 1.00 40.06 359 ALA A N 1
ATOM 2644 C CA . ALA A 1 359 ? -18.977 24.846 -28.010 1.00 40.06 359 ALA A CA 1
ATOM 2645 C C . ALA A 1 359 ? -19.965 25.991 -27.682 1.00 40.06 359 ALA A C 1
ATOM 2647 O O . ALA A 1 359 ? -19.606 27.156 -27.820 1.00 40.06 359 ALA A O 1
ATOM 2648 N N . SER A 1 360 ? -21.182 25.675 -27.225 1.00 38.31 360 SER A N 1
ATOM 2649 C CA . SER A 1 360 ? -22.181 26.654 -26.775 1.00 38.31 360 SER A CA 1
ATOM 2650 C C . SER A 1 360 ? -21.897 27.241 -25.390 1.00 38.31 360 SER A C 1
ATOM 2652 O O . SER A 1 360 ? -22.203 28.403 -25.151 1.00 38.31 360 SER A O 1
ATOM 2654 N N . GLU A 1 361 ? -21.294 26.467 -24.491 1.00 40.84 361 GLU A N 1
ATOM 2655 C CA . GLU A 1 361 ? -20.962 26.895 -23.126 1.00 40.84 361 GLU A CA 1
ATOM 2656 C C . GLU A 1 361 ? -19.682 27.742 -23.118 1.00 40.84 361 GLU A C 1
ATOM 2658 O O . GLU A 1 361 ? -19.581 28.705 -22.360 1.00 40.84 361 GLU A O 1
ATOM 2663 N N . ARG A 1 362 ? -18.750 27.488 -24.053 1.00 45.75 362 ARG A N 1
ATOM 2664 C CA . ARG A 1 362 ? -17.622 28.397 -24.332 1.00 45.75 362 ARG A CA 1
ATOM 2665 C C . ARG A 1 362 ? -18.090 29.804 -24.697 1.00 45.75 362 ARG A C 1
ATOM 2667 O O . ARG A 1 362 ? -17.514 30.774 -24.220 1.00 45.75 362 ARG A O 1
ATOM 2674 N N . GLU A 1 363 ? -19.152 29.921 -25.492 1.00 45.06 363 GLU A N 1
ATOM 2675 C CA . GLU A 1 363 ? -19.696 31.222 -25.894 1.00 45.06 363 GLU A CA 1
ATOM 2676 C C . GLU A 1 363 ? -20.352 31.969 -24.710 1.00 45.06 363 GLU A C 1
ATOM 2678 O O . GLU A 1 363 ? -20.343 33.200 -24.660 1.00 45.06 363 GLU A O 1
ATOM 2683 N N . GLU A 1 364 ? -20.903 31.246 -23.727 1.00 43.09 364 GLU A N 1
ATOM 2684 C CA . GLU A 1 364 ? -21.453 31.837 -22.499 1.00 43.09 364 GLU A CA 1
ATOM 2685 C C . GLU A 1 364 ? -20.364 32.240 -21.493 1.00 43.09 364 GLU A C 1
ATOM 2687 O O . GLU A 1 364 ? -20.466 33.308 -20.886 1.00 43.09 364 GLU A O 1
ATOM 2692 N N . LEU A 1 365 ? -19.283 31.465 -21.381 1.00 41.56 365 LEU A N 1
ATOM 2693 C CA . LEU A 1 365 ? -18.112 31.812 -20.567 1.00 41.56 365 LEU A CA 1
ATOM 2694 C C . LEU A 1 365 ? -17.350 33.016 -21.139 1.00 41.56 365 LEU A C 1
ATOM 2696 O O . LEU A 1 365 ? -16.970 33.918 -20.388 1.00 41.56 365 LEU A O 1
ATOM 2700 N N . GLU A 1 366 ? -17.243 33.116 -22.466 1.00 45.94 366 GLU A N 1
ATOM 2701 C CA . GLU A 1 366 ? -16.703 34.302 -23.139 1.00 45.94 366 GLU A CA 1
ATOM 2702 C C . GLU A 1 366 ? -17.562 35.552 -22.876 1.00 45.94 366 GLU A C 1
ATOM 2704 O O . GLU A 1 366 ? -17.023 36.644 -22.679 1.00 45.94 366 GLU A O 1
ATOM 2709 N N . ARG A 1 367 ? -18.896 35.416 -22.780 1.00 43.66 367 ARG A N 1
ATOM 2710 C CA . ARG A 1 367 ? -19.789 36.522 -22.369 1.00 43.66 367 ARG A CA 1
ATOM 2711 C C . ARG A 1 367 ? -19.621 36.924 -20.902 1.00 43.66 367 ARG A C 1
ATOM 2713 O O . ARG A 1 367 ? -19.941 38.063 -20.563 1.00 43.66 367 ARG A O 1
ATOM 2720 N N . LEU A 1 368 ? -19.114 36.031 -20.053 1.00 37.53 368 LEU A N 1
ATOM 2721 C CA . LEU A 1 368 ? -18.746 36.307 -18.659 1.00 37.53 368 LEU A CA 1
ATOM 2722 C C . LEU A 1 368 ? -17.308 36.839 -18.510 1.00 37.53 368 LEU A C 1
ATOM 2724 O O . LEU A 1 368 ? -16.873 37.112 -17.394 1.00 37.53 368 LEU A O 1
ATOM 2728 N N . GLY A 1 369 ? -16.583 37.036 -19.618 1.00 36.28 369 GLY A N 1
ATOM 2729 C CA . GLY A 1 369 ? -15.210 37.549 -19.617 1.00 36.28 369 GLY A CA 1
ATOM 2730 C C . GLY A 1 369 ? -14.147 36.497 -19.286 1.00 36.28 369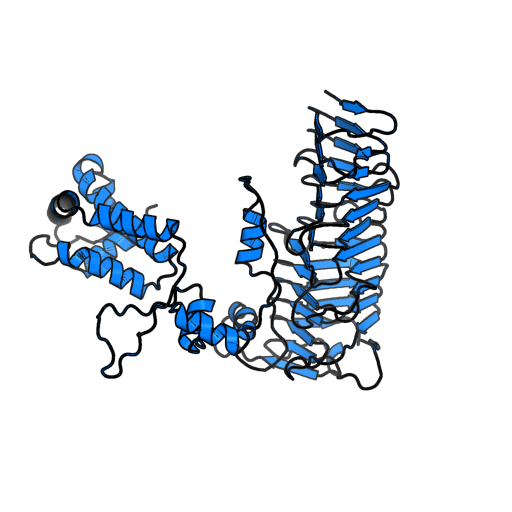 GLY A C 1
ATOM 2731 O O . GLY A 1 369 ? -13.000 36.858 -19.030 1.00 36.28 369 GLY A O 1
ATOM 2732 N N . LEU A 1 370 ? -14.510 35.213 -19.297 1.00 36.59 370 LEU A N 1
ATOM 2733 C CA . LEU A 1 370 ? -13.613 34.087 -19.056 1.00 36.59 370 LEU A CA 1
ATOM 2734 C C . LEU A 1 370 ? -13.245 33.453 -20.401 1.00 36.59 370 LEU A C 1
ATOM 2736 O O . LEU A 1 370 ? -14.081 32.834 -21.055 1.00 36.59 370 LEU A O 1
ATOM 2740 N N . ILE A 1 371 ? -11.992 33.620 -20.828 1.00 46.44 371 ILE A N 1
ATOM 2741 C CA . ILE A 1 371 ? -11.487 33.049 -22.083 1.00 46.44 371 ILE A CA 1
ATOM 2742 C C . ILE A 1 371 ? -10.627 31.831 -21.759 1.00 46.44 371 ILE A C 1
ATOM 2744 O O . ILE A 1 371 ? -9.588 31.944 -21.110 1.00 46.44 371 ILE A O 1
ATOM 2748 N N . ILE A 1 372 ? -11.050 30.668 -22.246 1.00 47.12 372 ILE A N 1
ATOM 2749 C CA . ILE A 1 372 ? -10.305 29.414 -22.126 1.00 47.12 372 ILE A CA 1
ATOM 2750 C C . ILE A 1 372 ? -9.312 29.360 -23.291 1.00 47.12 372 ILE A C 1
ATOM 2752 O O . ILE A 1 372 ? -9.724 29.267 -24.448 1.00 47.12 372 ILE A O 1
ATOM 2756 N N . ARG A 1 373 ? -8.008 29.429 -23.005 1.00 54.22 373 ARG A N 1
ATOM 2757 C CA . ARG A 1 373 ? -6.949 29.228 -24.006 1.00 54.22 373 ARG A CA 1
ATOM 2758 C C . ARG A 1 373 ? -6.028 28.090 -23.602 1.00 54.22 373 ARG A C 1
ATOM 2760 O O . ARG A 1 373 ? -5.822 27.849 -22.417 1.00 54.22 373 ARG A O 1
ATOM 2767 N N . GLU A 1 374 ? -5.418 27.463 -24.598 1.00 44.66 374 GLU A N 1
ATOM 2768 C CA . GLU A 1 374 ? -4.308 26.545 -24.373 1.00 44.66 374 GLU A CA 1
ATOM 2769 C C . GLU A 1 374 ? -3.101 27.324 -23.822 1.00 44.66 374 GLU A C 1
ATOM 2771 O O . GLU A 1 374 ? -2.764 28.430 -24.279 1.00 44.66 374 GLU A O 1
ATOM 2776 N N . LEU A 1 375 ? -2.484 26.770 -22.780 1.00 47.78 375 LEU A N 1
ATOM 2777 C CA . LEU A 1 375 ? -1.249 27.295 -22.212 1.00 47.78 375 LEU A CA 1
ATOM 2778 C C . LEU A 1 375 ? -0.110 27.069 -23.209 1.00 47.78 375 LEU A C 1
ATOM 2780 O O . LEU A 1 375 ? -0.033 26.029 -23.864 1.00 47.78 375 LEU A O 1
ATOM 2784 N N . ARG A 1 376 ? 0.788 28.049 -23.344 1.00 52.00 376 ARG A N 1
ATOM 2785 C CA . ARG A 1 376 ? 2.004 27.846 -24.140 1.00 52.00 376 ARG A CA 1
ATOM 2786 C C . ARG A 1 376 ? 2.902 26.840 -23.415 1.00 52.00 376 ARG A C 1
ATOM 2788 O O . ARG A 1 376 ? 2.888 26.833 -22.188 1.00 52.00 376 ARG A O 1
ATOM 2795 N N . PRO A 1 377 ? 3.730 26.051 -24.119 1.00 44.81 377 PRO A N 1
ATOM 2796 C CA . PRO A 1 377 ? 4.578 25.035 -23.485 1.00 44.81 377 PRO A CA 1
ATOM 2797 C C . PRO A 1 377 ? 5.421 25.575 -22.320 1.00 44.81 377 PRO A C 1
ATOM 2799 O O . PRO A 1 377 ? 5.535 24.943 -21.284 1.00 44.81 377 PRO A O 1
ATOM 2802 N N . GLU A 1 378 ? 5.925 26.801 -22.446 1.00 44.69 378 GLU A N 1
ATOM 2803 C CA . GLU A 1 378 ? 6.703 27.502 -21.411 1.00 44.69 378 GLU A CA 1
ATOM 2804 C C . GLU A 1 378 ? 5.867 27.870 -20.167 1.00 44.69 378 GLU A C 1
ATOM 2806 O O . GLU A 1 378 ? 6.380 27.893 -19.053 1.00 44.69 378 GLU A O 1
ATOM 2811 N N . GLU A 1 379 ? 4.571 28.134 -20.348 1.00 48.97 379 GLU A N 1
ATOM 2812 C CA . GLU A 1 379 ? 3.610 28.416 -19.273 1.00 48.97 379 GLU A CA 1
ATOM 2813 C C . GLU A 1 379 ? 3.128 27.121 -18.609 1.00 48.97 379 GLU A C 1
ATOM 2815 O O . GLU A 1 379 ? 2.911 27.105 -17.404 1.00 48.97 379 GLU A O 1
ATOM 2820 N N . VAL A 1 380 ? 3.007 26.032 -19.375 1.00 46.91 380 VAL A N 1
ATOM 2821 C CA . VAL A 1 380 ? 2.741 24.691 -18.834 1.00 46.91 380 VAL A CA 1
ATOM 2822 C C . VAL A 1 380 ? 3.894 24.258 -17.940 1.00 46.91 380 VAL A C 1
ATOM 2824 O O . VAL A 1 380 ? 3.634 23.872 -16.812 1.00 46.91 380 VAL A O 1
ATOM 2827 N N . ILE A 1 381 ? 5.141 24.411 -18.405 1.00 45.69 381 ILE A N 1
ATOM 2828 C CA . ILE A 1 381 ? 6.355 24.103 -17.630 1.00 45.69 381 ILE A CA 1
ATOM 2829 C C . ILE A 1 381 ? 6.400 24.918 -16.332 1.00 45.69 381 ILE A C 1
ATOM 2831 O O . ILE A 1 381 ? 6.673 24.373 -15.270 1.00 45.69 381 ILE A O 1
ATOM 2835 N N . ALA A 1 382 ? 6.098 26.217 -16.392 1.00 44.94 382 ALA A N 1
ATOM 2836 C CA . ALA A 1 382 ? 6.046 27.044 -15.191 1.00 44.94 382 ALA A CA 1
ATOM 2837 C C . ALA A 1 382 ? 4.961 26.561 -14.209 1.00 44.94 382 ALA A C 1
ATOM 2839 O O . ALA A 1 382 ? 5.239 26.443 -13.019 1.00 44.94 382 ALA A O 1
ATOM 2840 N N . LEU A 1 383 ? 3.768 26.220 -14.707 1.00 44.88 383 LEU A N 1
ATOM 2841 C CA . LEU A 1 383 ? 2.667 25.706 -13.892 1.00 44.88 383 LEU A CA 1
ATOM 2842 C C . LEU A 1 383 ? 3.004 24.352 -13.238 1.00 44.88 383 LEU A C 1
ATOM 2844 O O . LEU A 1 383 ? 2.696 24.158 -12.066 1.00 44.88 383 LEU A O 1
ATOM 2848 N N . THR A 1 384 ? 3.659 23.434 -13.959 1.00 44.66 384 THR A N 1
ATOM 2849 C CA . THR A 1 384 ? 4.061 22.114 -13.435 1.00 44.66 384 THR A CA 1
ATOM 2850 C C . THR A 1 384 ? 5.262 22.163 -12.496 1.00 44.66 384 THR A C 1
ATOM 2852 O O . THR A 1 384 ? 5.429 21.265 -11.681 1.00 44.66 384 THR A O 1
ATOM 2855 N N . GLU A 1 385 ? 6.075 23.218 -12.542 1.00 42.81 385 GLU A N 1
ATOM 2856 C CA . GLU A 1 385 ? 7.131 23.479 -11.554 1.00 42.81 385 GLU A CA 1
ATOM 2857 C C . GLU A 1 385 ? 6.603 24.192 -10.288 1.00 42.81 385 GLU A C 1
ATOM 2859 O O . GLU A 1 385 ? 7.397 24.708 -9.498 1.00 42.81 385 GLU A O 1
ATOM 2864 N N . GLY A 1 386 ? 5.277 24.289 -10.118 1.00 36.66 386 GLY A N 1
ATOM 2865 C CA . GLY A 1 386 ? 4.639 25.005 -9.008 1.00 36.66 386 GLY A CA 1
ATOM 2866 C C . GLY A 1 386 ? 4.823 26.526 -9.069 1.00 36.66 386 GLY A C 1
ATOM 2867 O O . GLY A 1 386 ? 4.589 27.228 -8.084 1.00 36.66 386 GLY A O 1
ATOM 2868 N N . ARG A 1 387 ? 5.262 27.069 -10.214 1.00 44.75 387 ARG A N 1
ATOM 2869 C CA . ARG A 1 387 ? 5.428 28.512 -10.411 1.00 44.75 387 ARG A CA 1
ATOM 2870 C C . ARG A 1 387 ? 4.109 29.096 -10.889 1.00 44.75 387 ARG A C 1
ATOM 2872 O O . ARG A 1 387 ? 3.489 28.617 -11.838 1.00 44.75 387 ARG A O 1
ATOM 2879 N N . GLY A 1 388 ? 3.688 30.190 -10.264 1.00 45.28 388 GLY A N 1
ATOM 2880 C CA . GLY A 1 388 ? 2.538 30.930 -10.764 1.00 45.28 388 GLY A CA 1
ATOM 2881 C C . GLY A 1 388 ? 2.813 31.465 -12.172 1.00 45.28 388 GLY A C 1
ATOM 2882 O O . GLY A 1 388 ? 3.828 32.114 -12.425 1.00 45.28 388 GLY A O 1
ATOM 2883 N N . VAL A 1 389 ? 1.904 31.187 -13.104 1.00 47.00 389 VAL A N 1
ATOM 2884 C CA . VAL A 1 389 ? 1.941 31.762 -14.449 1.00 47.00 389 VAL A CA 1
ATOM 2885 C C . VAL A 1 389 ? 1.242 33.116 -14.395 1.00 47.00 389 VAL A C 1
ATOM 2887 O O . VAL A 1 389 ? 0.016 33.183 -14.308 1.00 47.00 389 VAL A O 1
ATOM 2890 N N . TYR A 1 390 ? 2.013 34.201 -14.457 1.00 49.34 390 TYR A N 1
ATOM 2891 C CA . TYR A 1 390 ? 1.477 35.563 -14.451 1.00 49.34 390 TYR A CA 1
ATOM 2892 C C . TYR A 1 390 ? 1.687 36.234 -15.807 1.00 49.34 390 TYR A C 1
ATOM 2894 O O . TYR A 1 390 ? 2.785 36.219 -16.365 1.00 49.34 390 TYR A O 1
ATOM 2902 N N . ILE A 1 391 ? 0.649 36.895 -16.315 1.00 41.44 391 ILE A N 1
ATOM 2903 C CA . ILE A 1 391 ? 0.804 37.955 -17.314 1.00 41.44 391 ILE A CA 1
ATOM 2904 C C . ILE A 1 391 ? 0.346 39.242 -16.640 1.00 41.44 391 ILE A C 1
ATOM 2906 O O . ILE A 1 391 ? -0.824 39.609 -16.702 1.00 41.44 391 ILE A O 1
ATOM 2910 N N . ASP A 1 392 ? 1.281 39.922 -15.985 1.00 36.44 392 ASP A N 1
ATOM 2911 C CA . ASP A 1 392 ? 1.055 41.282 -15.514 1.00 36.44 392 ASP A CA 1
ATOM 2912 C C . ASP A 1 392 ? 1.181 42.240 -16.701 1.00 36.44 392 ASP A C 1
ATOM 2914 O O . ASP A 1 392 ? 2.274 42.658 -17.090 1.00 36.44 392 ASP A O 1
ATOM 2918 N N . GLN A 1 393 ? 0.046 42.616 -17.281 1.00 32.56 393 GLN A N 1
ATOM 2919 C CA . GLN A 1 393 ? -0.064 43.908 -17.946 1.00 32.56 393 GLN A CA 1
ATOM 2920 C C . GLN A 1 393 ? -1.285 44.658 -17.426 1.00 32.56 393 GLN A C 1
ATOM 2922 O O . GLN A 1 393 ? -2.389 44.566 -17.955 1.00 32.56 393 GLN A O 1
ATOM 2927 N N . PHE A 1 394 ? -1.042 45.492 -16.416 1.00 31.16 394 PHE A N 1
ATOM 2928 C CA . PHE A 1 394 ? -1.767 46.746 -16.289 1.00 31.16 394 PHE A CA 1
ATOM 2929 C C . PHE A 1 394 ? -1.285 47.697 -17.389 1.00 31.16 394 PHE A C 1
ATOM 2931 O O . PHE A 1 394 ? -0.296 48.401 -17.222 1.00 31.16 394 PHE A O 1
ATOM 2938 N N . GLU A 1 395 ? -2.013 47.756 -18.498 1.00 32.16 395 GLU A N 1
ATOM 2939 C CA . GLU A 1 395 ? -2.293 49.038 -19.140 1.00 32.16 395 GLU A CA 1
ATOM 2940 C C . GLU A 1 395 ? -3.610 48.930 -19.911 1.00 32.16 395 GLU A C 1
ATOM 2942 O O . GLU A 1 395 ? -3.749 48.187 -20.880 1.00 32.16 395 GLU A O 1
ATOM 2947 N N . THR A 1 396 ? -4.613 49.664 -19.435 1.00 38.94 396 THR A N 1
ATOM 2948 C CA . THR A 1 396 ? -5.913 49.829 -20.080 1.00 38.94 396 THR A CA 1
ATOM 2949 C C . THR A 1 396 ? -5.733 50.358 -21.503 1.00 38.94 396 THR A C 1
ATOM 2951 O O . THR A 1 396 ? -5.635 51.567 -21.711 1.00 38.94 396 THR A O 1
ATOM 2954 N N . SER A 1 397 ? -5.737 49.474 -22.493 1.00 37.22 397 SER A N 1
ATOM 2955 C CA . SER A 1 397 ? -6.019 49.837 -23.876 1.00 37.22 397 SER A CA 1
ATOM 2956 C C . SER A 1 397 ? -7.047 48.858 -24.423 1.00 37.22 397 SER A C 1
ATOM 2958 O O . SER A 1 397 ? -6.897 47.646 -24.330 1.00 37.22 397 SER A O 1
ATOM 2960 N N . TRP A 1 398 ? -8.157 49.403 -24.901 1.00 45.34 398 TRP A N 1
ATOM 2961 C CA . TRP A 1 398 ? -9.099 48.663 -25.726 1.00 45.34 398 TRP A CA 1
ATOM 2962 C C . TRP A 1 398 ? -8.440 48.488 -27.098 1.00 45.34 398 TRP A C 1
ATOM 2964 O O . TRP A 1 398 ? -7.834 49.444 -27.589 1.00 45.34 398 TRP A O 1
ATOM 2974 N N . GLU A 1 399 ? -8.549 47.318 -27.732 1.00 47.66 399 GLU A N 1
ATOM 2975 C CA . GLU A 1 399 ? -8.247 47.239 -29.165 1.00 47.66 399 GLU A CA 1
ATOM 2976 C C . GLU A 1 399 ? -9.228 48.150 -29.927 1.00 47.66 399 GLU A C 1
ATOM 2978 O O . GLU A 1 399 ? -10.397 48.282 -29.549 1.00 47.66 399 GLU A O 1
ATOM 2983 N N . ASP A 1 400 ? -8.764 48.783 -31.011 1.00 46.00 400 ASP A N 1
ATOM 2984 C CA . ASP A 1 400 ? -9.541 49.710 -31.862 1.00 46.00 400 ASP A CA 1
ATOM 2985 C C . ASP A 1 400 ? -10.831 49.081 -32.450 1.00 46.00 400 ASP A C 1
ATOM 2987 O O . ASP A 1 400 ? -11.644 49.773 -33.066 1.00 46.00 400 ASP A O 1
ATOM 2991 N N . ASP A 1 401 ? -11.041 47.773 -32.272 1.00 51.16 401 ASP A N 1
ATOM 2992 C CA . ASP A 1 401 ? -12.199 47.019 -32.752 1.00 51.16 401 ASP A CA 1
ATOM 2993 C C . ASP A 1 401 ? -13.221 46.630 -31.662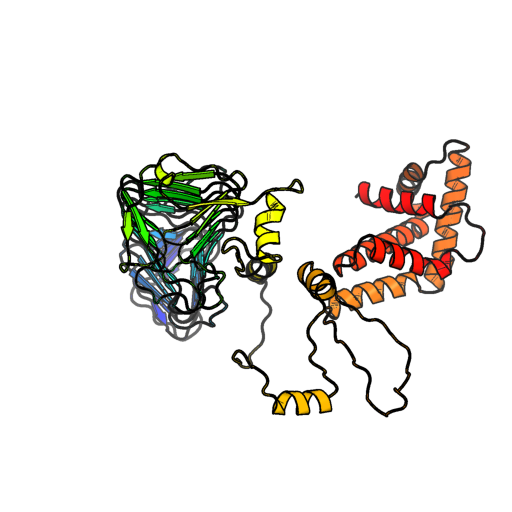 1.00 51.16 401 ASP A C 1
ATOM 2995 O O . ASP A 1 401 ? -14.240 46.007 -31.973 1.00 51.16 401 ASP A O 1
ATOM 2999 N N . GLY A 1 402 ? -13.008 47.052 -30.410 1.00 46.25 402 GLY A N 1
ATOM 3000 C CA . GLY A 1 402 ? -13.985 46.917 -29.326 1.00 46.25 402 GLY A CA 1
ATOM 3001 C C . GLY A 1 402 ? -14.043 45.545 -28.652 1.00 46.25 402 GLY A C 1
ATOM 3002 O O . GLY A 1 402 ? -15.014 45.271 -27.942 1.00 46.25 402 GLY A O 1
ATOM 3003 N N . ARG A 1 403 ? -13.037 44.684 -28.837 1.00 43.84 403 ARG A N 1
ATOM 3004 C CA . ARG A 1 403 ? -12.935 43.421 -28.092 1.00 43.84 403 ARG A CA 1
ATOM 3005 C C . ARG A 1 403 ? -12.352 43.632 -26.684 1.00 43.84 403 ARG A C 1
ATOM 3007 O O . ARG A 1 403 ? -11.409 44.410 -26.531 1.00 43.84 403 ARG A O 1
ATOM 3014 N N . PRO A 1 404 ? -12.893 42.967 -25.644 1.00 40.50 404 PRO A N 1
ATOM 3015 C CA . PRO A 1 404 ? -12.278 42.970 -24.322 1.00 40.50 404 PRO A CA 1
ATOM 3016 C C . PRO A 1 404 ? -10.982 42.150 -24.354 1.00 40.50 404 PRO A C 1
ATOM 3018 O O . PRO A 1 404 ? -10.964 41.039 -24.883 1.00 40.50 404 PRO A O 1
ATOM 3021 N N . LEU A 1 405 ? -9.899 42.692 -23.792 1.00 41.59 405 LEU A N 1
ATOM 3022 C CA . LEU A 1 405 ? -8.653 41.945 -23.617 1.00 41.59 405 LEU A CA 1
ATOM 3023 C C . LEU A 1 405 ? -8.724 41.045 -22.367 1.00 41.59 405 LEU A C 1
ATOM 3025 O O . LEU A 1 405 ? -9.388 41.402 -21.391 1.00 41.59 405 LEU A O 1
ATOM 3029 N N . PRO A 1 406 ? -8.072 39.869 -22.411 1.00 40.16 406 PRO A N 1
ATOM 3030 C CA . PRO A 1 406 ? -8.257 38.788 -21.446 1.00 40.16 406 PRO A CA 1
ATOM 3031 C C . PRO A 1 406 ? -7.741 39.130 -20.043 1.00 40.16 406 PRO A C 1
ATOM 3033 O O . PRO A 1 406 ? -6.652 39.678 -19.891 1.00 40.16 406 PRO A O 1
ATOM 3036 N N . ILE A 1 407 ? -8.490 38.709 -19.019 1.00 36.09 407 ILE A N 1
ATOM 3037 C CA . ILE A 1 407 ? -8.017 38.609 -17.632 1.00 36.09 407 ILE A CA 1
ATOM 3038 C C . ILE A 1 407 ? -7.640 37.146 -17.388 1.00 36.09 407 ILE A C 1
ATOM 3040 O O . ILE A 1 407 ? -8.463 36.253 -17.582 1.00 36.09 407 ILE A O 1
ATOM 3044 N N . VAL A 1 408 ? -6.401 36.899 -16.966 1.00 38.41 408 VAL A N 1
ATOM 3045 C CA . VAL A 1 408 ? -5.952 35.582 -16.500 1.00 38.41 408 VAL A CA 1
ATOM 3046 C C . VAL A 1 408 ? -6.026 35.585 -14.978 1.00 38.41 408 VAL A C 1
ATOM 3048 O O . VAL A 1 408 ? -5.393 36.413 -14.330 1.00 38.41 408 VAL A O 1
ATOM 3051 N N . ALA A 1 409 ? -6.810 34.678 -14.402 1.00 37.41 409 ALA A N 1
ATOM 3052 C CA . ALA A 1 409 ? -6.839 34.468 -12.962 1.00 37.41 409 ALA A CA 1
ATOM 3053 C C . ALA A 1 409 ? -5.761 33.443 -12.579 1.00 37.41 409 ALA A C 1
ATOM 3055 O O . ALA A 1 409 ? -5.939 32.253 -12.826 1.00 37.41 409 ALA A O 1
ATOM 3056 N N . SER A 1 410 ? -4.662 33.878 -11.958 1.00 41.44 410 SER A N 1
ATOM 3057 C CA . SER A 1 410 ? -3.828 32.972 -11.161 1.00 41.44 410 SER A CA 1
ATOM 3058 C C . SER A 1 410 ? -4.430 32.895 -9.757 1.00 41.44 410 SER A C 1
ATOM 3060 O O . SER A 1 410 ? -4.463 33.900 -9.043 1.00 41.44 410 SER A O 1
ATOM 3062 N N . ARG A 1 411 ? -4.923 31.725 -9.347 1.00 47.56 411 ARG A N 1
ATOM 3063 C CA . ARG A 1 411 ? -5.353 31.487 -7.962 1.00 47.56 411 ARG A CA 1
ATOM 3064 C C . ARG A 1 411 ? -4.124 31.208 -7.095 1.00 47.56 411 ARG A C 1
ATOM 3066 O O . ARG A 1 411 ? -3.858 30.063 -6.760 1.00 47.56 411 ARG A O 1
ATOM 3073 N N . LEU A 1 412 ? -3.366 32.245 -6.744 1.00 47.53 412 LEU A N 1
ATOM 3074 C CA . LEU A 1 412 ? -2.605 32.169 -5.500 1.00 47.53 412 LEU A CA 1
ATOM 3075 C C . LEU A 1 412 ? -3.617 32.200 -4.350 1.00 47.53 412 LEU A C 1
ATOM 3077 O O . LEU A 1 412 ? -4.549 33.006 -4.385 1.00 47.53 412 LEU A O 1
ATOM 3081 N N . ASP A 1 413 ? -3.446 31.335 -3.351 1.00 51.78 413 ASP A N 1
ATOM 3082 C CA . ASP A 1 413 ? -4.246 31.402 -2.127 1.00 51.78 413 ASP A CA 1
ATOM 3083 C C . ASP A 1 413 ? -4.106 32.815 -1.517 1.00 51.78 413 ASP A C 1
ATOM 3085 O O . ASP A 1 413 ? -3.006 33.370 -1.388 1.00 51.78 413 ASP A O 1
ATOM 3089 N N . GLU A 1 414 ? -5.247 33.421 -1.182 1.00 53.00 414 GLU A N 1
ATOM 3090 C CA . GLU A 1 414 ? -5.354 34.766 -0.615 1.00 53.00 414 GLU A CA 1
ATOM 3091 C C . GLU A 1 414 ? -4.495 34.909 0.648 1.00 53.00 414 GLU A C 1
ATOM 3093 O O . GLU A 1 414 ? -3.953 35.980 0.916 1.00 53.00 414 GLU A O 1
ATOM 3098 N N . ARG A 1 415 ? -4.310 33.828 1.416 1.00 59.12 415 ARG A N 1
ATOM 3099 C CA . ARG A 1 415 ? -3.555 33.857 2.673 1.00 59.12 415 ARG A CA 1
ATOM 3100 C C . ARG A 1 415 ? -2.039 34.018 2.465 1.00 59.12 415 ARG A C 1
ATOM 3102 O O . ARG A 1 415 ? -1.466 34.915 3.087 1.00 59.12 415 ARG A O 1
ATOM 3109 N N . PRO A 1 416 ? -1.336 33.202 1.651 1.00 61.03 416 PRO A N 1
ATOM 3110 C CA . PRO A 1 416 ? 0.061 33.454 1.286 1.00 61.03 416 PRO A CA 1
ATOM 3111 C C . PRO A 1 416 ? 0.296 34.835 0.671 1.00 61.03 416 PRO A C 1
ATOM 3113 O O . PRO A 1 416 ? 1.232 35.524 1.076 1.00 61.03 416 PRO A O 1
ATOM 3116 N N . VAL A 1 417 ? -0.575 35.267 -0.247 1.00 67.56 417 VAL A N 1
ATOM 3117 C CA . VAL A 1 417 ? -0.462 36.587 -0.887 1.00 67.56 417 VAL A CA 1
ATOM 3118 C C . VAL A 1 417 ? -0.659 37.697 0.127 1.00 67.56 417 VAL A C 1
ATOM 3120 O O . VAL A 1 417 ? 0.164 38.604 0.199 1.00 67.56 417 VAL A O 1
ATOM 3123 N N . GLY A 1 418 ? -1.695 37.596 0.959 1.00 66.06 418 GLY A N 1
ATOM 3124 C CA . GLY A 1 418 ? -1.973 38.546 2.027 1.00 66.06 418 GLY A CA 1
ATOM 3125 C C . GLY A 1 418 ? -0.791 38.696 2.979 1.00 66.06 418 GLY A C 1
ATOM 3126 O O . GLY A 1 418 ? -0.431 39.817 3.314 1.00 66.06 418 GLY A O 1
ATOM 3127 N N . ARG A 1 419 ? -0.106 37.598 3.329 1.00 72.25 419 ARG A N 1
ATOM 3128 C CA . ARG A 1 419 ? 1.109 37.645 4.162 1.00 72.25 419 ARG A CA 1
ATOM 3129 C C . ARG A 1 419 ? 2.290 38.320 3.467 1.00 72.25 419 ARG A C 1
ATOM 3131 O O . ARG A 1 419 ? 3.026 39.052 4.121 1.00 72.25 419 ARG A O 1
ATOM 3138 N N . VAL A 1 420 ? 2.489 38.089 2.168 1.00 73.75 420 VAL A N 1
ATOM 3139 C CA . VAL A 1 420 ? 3.549 38.764 1.395 1.00 73.75 420 VAL A CA 1
ATOM 3140 C C . VAL A 1 420 ? 3.255 40.253 1.245 1.00 73.75 420 VAL A C 1
ATOM 3142 O O . VAL A 1 420 ? 4.162 41.064 1.412 1.00 73.75 420 VAL A O 1
ATOM 3145 N N . VAL A 1 421 ? 1.999 40.617 0.979 1.00 74.88 421 VAL A N 1
ATOM 3146 C CA . VAL A 1 421 ? 1.552 42.012 0.884 1.00 74.88 421 VAL A CA 1
ATOM 3147 C C . VAL A 1 421 ? 1.677 42.708 2.234 1.00 74.88 421 VAL A C 1
ATOM 3149 O O . VAL A 1 421 ? 2.267 43.776 2.293 1.00 74.88 421 VAL A O 1
ATOM 3152 N N . GLU A 1 422 ? 1.225 42.093 3.326 1.00 76.94 422 GLU A N 1
ATOM 3153 C CA . GLU A 1 422 ? 1.354 42.652 4.674 1.00 76.94 422 GLU A CA 1
ATOM 3154 C C . GLU A 1 422 ? 2.829 42.815 5.074 1.00 76.94 422 GLU A C 1
ATOM 3156 O O . GLU A 1 422 ? 3.215 43.860 5.594 1.00 76.94 422 GLU A O 1
ATOM 3161 N N . ALA A 1 423 ? 3.682 41.828 4.776 1.00 77.12 423 ALA A N 1
ATOM 3162 C CA . ALA A 1 423 ? 5.120 41.932 5.013 1.00 77.12 423 ALA A CA 1
ATOM 3163 C C . ALA A 1 423 ? 5.764 43.045 4.171 1.00 77.12 423 ALA A C 1
ATOM 3165 O O . ALA A 1 423 ? 6.626 43.765 4.670 1.00 77.12 423 ALA A O 1
ATOM 3166 N N . TYR A 1 424 ? 5.335 43.220 2.918 1.00 78.06 424 TYR A N 1
ATOM 3167 C CA . TYR A 1 424 ? 5.773 44.326 2.069 1.00 78.06 424 TYR A CA 1
ATOM 3168 C C . TYR A 1 424 ? 5.305 45.680 2.613 1.00 78.06 424 TYR A C 1
ATOM 3170 O O . TYR A 1 424 ? 6.105 46.603 2.707 1.00 78.06 424 TYR A O 1
ATOM 3178 N N . GLU A 1 425 ? 4.040 45.808 3.011 1.00 74.12 425 GLU A N 1
ATOM 3179 C CA . GLU A 1 425 ? 3.469 47.038 3.569 1.00 74.12 425 GLU A CA 1
ATOM 3180 C C . GLU A 1 425 ? 4.136 47.430 4.890 1.00 74.12 425 GLU A C 1
ATOM 3182 O O . GLU A 1 425 ? 4.485 48.593 5.068 1.00 74.12 425 GLU A O 1
ATOM 3187 N N . GLN A 1 426 ? 4.396 46.469 5.782 1.00 74.25 426 GLN A N 1
ATOM 3188 C CA . GLN A 1 426 ? 5.161 46.702 7.012 1.00 74.25 426 GLN A CA 1
ATOM 3189 C C . GLN A 1 426 ? 6.578 47.197 6.711 1.00 74.25 426 GLN A C 1
ATOM 3191 O O . GLN A 1 426 ? 7.098 48.068 7.410 1.00 74.25 426 GLN A O 1
ATOM 3196 N N . LEU A 1 427 ? 7.197 46.659 5.659 1.00 72.00 427 LEU A N 1
ATOM 3197 C CA . LEU A 1 427 ? 8.536 47.049 5.246 1.00 72.00 427 LEU A CA 1
ATOM 3198 C C . LEU A 1 427 ? 8.573 48.406 4.529 1.00 72.00 427 LEU A C 1
ATOM 3200 O O . LEU A 1 427 ? 9.598 49.079 4.574 1.00 72.00 427 LEU A O 1
ATOM 3204 N N . MET A 1 428 ? 7.476 48.792 3.874 1.00 66.88 428 MET A N 1
ATOM 3205 C CA . MET A 1 428 ? 7.336 50.027 3.095 1.00 66.88 428 MET A CA 1
ATOM 3206 C C . MET A 1 428 ? 6.629 51.159 3.850 1.00 66.88 428 MET A C 1
ATOM 3208 O O . MET A 1 428 ? 6.504 52.257 3.303 1.00 66.88 428 MET A O 1
ATOM 3212 N N . ASP A 1 429 ? 6.191 50.929 5.090 1.00 77.56 429 ASP A N 1
ATOM 3213 C CA . ASP A 1 429 ? 5.673 51.981 5.962 1.00 77.56 429 ASP A CA 1
ATOM 3214 C C . ASP A 1 429 ? 6.728 53.087 6.121 1.00 77.56 429 ASP A C 1
ATOM 3216 O O . ASP A 1 429 ? 7.872 52.833 6.501 1.00 77.56 429 ASP A O 1
ATOM 3220 N N . GLU A 1 430 ? 6.358 54.327 5.800 1.00 57.38 430 GLU A N 1
ATOM 3221 C CA . GLU A 1 430 ? 7.281 55.453 5.595 1.00 57.38 430 GLU A CA 1
ATOM 3222 C C . GLU A 1 430 ? 8.150 55.721 6.840 1.00 57.38 430 GLU A C 1
ATOM 3224 O O . GLU A 1 430 ? 9.340 56.029 6.728 1.00 57.38 430 GLU A O 1
ATOM 3229 N N . ALA A 1 431 ? 7.586 55.510 8.036 1.00 61.88 431 ALA A N 1
ATOM 3230 C CA . ALA A 1 431 ? 8.299 55.617 9.308 1.00 61.88 431 ALA A CA 1
ATOM 3231 C C . ALA A 1 431 ? 9.310 54.474 9.532 1.00 61.88 431 ALA A C 1
ATOM 3233 O O . ALA A 1 431 ? 10.406 54.712 10.048 1.00 61.88 431 ALA A O 1
ATOM 3234 N N . SER A 1 432 ? 8.964 53.255 9.115 1.00 65.06 432 SER A N 1
ATOM 3235 C CA . SER A 1 432 ? 9.802 52.052 9.209 1.00 65.06 432 SER A CA 1
ATOM 3236 C C . SER A 1 432 ? 10.944 52.079 8.191 1.00 65.06 432 SER A C 1
ATOM 3238 O O . SER A 1 432 ? 12.075 51.717 8.516 1.00 65.06 432 SER A O 1
ATOM 3240 N N . VAL A 1 433 ? 10.683 52.587 6.982 1.00 64.81 433 VAL A N 1
ATOM 3241 C CA . VAL A 1 433 ? 11.685 52.740 5.919 1.00 64.81 433 VAL A CA 1
ATOM 3242 C C . VAL A 1 433 ? 12.740 53.765 6.317 1.00 64.81 433 VAL A C 1
ATOM 3244 O O . VAL A 1 433 ? 13.930 53.471 6.252 1.00 64.81 433 VAL A O 1
ATOM 3247 N N . GLU A 1 434 ? 12.351 54.974 6.729 1.00 71.75 434 GLU A N 1
ATOM 3248 C CA . GLU A 1 434 ? 13.334 56.022 7.031 1.00 71.75 434 GLU A CA 1
ATOM 3249 C C . GLU A 1 434 ? 14.073 55.766 8.355 1.00 71.75 434 GLU A C 1
ATOM 3251 O O . GLU A 1 434 ? 15.298 55.911 8.406 1.00 71.75 434 GLU A O 1
ATOM 3256 N N . GLY A 1 435 ? 13.368 55.294 9.391 1.00 77.25 435 GLY A N 1
ATOM 3257 C CA . GLY A 1 435 ? 13.975 54.911 10.669 1.00 77.25 435 GLY A CA 1
ATOM 3258 C C . GLY A 1 435 ? 14.904 53.702 10.545 1.00 77.25 435 GLY A C 1
ATOM 3259 O O . GLY A 1 435 ? 16.043 53.740 11.011 1.00 77.25 435 GLY A O 1
ATOM 3260 N N . GLY A 1 436 ? 14.465 52.662 9.836 1.00 76.19 436 GLY A N 1
ATOM 3261 C CA . GLY A 1 436 ? 15.251 51.451 9.626 1.00 76.19 436 GLY A CA 1
ATOM 3262 C C . GLY A 1 436 ? 16.500 51.673 8.778 1.00 76.19 436 GLY A C 1
ATOM 3263 O O . GLY A 1 436 ? 17.569 51.136 9.068 1.00 76.19 436 GLY A O 1
ATOM 3264 N N . ARG A 1 437 ? 16.402 52.540 7.764 1.00 73.88 437 ARG A N 1
ATOM 3265 C CA . ARG A 1 437 ? 17.557 52.976 6.969 1.00 73.88 437 ARG A CA 1
ATOM 3266 C C . ARG A 1 437 ? 18.615 53.655 7.813 1.00 73.88 437 ARG A C 1
ATOM 3268 O O . ARG A 1 437 ? 19.795 53.339 7.672 1.00 73.88 437 ARG A O 1
ATOM 3275 N N . LEU A 1 438 ? 18.199 54.599 8.653 1.00 80.12 438 LEU A N 1
ATOM 3276 C CA . LEU A 1 438 ? 19.120 55.326 9.512 1.00 80.12 438 LEU A CA 1
ATOM 3277 C C . LEU A 1 438 ? 19.788 54.370 10.509 1.00 80.12 438 LEU A C 1
ATOM 3279 O O . LEU A 1 438 ? 21.009 54.396 10.629 1.00 80.12 438 LEU A O 1
ATOM 3283 N N . ALA A 1 439 ? 19.019 53.459 11.111 1.00 83.94 439 ALA A N 1
ATOM 3284 C CA . ALA A 1 439 ? 19.531 52.467 12.053 1.00 83.94 439 ALA A CA 1
ATOM 3285 C C . ALA A 1 439 ? 20.584 51.532 11.428 1.00 83.94 439 ALA A C 1
ATOM 3287 O O . ALA A 1 439 ? 21.657 51.340 12.002 1.00 83.94 439 ALA A O 1
ATOM 3288 N N . ILE A 1 440 ? 20.324 50.983 10.232 1.00 83.25 440 ILE A N 1
ATOM 3289 C CA . ILE A 1 440 ? 21.294 50.126 9.523 1.00 83.25 440 ILE A CA 1
ATOM 3290 C C . ILE A 1 440 ? 22.572 50.911 9.206 1.00 83.25 440 ILE A C 1
ATOM 3292 O O . ILE A 1 440 ? 23.683 50.410 9.371 1.00 83.25 440 ILE A O 1
ATOM 3296 N N . ALA A 1 441 ? 22.441 52.163 8.781 1.00 82.00 441 ALA A N 1
ATOM 3297 C CA . ALA A 1 441 ? 23.593 52.977 8.431 1.00 82.00 441 ALA A CA 1
ATOM 3298 C C . ALA A 1 441 ? 24.461 53.379 9.615 1.00 82.00 441 ALA A C 1
ATOM 3300 O O . ALA A 1 441 ? 25.684 53.312 9.520 1.00 82.00 441 ALA A O 1
ATOM 3301 N N . GLU A 1 442 ? 23.834 53.817 10.706 1.00 85.06 442 GLU A N 1
ATOM 3302 C CA . GLU A 1 442 ? 24.528 54.180 11.938 1.00 85.06 442 GLU A CA 1
ATOM 3303 C C . GLU A 1 442 ? 25.304 52.970 12.459 1.00 85.06 442 GLU A C 1
ATOM 3305 O O . GLU A 1 442 ? 26.509 53.063 12.696 1.00 85.06 442 GLU A O 1
ATOM 3310 N N . ALA A 1 443 ? 24.664 51.799 12.478 1.00 88.00 443 ALA A N 1
ATOM 3311 C CA . ALA A 1 443 ? 25.321 50.564 12.868 1.00 88.00 443 ALA A CA 1
ATOM 3312 C C . ALA A 1 443 ? 26.475 50.173 11.926 1.00 88.00 443 ALA A C 1
ATOM 3314 O O . ALA A 1 443 ? 27.501 49.667 12.380 1.00 88.00 443 ALA A O 1
ATOM 3315 N N . TRP A 1 444 ? 26.340 50.403 10.614 1.00 86.38 444 TRP A N 1
ATOM 3316 C CA . TRP A 1 444 ? 27.408 50.126 9.646 1.00 86.38 444 TRP A CA 1
ATOM 3317 C C . TRP A 1 444 ? 28.609 51.061 9.805 1.00 86.38 444 TRP A C 1
ATOM 3319 O O . TRP A 1 444 ? 29.753 50.610 9.726 1.00 86.38 444 TRP A O 1
ATOM 3329 N N . VAL A 1 445 ? 28.376 52.354 10.045 1.00 87.19 445 VAL A N 1
ATOM 3330 C CA . VAL A 1 445 ? 29.449 53.322 10.314 1.00 87.19 445 VAL A CA 1
ATOM 3331 C C . VAL A 1 445 ? 30.194 52.935 11.589 1.00 87.19 445 VAL A C 1
ATOM 3333 O O . VAL A 1 445 ? 31.419 52.824 11.557 1.00 87.19 445 VAL A O 1
ATOM 3336 N N . ASP A 1 446 ? 29.470 52.623 12.664 1.00 89.69 446 ASP A N 1
ATOM 3337 C CA . ASP A 1 446 ? 30.069 52.185 13.926 1.00 89.69 446 ASP A CA 1
ATOM 3338 C C . ASP A 1 446 ? 30.877 50.891 13.772 1.00 89.69 446 ASP A C 1
ATOM 3340 O O . ASP A 1 446 ? 31.959 50.755 14.354 1.00 89.69 446 ASP A O 1
ATOM 3344 N N . TYR A 1 447 ? 30.370 49.941 12.980 1.00 90.38 447 TYR A N 1
ATOM 3345 C CA . TYR A 1 447 ? 31.084 48.713 12.648 1.00 90.38 447 TYR A CA 1
ATOM 3346 C C . TYR A 1 447 ? 32.379 49.012 11.892 1.00 90.38 447 TYR A C 1
ATOM 3348 O O . TYR A 1 447 ? 33.441 48.516 12.266 1.00 90.38 447 TYR A O 1
ATOM 3356 N N . ARG A 1 448 ? 32.321 49.852 10.855 1.00 85.94 448 ARG A N 1
ATOM 3357 C CA . ARG A 1 448 ? 33.491 50.206 10.042 1.00 85.94 448 ARG A CA 1
ATOM 3358 C C . ARG A 1 448 ? 34.548 50.970 10.824 1.00 85.94 448 ARG A C 1
ATOM 3360 O O . ARG A 1 448 ? 35.733 50.704 10.637 1.00 85.94 448 ARG A O 1
ATOM 3367 N N . ASP A 1 449 ? 34.141 51.870 11.708 1.00 87.69 449 ASP A N 1
ATOM 3368 C CA . ASP A 1 449 ? 35.069 52.610 12.563 1.00 87.69 449 ASP A CA 1
ATOM 3369 C C . ASP A 1 449 ? 35.796 51.678 13.549 1.00 87.69 449 ASP A C 1
ATOM 3371 O O . ASP A 1 449 ? 36.936 51.947 13.927 1.00 87.69 449 ASP A O 1
ATOM 3375 N N . GLN A 1 450 ? 35.180 50.550 13.922 1.00 88.50 450 GLN A N 1
ATOM 3376 C CA . GLN A 1 450 ? 35.772 49.536 14.804 1.00 88.50 450 GLN A CA 1
ATOM 3377 C C . GLN A 1 450 ? 36.577 48.467 14.055 1.00 88.50 450 GLN A C 1
ATOM 3379 O O . GLN A 1 450 ? 37.580 47.980 14.576 1.00 88.50 450 GLN A O 1
ATOM 3384 N N . ALA A 1 451 ? 36.148 48.097 12.848 1.00 85.31 451 ALA A N 1
ATOM 3385 C CA . ALA A 1 451 ? 36.797 47.092 12.008 1.00 85.31 451 ALA A CA 1
ATOM 3386 C C . ALA A 1 451 ? 37.933 47.669 11.137 1.00 85.31 451 ALA A C 1
ATOM 3388 O O . ALA A 1 451 ? 38.722 46.915 10.560 1.00 85.31 451 ALA A O 1
ATOM 3389 N N . GLU A 1 452 ? 38.036 48.998 11.040 1.00 82.31 452 GLU A N 1
ATOM 3390 C CA . GLU A 1 452 ? 39.005 49.732 10.224 1.00 82.31 452 GLU A CA 1
ATOM 3391 C C . GLU A 1 452 ? 39.076 49.194 8.773 1.00 82.31 452 GLU A C 1
ATOM 3393 O O . GLU A 1 452 ? 38.094 49.220 8.032 1.00 82.31 452 GLU A O 1
ATOM 3398 N N . SER A 1 453 ? 40.246 48.714 8.330 1.00 74.31 453 SER A N 1
ATOM 3399 C CA . SER A 1 453 ? 40.463 48.178 6.973 1.00 74.31 453 SER A CA 1
ATOM 3400 C C . SER A 1 453 ? 40.032 46.717 6.780 1.00 74.31 453 SER A C 1
ATOM 3402 O O . SER A 1 453 ? 40.149 46.204 5.670 1.00 74.31 453 SER A O 1
ATOM 3404 N N . ALA A 1 454 ? 39.541 46.056 7.833 1.00 77.19 454 ALA A N 1
ATOM 3405 C CA . ALA A 1 454 ? 39.130 44.650 7.834 1.00 77.19 454 ALA A CA 1
ATOM 3406 C C . ALA A 1 454 ? 37.600 44.470 7.921 1.00 77.19 454 ALA A C 1
ATOM 3408 O O . ALA A 1 454 ? 37.128 43.418 8.343 1.00 77.19 454 ALA A O 1
ATOM 3409 N N . ALA A 1 455 ? 36.824 45.497 7.559 1.00 78.50 455 ALA A N 1
ATOM 3410 C CA . ALA A 1 455 ? 35.368 45.410 7.534 1.00 78.50 455 ALA A CA 1
ATOM 3411 C C . ALA A 1 455 ? 34.910 44.400 6.466 1.00 78.50 455 ALA A C 1
ATOM 3413 O O . ALA A 1 455 ? 35.085 44.632 5.271 1.00 78.50 455 ALA A O 1
ATOM 3414 N N . GLU A 1 456 ? 34.316 43.291 6.905 1.00 85.31 456 GLU A N 1
ATOM 3415 C CA . GLU A 1 456 ? 33.722 42.271 6.041 1.00 85.31 456 GLU A CA 1
ATOM 3416 C C . GLU A 1 456 ? 32.207 42.199 6.293 1.00 85.31 456 GLU A C 1
ATOM 3418 O O . GLU A 1 456 ? 31.790 42.115 7.452 1.00 85.31 456 GLU A O 1
ATOM 3423 N N . PRO A 1 457 ? 31.362 42.159 5.246 1.00 78.56 457 PRO A N 1
ATOM 3424 C CA . PRO A 1 457 ? 29.904 42.109 5.402 1.00 78.56 457 PRO A CA 1
ATOM 3425 C C . PRO A 1 457 ? 29.395 40.954 6.276 1.00 78.56 457 PRO A C 1
ATOM 3427 O O . PRO A 1 457 ? 28.422 41.111 7.007 1.00 78.56 457 PRO A O 1
ATOM 3430 N N . ALA A 1 458 ? 30.068 39.799 6.258 1.00 77.06 458 ALA A N 1
ATOM 3431 C CA . ALA A 1 458 ? 29.689 38.667 7.102 1.00 77.06 458 ALA A CA 1
ATOM 3432 C C . ALA A 1 458 ? 29.907 38.951 8.602 1.00 77.06 458 ALA A C 1
ATOM 3434 O O . ALA A 1 458 ? 29.065 38.626 9.436 1.00 77.06 458 ALA A O 1
ATOM 3435 N N . SER A 1 459 ? 31.004 39.635 8.936 1.00 86.19 459 SER A N 1
ATOM 3436 C CA . SER A 1 459 ? 31.359 40.000 10.313 1.00 86.19 459 SER A CA 1
ATOM 3437 C C . SER A 1 459 ? 30.480 41.129 10.873 1.00 86.19 459 SER A C 1
ATOM 3439 O O . SER A 1 459 ? 30.407 41.324 12.086 1.00 86.19 459 SER A O 1
ATOM 3441 N N . TYR A 1 460 ? 29.784 41.867 10.005 1.00 86.75 460 TYR A N 1
ATOM 3442 C CA . TYR A 1 460 ? 28.835 42.901 10.411 1.00 86.75 460 TYR A CA 1
ATOM 3443 C C . TYR A 1 460 ? 27.571 42.328 11.057 1.00 86.75 460 TYR A C 1
ATOM 3445 O O . TYR A 1 460 ? 27.074 42.880 12.033 1.00 86.75 460 TYR A O 1
ATOM 3453 N N . VAL A 1 461 ? 27.074 41.187 10.576 1.00 85.38 461 VAL A N 1
ATOM 3454 C CA . VAL A 1 461 ? 25.912 40.530 11.193 1.00 85.38 461 VAL A CA 1
ATOM 3455 C C . VAL A 1 461 ? 26.240 40.068 12.610 1.00 85.38 461 VAL A C 1
ATOM 3457 O O . VAL A 1 461 ? 25.472 40.314 13.537 1.00 85.38 461 VAL A O 1
ATOM 3460 N N . GLU A 1 462 ? 27.407 39.449 12.798 1.00 87.25 462 GLU A N 1
ATOM 3461 C CA . GLU A 1 462 ? 27.878 39.045 14.126 1.00 87.25 462 GLU A CA 1
ATOM 3462 C C . GLU A 1 462 ? 28.040 40.257 15.050 1.00 87.25 462 GLU A C 1
ATOM 3464 O O . GLU A 1 462 ? 27.624 40.218 16.208 1.00 87.25 462 GLU A O 1
ATOM 3469 N N . PHE A 1 463 ? 28.570 41.366 14.528 1.00 91.50 463 PHE A N 1
ATOM 3470 C CA . PHE A 1 463 ? 28.663 42.628 15.257 1.00 91.50 463 PHE A CA 1
ATOM 3471 C C . PHE A 1 463 ? 27.294 43.111 15.752 1.00 91.50 463 PHE A C 1
ATOM 3473 O O . PHE A 1 463 ? 27.154 43.397 16.943 1.00 91.50 463 PHE A O 1
ATOM 3480 N N . LEU A 1 464 ? 26.280 43.133 14.880 1.00 90.06 464 LEU A N 1
ATOM 3481 C CA . LEU A 1 464 ? 24.918 43.518 15.253 1.00 90.06 464 LEU A CA 1
ATOM 3482 C C . LEU A 1 464 ? 24.348 42.596 16.339 1.00 90.06 464 LEU A C 1
ATOM 3484 O O . LEU A 1 464 ? 23.820 43.079 17.336 1.00 90.06 464 LEU A O 1
ATOM 3488 N N . LEU A 1 465 ? 24.508 41.278 16.192 1.00 87.88 465 LEU A N 1
ATOM 3489 C CA . LEU A 1 465 ? 23.992 40.290 17.147 1.00 87.88 465 LEU A CA 1
ATOM 3490 C C . LEU A 1 465 ? 24.670 40.381 18.521 1.00 87.88 465 LEU A C 1
ATOM 3492 O O . LEU A 1 465 ? 24.011 40.244 19.548 1.00 87.88 465 LEU A O 1
ATOM 3496 N N . THR A 1 466 ? 25.975 40.669 18.574 1.00 92.06 466 THR A N 1
ATOM 3497 C CA . THR A 1 466 ? 26.679 40.875 19.856 1.00 92.06 466 THR A CA 1
ATOM 3498 C C . THR A 1 466 ? 26.254 42.150 20.591 1.00 92.06 466 THR A C 1
ATOM 3500 O O . THR A 1 466 ? 26.546 42.293 21.780 1.00 92.06 466 THR A O 1
ATOM 3503 N N . ARG A 1 467 ? 25.558 43.063 19.903 1.00 93.69 467 ARG A N 1
ATOM 3504 C CA . ARG A 1 467 ? 25.061 44.345 20.419 1.00 93.69 467 ARG A CA 1
ATOM 3505 C C . ARG A 1 467 ? 23.581 44.543 20.099 1.00 93.69 467 ARG A C 1
ATOM 3507 O O . ARG A 1 467 ? 23.150 45.646 19.773 1.00 93.69 467 ARG A O 1
ATOM 3514 N N . GLU A 1 468 ? 22.800 43.473 20.223 1.00 90.19 468 GLU A N 1
ATOM 3515 C CA . GLU A 1 468 ? 21.378 43.471 19.860 1.00 90.19 468 GLU A CA 1
ATOM 3516 C C . GLU A 1 468 ? 20.575 44.570 20.575 1.00 90.19 468 GLU A C 1
ATOM 3518 O O . GLU A 1 468 ? 19.668 45.146 19.985 1.00 90.19 468 GLU A O 1
ATOM 3523 N N . ASP A 1 469 ? 20.931 44.927 21.813 1.00 90.44 469 ASP A N 1
ATOM 3524 C CA . ASP A 1 469 ? 20.271 46.018 22.541 1.00 90.44 469 ASP A CA 1
ATOM 3525 C C . ASP A 1 469 ? 20.584 47.417 21.984 1.00 90.44 469 ASP A C 1
ATOM 3527 O O . ASP A 1 469 ? 19.755 48.317 22.115 1.00 90.44 469 ASP A O 1
ATOM 3531 N N . GLU A 1 470 ? 21.757 47.613 21.375 1.00 92.19 470 GLU A N 1
ATOM 3532 C CA . GLU A 1 470 ? 22.189 48.901 20.810 1.00 92.19 470 GLU A CA 1
ATOM 3533 C C . GLU A 1 470 ? 21.705 49.076 19.365 1.00 92.19 470 GLU A C 1
ATOM 3535 O O . GLU A 1 470 ? 21.352 50.185 18.973 1.00 92.19 470 GLU A O 1
ATOM 3540 N N . TYR A 1 471 ? 21.633 47.985 18.593 1.00 92.06 471 TYR A N 1
ATOM 3541 C CA . TYR A 1 471 ? 21.264 48.005 17.172 1.00 92.06 471 TYR A CA 1
ATOM 3542 C C . TYR A 1 471 ? 19.990 47.211 16.862 1.00 92.06 471 TYR A C 1
ATOM 3544 O O . TYR A 1 471 ? 19.849 46.642 15.776 1.00 92.06 471 TYR A O 1
ATOM 3552 N N . ARG A 1 472 ? 19.050 47.181 17.812 1.00 87.69 472 ARG A N 1
ATOM 3553 C CA . ARG A 1 472 ? 17.782 46.450 17.688 1.00 87.69 472 ARG A CA 1
ATOM 3554 C C . ARG A 1 472 ? 17.018 46.825 16.421 1.00 87.69 472 ARG A C 1
ATOM 3556 O O . ARG A 1 472 ? 16.659 45.945 15.650 1.00 87.69 472 ARG A O 1
ATOM 3563 N N . ASP A 1 473 ? 16.878 48.122 16.160 1.00 85.62 473 ASP A N 1
ATOM 3564 C CA . ASP A 1 473 ? 16.125 48.630 15.009 1.00 85.62 473 ASP A CA 1
ATOM 3565 C C . ASP A 1 473 ? 16.762 48.205 13.669 1.00 85.62 473 ASP A C 1
ATOM 3567 O O . ASP A 1 473 ? 16.058 47.899 12.708 1.00 85.62 473 ASP A O 1
ATOM 3571 N N . ALA A 1 474 ? 18.097 48.110 13.603 1.00 85.19 474 ALA A N 1
ATOM 3572 C CA . ALA A 1 474 ? 18.804 47.623 12.416 1.00 85.19 474 ALA A CA 1
ATOM 3573 C C . ALA A 1 474 ? 18.593 46.114 12.202 1.00 85.19 474 ALA A C 1
ATOM 3575 O O . ALA A 1 474 ? 18.377 45.667 11.073 1.00 85.19 474 ALA A O 1
ATOM 3576 N N . LEU A 1 475 ? 18.633 45.325 13.282 1.00 83.94 475 LEU A N 1
ATOM 3577 C CA . LEU A 1 475 ? 18.369 43.886 13.236 1.00 83.94 475 LEU A CA 1
ATOM 3578 C C . LEU A 1 475 ? 16.920 43.579 12.864 1.00 83.94 475 LEU A C 1
ATOM 3580 O O . LEU A 1 475 ? 16.690 42.674 12.064 1.00 83.94 475 LEU A O 1
ATOM 3584 N N . ASP A 1 476 ? 15.958 44.329 13.395 1.00 85.19 476 ASP A N 1
ATOM 3585 C CA . ASP A 1 476 ? 14.535 44.126 13.120 1.00 85.19 476 ASP A CA 1
ATOM 3586 C C . ASP A 1 476 ? 14.219 44.358 11.638 1.00 85.19 476 ASP A C 1
ATOM 3588 O O . ASP A 1 476 ? 13.523 43.553 11.018 1.00 85.19 476 ASP A O 1
ATOM 3592 N N . VAL A 1 477 ? 14.821 45.379 11.022 1.00 83.44 477 VAL A N 1
ATOM 3593 C CA . VAL A 1 477 ? 14.671 45.648 9.583 1.00 83.44 477 VAL A CA 1
ATOM 3594 C C . VAL A 1 477 ? 15.323 44.550 8.744 1.00 83.44 477 VAL A C 1
ATOM 3596 O O . VAL A 1 477 ? 14.716 44.056 7.796 1.00 83.44 477 VAL A O 1
ATOM 3599 N N . LEU A 1 478 ? 16.536 44.110 9.092 1.00 83.12 478 LEU A N 1
ATOM 3600 C CA . LEU A 1 478 ? 17.214 43.032 8.366 1.00 83.12 478 LEU A CA 1
ATOM 3601 C C . LEU A 1 478 ? 16.472 41.688 8.490 1.00 83.12 478 LEU A C 1
ATOM 3603 O O . LEU A 1 478 ? 16.383 40.937 7.514 1.00 83.12 478 LEU A O 1
ATOM 3607 N N . ARG A 1 479 ? 15.889 41.400 9.660 1.00 84.94 479 ARG A N 1
ATOM 3608 C CA . ARG A 1 479 ? 15.000 40.249 9.884 1.00 84.94 479 ARG A CA 1
ATOM 3609 C C . ARG A 1 479 ? 13.716 40.377 9.063 1.00 84.94 479 ARG A C 1
ATOM 3611 O O . ARG A 1 479 ? 13.306 39.398 8.447 1.00 84.94 479 ARG A O 1
ATOM 3618 N N . ALA A 1 480 ? 13.120 41.566 8.979 1.00 82.50 480 ALA A N 1
ATOM 3619 C CA . ALA A 1 480 ? 11.927 41.806 8.169 1.00 82.50 480 ALA A CA 1
ATOM 3620 C C . ALA A 1 480 ? 12.190 41.615 6.662 1.00 82.50 480 ALA A C 1
ATOM 3622 O O . ALA A 1 480 ? 11.398 40.956 5.990 1.00 82.50 480 ALA A O 1
ATOM 3623 N N . ILE A 1 481 ? 13.334 42.083 6.141 1.00 81.50 481 ILE A N 1
ATOM 3624 C CA . ILE A 1 481 ? 13.752 41.842 4.745 1.00 81.50 481 ILE A CA 1
ATOM 3625 C C . ILE A 1 481 ? 13.911 40.338 4.476 1.00 81.50 481 ILE A C 1
ATOM 3627 O O . ILE A 1 481 ? 13.437 39.837 3.455 1.00 81.50 481 ILE A O 1
ATOM 3631 N N . ARG A 1 482 ? 14.540 39.597 5.399 1.00 83.44 482 ARG A N 1
ATOM 3632 C CA . ARG A 1 482 ? 14.672 38.134 5.296 1.00 83.44 482 ARG A CA 1
ATOM 3633 C C . ARG A 1 482 ? 13.312 37.433 5.330 1.00 83.44 482 ARG A C 1
ATOM 3635 O O . ARG A 1 482 ? 13.086 36.522 4.538 1.00 83.44 482 ARG A O 1
ATOM 3642 N N . ASN A 1 483 ? 12.416 37.837 6.227 1.00 83.00 483 ASN A N 1
ATOM 3643 C CA . ASN A 1 483 ? 11.076 37.259 6.320 1.00 83.00 483 ASN A CA 1
ATOM 3644 C C . ASN A 1 483 ? 10.291 37.498 5.024 1.00 83.00 483 ASN A C 1
ATOM 3646 O O . ASN A 1 483 ? 9.680 36.573 4.497 1.00 83.00 483 ASN A O 1
ATOM 3650 N N . PHE A 1 484 ? 10.366 38.709 4.467 1.00 81.06 484 PHE A N 1
ATOM 3651 C CA . PHE A 1 484 ? 9.763 39.038 3.177 1.00 81.06 484 PHE A CA 1
ATOM 3652 C C . PHE A 1 484 ? 10.319 38.165 2.041 1.00 81.06 484 PHE A C 1
ATOM 3654 O O . PHE A 1 484 ? 9.559 37.624 1.240 1.00 81.06 484 PHE A O 1
ATOM 3661 N N . GLU A 1 485 ? 11.635 37.947 2.005 1.00 81.19 485 GLU A N 1
ATOM 3662 C CA . GLU A 1 485 ? 12.275 37.036 1.054 1.00 81.19 485 GLU A CA 1
ATOM 3663 C C . GLU A 1 485 ? 11.770 35.589 1.172 1.00 81.19 485 GLU A C 1
ATOM 3665 O O . GLU A 1 485 ? 11.464 34.947 0.162 1.00 81.19 485 GLU A O 1
ATOM 3670 N N . GLN A 1 486 ? 11.679 35.066 2.397 1.00 82.06 486 GLN A N 1
ATOM 3671 C CA . GLN A 1 486 ? 11.182 33.712 2.648 1.00 82.06 486 GLN A CA 1
ATOM 3672 C C . GLN A 1 486 ? 9.724 33.566 2.206 1.00 82.06 486 GLN A C 1
ATOM 3674 O O . GLN A 1 486 ? 9.375 32.578 1.561 1.00 82.06 486 GLN A O 1
ATOM 3679 N N . LEU A 1 487 ? 8.892 34.572 2.485 1.00 79.31 487 LEU A N 1
ATOM 3680 C CA . LEU A 1 487 ? 7.496 34.590 2.061 1.00 79.31 487 LEU A CA 1
ATOM 3681 C C . LEU A 1 487 ? 7.368 34.668 0.532 1.00 79.31 487 LEU A C 1
ATOM 3683 O O . LEU A 1 487 ? 6.582 33.924 -0.047 1.00 79.31 487 LEU A O 1
ATOM 3687 N N . MET A 1 488 ? 8.183 35.477 -0.148 1.00 75.38 488 MET A N 1
ATOM 3688 C CA . MET A 1 488 ? 8.208 35.509 -1.615 1.00 75.38 488 MET A CA 1
ATOM 3689 C C . MET A 1 488 ? 8.661 34.178 -2.225 1.00 75.38 488 MET A C 1
ATOM 3691 O O . MET A 1 488 ? 8.093 33.733 -3.217 1.00 75.38 488 MET A O 1
ATOM 3695 N N . THR A 1 489 ? 9.636 33.507 -1.611 1.00 76.62 489 THR A N 1
ATOM 3696 C CA . THR A 1 489 ? 10.068 32.166 -2.041 1.00 76.62 489 THR A CA 1
ATOM 3697 C C . THR A 1 489 ? 8.942 31.141 -1.860 1.00 76.62 489 THR A C 1
ATOM 3699 O O . THR A 1 489 ? 8.755 30.278 -2.711 1.00 76.62 489 THR A O 1
ATOM 3702 N N . SER A 1 490 ? 8.136 31.274 -0.799 1.00 74.31 490 SER A N 1
ATOM 3703 C CA . SER A 1 490 ? 6.967 30.412 -0.563 1.00 74.31 490 SER A CA 1
ATOM 3704 C C . SER A 1 490 ? 5.819 30.611 -1.561 1.00 74.31 490 SER A C 1
ATOM 3706 O O . SER A 1 490 ? 4.939 29.764 -1.634 1.00 74.31 490 SER A O 1
ATOM 3708 N N . LEU A 1 491 ? 5.837 31.689 -2.359 1.00 66.25 491 LEU A N 1
ATOM 3709 C CA . LEU A 1 491 ? 4.909 31.891 -3.481 1.00 66.25 491 LEU A CA 1
ATOM 3710 C C . LEU A 1 491 ? 5.370 31.200 -4.779 1.00 66.25 491 LEU A C 1
ATOM 3712 O O . LEU A 1 491 ? 4.810 31.462 -5.843 1.00 66.25 491 LEU A O 1
ATOM 3716 N N . GLY A 1 492 ? 6.425 30.379 -4.722 1.00 62.19 492 GLY A N 1
ATOM 3717 C CA . GLY A 1 492 ? 6.979 29.702 -5.898 1.00 62.19 492 GLY A CA 1
ATOM 3718 C C . GLY A 1 492 ? 7.764 30.630 -6.832 1.00 62.19 492 GLY A C 1
ATOM 3719 O O . GLY A 1 492 ? 8.021 30.277 -7.983 1.00 62.19 492 GLY A O 1
ATOM 3720 N N . LEU A 1 493 ? 8.147 31.827 -6.367 1.00 66.38 493 LEU A N 1
ATOM 3721 C CA . LEU A 1 493 ? 8.964 32.754 -7.149 1.00 66.38 493 LEU A CA 1
ATOM 3722 C C . LEU A 1 493 ? 10.396 32.223 -7.286 1.00 66.38 493 LEU A C 1
ATOM 3724 O O . LEU A 1 493 ? 11.007 31.754 -6.323 1.00 66.38 493 LEU A O 1
ATOM 3728 N N . THR A 1 494 ? 10.967 32.343 -8.484 1.00 65.38 494 THR A N 1
ATOM 3729 C CA . THR A 1 494 ? 12.357 31.949 -8.734 1.00 65.38 494 THR A CA 1
ATOM 3730 C C . THR A 1 494 ? 13.326 32.806 -7.924 1.00 65.38 494 THR A C 1
ATOM 3732 O O . THR A 1 494 ? 13.038 33.951 -7.575 1.00 65.38 494 THR A O 1
ATOM 3735 N N . THR A 1 495 ? 14.541 32.304 -7.684 1.00 67.81 495 THR A N 1
ATOM 3736 C CA . THR A 1 495 ? 15.586 33.075 -6.991 1.00 67.81 495 THR A CA 1
ATOM 3737 C C . THR A 1 495 ? 15.832 34.436 -7.643 1.00 67.81 495 THR A C 1
ATOM 3739 O O . THR A 1 495 ? 16.073 35.407 -6.938 1.00 67.81 495 THR A O 1
ATOM 3742 N N . GLU A 1 496 ? 15.738 34.538 -8.971 1.00 63.75 496 GLU A N 1
ATOM 3743 C CA . GLU A 1 496 ? 15.911 35.803 -9.690 1.00 63.75 496 GLU A CA 1
ATOM 3744 C C . GLU A 1 496 ? 14.697 36.739 -9.541 1.00 63.75 496 GLU A C 1
ATOM 3746 O O . GLU A 1 496 ? 14.872 37.953 -9.468 1.00 63.75 496 GLU A O 1
ATOM 3751 N N . GLU A 1 497 ? 13.474 36.218 -9.438 1.00 65.25 497 GLU A N 1
ATOM 3752 C CA . GLU A 1 497 ? 12.262 37.011 -9.175 1.00 65.25 497 GLU A CA 1
ATOM 3753 C C . GLU A 1 497 ? 12.192 37.496 -7.732 1.00 65.25 497 GLU A C 1
ATOM 3755 O O . GLU A 1 497 ? 11.951 38.679 -7.502 1.00 65.25 497 GLU A O 1
ATOM 3760 N N . VAL A 1 498 ? 12.493 36.619 -6.773 1.00 69.56 498 VAL A N 1
ATOM 3761 C CA . VAL A 1 498 ? 12.676 36.970 -5.361 1.00 69.56 498 VAL A CA 1
ATOM 3762 C C . VAL A 1 498 ? 13.758 38.036 -5.245 1.00 69.56 498 VAL A C 1
ATOM 3764 O O . VAL A 1 498 ? 13.534 39.085 -4.643 1.00 69.56 498 VAL A O 1
ATOM 3767 N N . ARG A 1 499 ? 14.901 37.835 -5.916 1.00 65.62 499 ARG A N 1
ATOM 3768 C CA . ARG A 1 499 ? 15.968 38.833 -5.986 1.00 65.62 499 ARG A CA 1
ATOM 3769 C C . ARG A 1 499 ? 15.445 40.143 -6.570 1.00 65.62 499 ARG A C 1
ATOM 3771 O O . ARG A 1 499 ? 15.690 41.187 -5.988 1.00 65.62 499 ARG A O 1
ATOM 3778 N N . ARG A 1 500 ? 14.693 40.137 -7.675 1.00 66.50 500 ARG A N 1
ATOM 3779 C CA . ARG A 1 500 ? 14.112 41.359 -8.269 1.00 66.50 500 ARG A CA 1
ATOM 3780 C C . ARG A 1 500 ? 13.088 42.042 -7.366 1.00 66.50 500 ARG A C 1
ATOM 3782 O O . ARG A 1 500 ? 13.083 43.267 -7.329 1.00 66.50 500 ARG A O 1
ATOM 3789 N N . GLY A 1 501 ? 12.269 41.296 -6.629 1.00 67.31 501 GLY A N 1
ATOM 3790 C CA . GLY A 1 501 ? 11.310 41.834 -5.660 1.00 67.31 501 GLY A CA 1
ATOM 3791 C C . GLY A 1 501 ? 12.012 42.478 -4.465 1.00 67.31 501 GLY A C 1
ATOM 3792 O O . GLY A 1 501 ? 11.751 43.640 -4.152 1.00 67.31 501 GLY A O 1
ATOM 3793 N N . ILE A 1 502 ? 13.003 41.788 -3.891 1.00 66.88 502 ILE A N 1
ATOM 3794 C CA . ILE A 1 502 ? 13.890 42.328 -2.848 1.00 66.88 502 ILE A CA 1
ATOM 3795 C C . ILE A 1 502 ? 14.683 43.515 -3.378 1.00 66.88 502 ILE A C 1
ATOM 3797 O O . ILE A 1 502 ? 15.016 44.386 -2.597 1.00 66.88 502 ILE A O 1
ATOM 3801 N N . MET A 1 503 ? 14.979 43.572 -4.680 1.00 62.31 503 MET A N 1
ATOM 3802 C CA . MET A 1 503 ? 15.653 44.692 -5.343 1.00 62.31 503 MET A CA 1
ATOM 3803 C C . MET A 1 503 ? 14.705 45.826 -5.772 1.00 62.31 503 MET A C 1
ATOM 3805 O O . MET A 1 503 ? 15.216 46.850 -6.214 1.00 62.31 503 MET A O 1
ATOM 3809 N N . ARG A 1 504 ? 13.376 45.697 -5.614 1.00 64.12 504 ARG A N 1
ATOM 3810 C CA . ARG A 1 504 ? 12.371 46.766 -5.845 1.00 64.12 504 ARG A CA 1
ATOM 3811 C C . ARG A 1 504 ? 11.845 47.423 -4.571 1.00 64.12 504 ARG A C 1
ATOM 3813 O O . ARG A 1 504 ? 11.654 48.633 -4.550 1.00 64.12 504 ARG A O 1
ATOM 3820 N N . VAL A 1 505 ? 11.677 46.645 -3.501 1.00 61.72 505 VAL A N 1
ATOM 3821 C CA . VAL A 1 505 ? 11.649 47.138 -2.109 1.00 61.72 505 VAL A CA 1
ATOM 3822 C C . VAL A 1 505 ? 12.608 48.322 -1.866 1.00 61.72 505 VAL A C 1
ATOM 3824 O O . VAL A 1 505 ? 12.231 49.292 -1.207 1.00 61.72 505 VAL A O 1
ATOM 3827 N N . PRO A 1 506 ? 13.834 48.318 -2.417 1.00 54.22 506 PRO A N 1
ATOM 3828 C CA . PRO A 1 506 ? 14.834 49.283 -2.080 1.00 54.22 506 PRO A CA 1
ATOM 3829 C C . PRO A 1 506 ? 14.918 50.489 -3.001 1.00 54.22 506 PRO A C 1
ATOM 3831 O O . PRO A 1 506 ? 15.724 51.357 -2.702 1.00 54.22 506 PRO A O 1
ATOM 3834 N N . ASP A 1 507 ? 14.103 50.647 -4.043 1.00 52.91 507 ASP A N 1
ATOM 3835 C CA . ASP A 1 507 ? 14.114 51.921 -4.782 1.00 52.91 507 ASP A CA 1
ATOM 3836 C C . ASP A 1 507 ? 13.665 53.096 -3.873 1.00 52.91 507 ASP A C 1
ATOM 3838 O O . ASP A 1 507 ? 14.149 54.217 -4.021 1.00 52.91 507 ASP A O 1
ATOM 3842 N N . GLY A 1 508 ? 12.894 52.833 -2.805 1.00 50.81 508 GLY A N 1
ATOM 3843 C CA . GLY A 1 508 ? 12.656 53.787 -1.705 1.00 50.81 508 GLY A CA 1
ATOM 3844 C C . GLY A 1 508 ? 13.812 53.920 -0.691 1.00 50.81 508 GLY A C 1
ATOM 3845 O O . GLY A 1 508 ? 13.957 54.956 -0.039 1.00 50.81 508 GLY A O 1
ATOM 3846 N N . VAL A 1 509 ? 14.676 52.902 -0.580 1.00 48.59 509 VAL A N 1
ATOM 3847 C CA . VAL A 1 509 ? 15.791 52.787 0.387 1.00 48.59 509 VAL A CA 1
ATOM 3848 C C . VAL A 1 509 ? 17.162 53.188 -0.194 1.00 48.59 509 VAL A C 1
ATOM 3850 O O . VAL A 1 509 ? 18.067 53.581 0.545 1.00 48.59 509 VAL A O 1
ATOM 3853 N N . TYR A 1 510 ? 17.339 53.157 -1.511 1.00 51.50 510 TYR A N 1
ATOM 3854 C CA . TYR A 1 510 ? 18.630 53.328 -2.185 1.00 51.50 510 TYR A CA 1
ATOM 3855 C C . TYR A 1 510 ? 18.763 54.670 -2.911 1.00 51.50 510 TYR A C 1
ATOM 3857 O O . TYR A 1 510 ? 19.883 55.163 -3.051 1.00 51.50 510 TYR A O 1
ATOM 3865 N N . GLU A 1 511 ? 17.671 55.327 -3.321 1.00 46.97 511 GLU A N 1
ATOM 3866 C CA . GLU A 1 511 ? 17.758 56.508 -4.202 1.00 46.97 511 GLU A CA 1
ATOM 3867 C C . GLU A 1 511 ? 18.223 57.828 -3.551 1.00 46.97 511 GLU A C 1
ATOM 3869 O O . GLU A 1 511 ? 18.224 58.881 -4.190 1.00 46.97 511 GLU A O 1
ATOM 3874 N N . ARG A 1 512 ? 18.763 57.813 -2.326 1.00 42.47 512 ARG A N 1
ATOM 3875 C CA . ARG A 1 512 ? 19.611 58.922 -1.849 1.00 42.47 512 ARG A CA 1
ATOM 3876 C C . ARG A 1 512 ? 20.823 58.407 -1.084 1.00 42.47 512 ARG A C 1
ATOM 3878 O O . ARG A 1 512 ? 20.701 57.911 0.029 1.00 42.47 512 ARG A O 1
ATOM 3885 N N . TYR A 1 513 ? 21.989 58.577 -1.705 1.00 48.50 513 TYR A N 1
ATOM 3886 C CA . TYR A 1 513 ? 23.328 58.443 -1.131 1.00 48.50 513 TYR A CA 1
ATOM 3887 C C . TYR A 1 513 ? 23.418 58.937 0.323 1.00 48.50 513 TYR A C 1
ATOM 3889 O O . TYR A 1 513 ? 23.210 60.130 0.539 1.00 48.50 513 TYR A O 1
ATOM 3897 N N . ALA A 1 514 ? 23.810 58.062 1.267 1.00 45.00 514 ALA A N 1
ATOM 3898 C CA . ALA A 1 514 ? 24.551 58.435 2.492 1.00 45.00 514 ALA A CA 1
ATOM 3899 C C . ALA A 1 514 ? 24.998 57.274 3.419 1.00 45.00 514 ALA A C 1
ATOM 3901 O O . ALA A 1 514 ? 25.610 57.569 4.437 1.00 45.00 514 ALA A O 1
ATOM 3902 N N . LEU A 1 515 ? 24.734 55.989 3.138 1.00 51.34 515 LEU A N 1
ATOM 3903 C CA . LEU A 1 515 ? 24.823 54.956 4.198 1.00 51.34 515 LEU A CA 1
ATOM 3904 C C . LEU A 1 515 ? 25.981 53.946 4.070 1.00 51.34 515 LEU A C 1
ATOM 3906 O O . LEU A 1 515 ? 26.091 53.026 4.867 1.00 51.34 515 LEU A O 1
ATOM 3910 N N . GLY A 1 516 ? 26.900 54.138 3.119 1.00 61.66 516 GLY A N 1
ATOM 3911 C CA . GLY A 1 516 ? 28.217 53.480 3.120 1.00 61.66 516 GLY A CA 1
ATOM 3912 C C . GLY A 1 516 ? 28.266 51.966 2.862 1.00 61.66 516 GLY A C 1
ATOM 3913 O O . GLY A 1 516 ? 29.382 51.457 2.771 1.00 61.66 516 GLY A O 1
ATOM 3914 N N . LEU A 1 517 ? 27.120 51.288 2.749 1.00 66.69 517 LEU A N 1
ATOM 3915 C CA . LEU A 1 517 ? 26.958 49.930 2.218 1.00 66.69 517 LEU A CA 1
ATOM 3916 C C . LEU A 1 517 ? 26.608 50.012 0.735 1.00 66.69 517 LEU A C 1
ATOM 3918 O O . LEU A 1 517 ? 25.636 50.679 0.363 1.00 66.69 517 LEU A O 1
ATOM 3922 N N . ASP A 1 518 ? 27.373 49.342 -0.116 1.00 72.38 518 ASP A N 1
ATOM 3923 C CA . ASP A 1 518 ? 26.955 49.132 -1.494 1.00 72.38 518 ASP A CA 1
ATOM 3924 C C . ASP A 1 518 ? 25.957 47.969 -1.619 1.00 72.38 518 ASP A C 1
ATOM 3926 O O . ASP A 1 518 ? 25.704 47.190 -0.696 1.00 72.38 518 ASP A O 1
ATOM 3930 N N . ARG A 1 519 ? 25.332 47.876 -2.794 1.00 68.75 519 ARG A N 1
ATOM 3931 C CA . ARG A 1 519 ? 24.309 46.867 -3.092 1.00 68.75 519 ARG A CA 1
ATOM 3932 C C . ARG A 1 519 ? 24.810 45.436 -2.883 1.00 68.75 519 ARG A C 1
ATOM 3934 O O . ARG A 1 519 ? 24.041 44.597 -2.431 1.00 68.75 519 ARG A O 1
ATOM 3941 N N . SER A 1 520 ? 26.067 45.162 -3.222 1.00 73.44 520 SER A N 1
ATOM 3942 C CA . SER A 1 520 ? 26.654 43.828 -3.107 1.00 73.44 520 SER A CA 1
ATOM 3943 C C . SER A 1 520 ? 26.983 43.466 -1.659 1.00 73.44 520 SER A C 1
ATOM 3945 O O . SER A 1 520 ? 26.857 42.305 -1.275 1.00 73.44 520 SER A O 1
ATOM 3947 N N . GLU A 1 521 ? 27.337 44.454 -0.838 1.00 75.94 521 GLU A N 1
ATOM 3948 C CA . GLU A 1 521 ? 27.600 44.262 0.587 1.00 75.94 521 GLU A CA 1
ATOM 3949 C C . GLU A 1 521 ? 26.310 43.926 1.345 1.00 75.94 521 GLU A C 1
ATOM 3951 O O . GLU A 1 521 ? 26.300 42.965 2.112 1.00 75.94 521 GLU A O 1
ATOM 3956 N N . LEU A 1 522 ? 25.194 44.619 1.076 1.00 72.00 522 LEU A N 1
ATOM 3957 C CA . LEU A 1 522 ? 23.912 44.291 1.717 1.00 72.00 522 LEU A CA 1
ATOM 3958 C C . LEU A 1 522 ? 23.419 42.880 1.352 1.00 72.00 522 LEU A C 1
ATOM 3960 O O . LEU A 1 522 ? 22.932 42.156 2.220 1.00 72.00 522 LEU A O 1
ATOM 3964 N N . GLU A 1 523 ? 23.583 42.455 0.095 1.00 71.88 523 GLU A N 1
ATOM 3965 C CA . GLU A 1 523 ? 23.258 41.082 -0.315 1.00 71.88 523 GLU A CA 1
ATOM 3966 C C . GLU A 1 523 ? 24.054 40.053 0.511 1.00 71.88 523 GLU A C 1
ATOM 3968 O O . GLU A 1 523 ? 23.495 39.057 0.971 1.00 71.88 523 GLU A O 1
ATOM 3973 N N . GLN A 1 524 ? 25.340 40.309 0.771 1.00 77.44 524 GLN A N 1
ATOM 3974 C CA . GLN A 1 524 ? 26.168 39.425 1.599 1.00 77.44 524 GLN A CA 1
ATOM 3975 C C . GLN A 1 524 ? 25.748 39.423 3.075 1.00 77.44 524 GLN A C 1
ATOM 3977 O O . GLN A 1 524 ? 25.793 38.368 3.714 1.00 77.44 524 GLN A O 1
ATOM 3982 N N . VAL A 1 525 ? 25.303 40.564 3.609 1.00 74.69 525 VAL A N 1
ATOM 3983 C CA . VAL A 1 525 ? 24.736 40.672 4.966 1.00 74.69 525 VAL A CA 1
ATOM 3984 C C . VAL A 1 525 ? 23.475 39.809 5.086 1.00 74.69 525 VAL A C 1
ATOM 3986 O O . VAL A 1 525 ? 23.386 38.982 5.994 1.00 74.69 525 VAL A O 1
ATOM 3989 N N . ILE A 1 526 ? 22.540 39.917 4.134 1.00 70.00 526 ILE A N 1
ATOM 3990 C CA . ILE A 1 526 ? 21.299 39.119 4.120 1.00 70.00 526 ILE A CA 1
ATOM 3991 C C . ILE A 1 526 ? 21.614 37.622 4.005 1.00 70.00 526 ILE A C 1
ATOM 3993 O O . ILE A 1 526 ? 21.057 36.813 4.747 1.00 70.00 526 ILE A O 1
ATOM 3997 N N . VAL A 1 527 ? 22.542 37.234 3.124 1.00 76.31 527 VAL A N 1
ATOM 3998 C CA . VAL A 1 527 ? 22.967 35.830 2.976 1.00 76.31 527 VAL A CA 1
ATOM 3999 C C . VAL A 1 527 ? 23.605 35.294 4.259 1.00 76.31 527 VAL A C 1
ATOM 4001 O O . VAL A 1 527 ? 23.381 34.138 4.614 1.00 76.31 527 VAL A O 1
ATOM 4004 N N . THR A 1 528 ? 24.381 36.115 4.966 1.00 73.62 528 THR A N 1
ATOM 4005 C CA . THR A 1 528 ? 25.036 35.708 6.217 1.00 73.62 528 THR A CA 1
ATOM 4006 C C . THR A 1 528 ? 24.024 35.532 7.346 1.00 73.62 528 THR A C 1
ATOM 4008 O O . THR A 1 528 ? 24.088 34.531 8.056 1.00 73.62 528 THR A O 1
ATOM 4011 N N . LEU A 1 529 ? 23.028 36.418 7.454 1.00 72.19 529 LEU A N 1
ATOM 4012 C CA . LEU A 1 529 ? 21.917 36.277 8.404 1.00 72.19 529 LEU A CA 1
ATOM 4013 C C . LEU A 1 529 ? 21.165 34.949 8.259 1.00 72.19 529 LEU A C 1
ATOM 4015 O O . LEU A 1 529 ? 20.720 34.395 9.258 1.00 72.19 529 LEU A O 1
ATOM 4019 N N . ARG A 1 530 ? 21.059 34.394 7.044 1.00 75.75 530 ARG A N 1
ATOM 4020 C CA . ARG A 1 530 ? 20.422 33.080 6.830 1.00 75.75 530 ARG A CA 1
ATOM 4021 C C . ARG A 1 530 ? 21.187 31.907 7.437 1.00 75.75 530 ARG A C 1
ATOM 4023 O O . ARG A 1 530 ? 20.599 30.845 7.563 1.00 75.75 530 ARG A O 1
ATOM 4030 N N . ARG A 1 531 ? 22.488 32.060 7.701 1.00 74.25 531 ARG A N 1
ATOM 4031 C CA . ARG A 1 531 ? 23.367 30.970 8.157 1.00 74.25 531 ARG A CA 1
ATOM 4032 C C . ARG A 1 531 ? 23.502 30.887 9.677 1.00 74.25 531 ARG A C 1
ATOM 4034 O O . ARG A 1 531 ? 24.094 29.924 10.153 1.00 74.25 531 ARG A O 1
ATOM 4041 N N . ILE A 1 532 ? 23.079 31.927 10.396 1.00 68.50 532 ILE A N 1
ATOM 4042 C CA . ILE A 1 532 ? 23.328 32.082 11.837 1.00 68.50 532 ILE A CA 1
ATOM 4043 C C . ILE A 1 532 ? 22.161 31.556 12.690 1.00 68.50 532 ILE A C 1
ATOM 4045 O O . ILE A 1 532 ? 22.404 31.114 13.811 1.00 68.50 532 ILE A O 1
ATOM 4049 N N . ASP A 1 533 ? 20.943 31.543 12.145 1.00 52.28 533 ASP A N 1
ATOM 4050 C CA . ASP A 1 533 ? 19.809 30.762 12.670 1.00 52.28 533 ASP A CA 1
ATOM 4051 C C . ASP A 1 533 ? 19.742 29.401 11.972 1.00 52.28 533 ASP A C 1
ATOM 4053 O O . ASP A 1 533 ? 19.348 28.416 12.637 1.00 52.28 533 ASP A O 1
#